Protein AF-A0A8T6M6E8-F1 (afdb_monomer)

Radius of gyration: 76.27 Å; Cα contacts (8 Å, |Δi|>4): 293; chains: 1; bounding box: 206×72×246 Å

Sequence (519 aa):
MTLLEKIKLLYPNNNLNAISFMEVAFNYVLSNIPFSILKGHSSKVNITSDGVQVRFFYDNVVRGKRKCTQIENCFVELASYDESEHYRTSYNPGFYIENGLLKVLPAPTVKENAYFFTITIPTLNSNTLNTDITFGENILNCILLYTAFLISNNDLTVINHAELKSIISSISDSISIIISDINNVEIEKQIYTSSYTKPDDINVDVDIADFAETIETFNLSLSEFLKEIDFDITELAIPDIAFQDFEYDFSFNIPTEPIINLTEAEAHLANAQSTIGTLLSSDSLNASFWLSDEDPEMVNSAVSIASSHLAIAKTVLEKNSSSYNTYNQMINTQYGKLKLNIDKYISEIDAQVKNTSLKIQTYQSKLQSYVSKSNSNLQRVQAEIQISNDTLQKELSTKQFELTVFKSNLEKLLASLNLKFQKYQSDLGLYVQEKQIELQLYSSRIQENIQLVNANMSLIQIKSSQIQSLSLLFQSESANYQIAEKTSMQLYQRYIEQFNAIVGVVNEGREPTRDSRKG

Solvent-accessible surface area (backbone atoms only — not comparable to full-atom values): 29998 Å² total; per-residue (Å²): 129,51,76,59,56,61,48,39,72,76,41,83,85,45,72,70,58,55,47,55,48,48,53,52,26,47,53,52,49,62,73,70,49,61,61,82,73,47,54,88,67,41,44,80,44,73,36,46,72,90,21,35,79,58,90,64,70,64,54,75,39,30,44,62,93,40,72,38,44,84,45,57,77,91,46,49,69,45,24,71,34,85,89,36,95,60,39,29,38,90,90,53,28,25,30,39,72,57,96,55,23,42,33,50,35,50,63,41,42,98,91,35,52,22,32,30,39,27,54,79,74,75,81,78,46,102,85,55,70,81,58,85,75,79,55,60,69,67,60,50,48,52,31,49,52,50,38,52,50,51,53,69,71,72,63,89,84,81,74,59,62,69,59,54,49,51,50,50,49,54,49,52,51,50,49,50,47,50,53,45,55,67,65,58,68,60,79,86,72,90,82,80,92,74,94,76,82,81,78,92,84,76,89,77,80,77,65,64,61,62,59,52,53,54,54,52,55,51,54,50,55,55,55,57,52,56,64,72,66,65,78,73,62,77,85,66,64,76,78,87,81,76,78,79,85,78,91,76,87,81,82,76,84,74,75,81,79,77,84,80,77,55,66,67,30,52,51,25,47,50,51,21,50,49,48,52,45,45,55,73,31,76,85,34,83,65,22,46,46,39,70,70,68,65,45,61,65,61,55,50,48,43,52,50,53,24,50,50,26,46,51,51,24,49,50,50,50,49,50,50,51,51,50,50,51,50,51,52,51,50,50,52,49,52,51,49,51,52,48,52,52,49,55,50,50,53,54,52,50,52,51,51,53,52,51,52,51,51,52,50,51,53,50,52,52,51,51,51,52,50,52,52,52,52,51,51,51,51,53,50,53,54,51,51,53,49,54,50,52,54,50,52,52,51,52,51,52,51,51,53,49,52,52,51,53,51,52,53,51,51,52,53,50,51,52,52,51,52,52,52,48,53,48,51,54,50,53,50,50,51,51,53,51,51,52,52,50,53,50,51,53,52,52,52,53,50,53,52,52,50,52,52,51,52,52,52,50,52,51,49,52,53,52,48,53,52,50,52,53,52,50,51,51,51,53,51,51,51,51,51,48,54,50,51,51,53,50,51,51,51,51,49,49,48,47,51,53,49,47,50,52,62,66,54,73,60,77,81,90,78,88,80,83,89,80,85,82,91,132

Secondary structure (DSSP, 8-state):
--HHHHHHHH-TT-HHHHHHHHHHHHHHHHHHS-HHHHGGGPEEEEEBTTBEE--S-B---EETTEEPEE--GGGHHHHH-TTSTT---TTS-EEEEETTEEEEESPPBTTB-EEEEE-------TTTTTS---S-HHHHHHHHHHHHHHHHHH--SSS-HHHHHHHHHHHHHHHHHHHHHHHT------------PPPS-------HHHHHHHHHHHHHHHHHHHHH----GGGGPPP--PPPP--------PPPPP----HHHHHHHHHHHHHHHHHH-TTSTTHHHHHHTT-HHHHHHHHHHHHHHHHHHHHHHHHHHHHHHHHHHHHHHHHHHHHHHHHHHHHHHHHHHHHHHHHHHHHHHHHHHHHHHHHHHHHHHHHHHHHHHHHHHHHHHHHHHHHHHHHHHHHHHHHHHHHHHHHHHHHHHHHHHHHHHHHHHHHHHHHHHHHHHHHHHHHHHHHHHHHHHHHHHHHHHHHHHHHHHHHHHHHHHHHHHHHHHHHTTS-------------

Structure (mmCIF, N/CA/C/O backbone):
data_AF-A0A8T6M6E8-F1
#
_entry.id   AF-A0A8T6M6E8-F1
#
loop_
_atom_site.group_PDB
_atom_site.id
_atom_site.type_symbol
_atom_site.label_atom_id
_atom_site.label_alt_id
_atom_site.label_comp_id
_atom_site.label_asym_id
_atom_site.label_entity_id
_atom_site.label_seq_id
_atom_site.pdbx_PDB_ins_code
_atom_site.Cartn_x
_atom_site.Cartn_y
_atom_site.Cartn_z
_atom_site.occupancy
_atom_site.B_iso_or_equiv
_atom_site.auth_seq_id
_atom_site.auth_comp_id
_atom_site.auth_asym_id
_atom_site.auth_atom_id
_atom_site.pdbx_PDB_model_num
ATOM 1 N N . MET A 1 1 ? -37.863 -10.873 1.178 1.00 56.59 1 MET A N 1
ATOM 2 C CA . MET A 1 1 ? -37.274 -10.241 -0.016 1.00 56.59 1 MET A CA 1
ATOM 3 C C . MET A 1 1 ? -35.903 -10.855 -0.236 1.00 56.59 1 MET A C 1
ATOM 5 O O . MET A 1 1 ? -35.074 -10.758 0.668 1.00 56.59 1 MET A O 1
ATOM 9 N N . THR A 1 2 ? -35.695 -11.555 -1.350 1.00 60.28 2 THR A N 1
ATOM 10 C CA . THR A 1 2 ? -34.406 -12.180 -1.688 1.00 60.28 2 THR A CA 1
ATOM 11 C C . THR A 1 2 ? -33.328 -11.110 -1.883 1.00 60.28 2 THR A C 1
ATOM 13 O O . THR A 1 2 ? -33.632 -9.936 -2.115 1.00 60.28 2 THR A O 1
ATOM 16 N N . LEU A 1 3 ? -32.051 -11.495 -1.790 1.00 60.28 3 LEU A N 1
ATOM 17 C CA . LEU A 1 3 ? -30.924 -10.586 -2.034 1.00 60.28 3 LEU A CA 1
ATOM 18 C C . LEU A 1 3 ? -31.056 -9.881 -3.395 1.00 60.28 3 LEU A C 1
ATOM 20 O O . LEU A 1 3 ? -30.853 -8.673 -3.498 1.00 60.28 3 LEU A O 1
ATOM 24 N N . LEU A 1 4 ? -31.482 -10.625 -4.421 1.00 62.69 4 LEU A N 1
ATOM 25 C CA . LEU A 1 4 ? -31.729 -10.073 -5.745 1.00 62.69 4 LEU A CA 1
ATOM 26 C C . LEU A 1 4 ? -32.862 -9.055 -5.750 1.00 62.69 4 LEU A C 1
ATOM 28 O O . LEU A 1 4 ? -32.736 -8.029 -6.401 1.00 62.69 4 LEU A O 1
ATOM 32 N N . GLU A 1 5 ? -33.977 -9.341 -5.080 1.00 65.88 5 GLU A N 1
ATOM 33 C CA . GLU A 1 5 ? -35.112 -8.419 -5.025 1.00 65.88 5 GLU A CA 1
ATOM 34 C C . GLU A 1 5 ? -34.710 -7.097 -4.362 1.00 65.88 5 GLU A C 1
ATOM 36 O O . GLU A 1 5 ? -35.041 -6.037 -4.885 1.00 65.88 5 GLU A O 1
ATOM 41 N N . LYS A 1 6 ? -33.914 -7.150 -3.283 1.00 64.62 6 LYS A N 1
ATOM 42 C CA . LYS A 1 6 ? -33.362 -5.952 -2.626 1.00 64.62 6 LYS A CA 1
ATOM 43 C C . LYS A 1 6 ? -32.440 -5.153 -3.556 1.00 64.62 6 LYS A C 1
ATOM 45 O O . LYS A 1 6 ? -32.465 -3.931 -3.539 1.00 64.62 6 LYS A O 1
ATOM 50 N N . ILE A 1 7 ? -31.653 -5.826 -4.392 1.00 62.91 7 ILE A N 1
ATOM 51 C CA . ILE A 1 7 ? -30.719 -5.172 -5.325 1.00 62.91 7 ILE A CA 1
ATOM 52 C C . ILE A 1 7 ? -31.422 -4.686 -6.597 1.00 62.91 7 ILE A C 1
ATOM 54 O O . ILE A 1 7 ? -31.051 -3.655 -7.149 1.00 62.91 7 ILE A O 1
ATOM 58 N N . LYS A 1 8 ? -32.482 -5.363 -7.042 1.00 65.00 8 LYS A N 1
ATOM 59 C CA . LYS A 1 8 ? -33.348 -4.903 -8.137 1.00 65.00 8 LYS A CA 1
ATOM 60 C C . LYS A 1 8 ? -34.068 -3.604 -7.791 1.00 65.00 8 LYS A C 1
ATOM 62 O O . LYS A 1 8 ? -34.287 -2.805 -8.694 1.00 65.00 8 LYS A O 1
ATOM 67 N N . LEU A 1 9 ? -34.382 -3.367 -6.513 1.00 65.69 9 LEU A N 1
ATOM 68 C CA . LEU A 1 9 ? -34.848 -2.050 -6.062 1.00 65.69 9 LEU A CA 1
ATOM 69 C C . LEU A 1 9 ? -33.787 -0.962 -6.293 1.00 65.69 9 LEU A C 1
ATOM 71 O O . LEU A 1 9 ? -34.131 0.157 -6.649 1.00 65.69 9 LEU A O 1
ATOM 75 N N . LEU A 1 10 ? -32.501 -1.300 -6.151 1.00 58.22 10 LEU A N 1
ATOM 76 C CA . LEU A 1 10 ? -31.388 -0.373 -6.379 1.00 58.22 10 LEU A CA 1
ATOM 77 C C . LEU A 1 10 ? -31.046 -0.197 -7.876 1.00 58.22 10 LEU A C 1
ATOM 79 O O . LEU A 1 10 ? -30.505 0.839 -8.251 1.00 58.22 10 LEU A O 1
ATOM 83 N N . TYR A 1 11 ? -31.395 -1.164 -8.739 1.00 64.12 11 TYR A N 1
ATOM 84 C CA . TYR A 1 11 ? -31.195 -1.120 -10.198 1.00 64.12 11 TYR A CA 1
ATOM 85 C C . TYR A 1 11 ? -32.424 -1.618 -10.987 1.00 64.12 11 TYR A C 1
ATOM 87 O O . TYR A 1 11 ? -32.406 -2.731 -11.526 1.00 64.12 11 TYR A O 1
ATOM 95 N N . PRO A 1 12 ? -33.478 -0.798 -11.146 1.00 60.91 12 PRO A N 1
ATOM 96 C CA . PRO A 1 12 ? -34.715 -1.233 -11.800 1.00 60.91 12 PRO A CA 1
ATOM 97 C C . PRO A 1 12 ? -34.564 -1.537 -13.304 1.00 60.91 12 PRO A C 1
ATOM 99 O O . PRO A 1 12 ? -35.366 -2.289 -13.855 1.00 60.91 12 PRO A O 1
ATOM 102 N N . ASN A 1 13 ? -33.530 -1.003 -13.972 1.00 59.22 13 ASN A N 1
ATOM 103 C CA . ASN A 1 13 ? -33.453 -0.980 -15.441 1.00 59.22 13 ASN A CA 1
ATOM 104 C C . ASN A 1 13 ? -32.342 -1.844 -16.077 1.00 59.22 13 ASN A C 1
ATOM 106 O O . ASN A 1 13 ? -32.272 -1.895 -17.304 1.00 59.22 13 ASN A O 1
ATOM 110 N N . ASN A 1 14 ? -31.466 -2.525 -15.317 1.00 65.50 14 ASN A N 1
ATOM 111 C CA . ASN A 1 14 ? -30.386 -3.328 -15.924 1.00 65.50 14 ASN A CA 1
ATOM 112 C C . ASN A 1 14 ? -29.911 -4.519 -15.061 1.00 65.50 14 ASN A C 1
ATOM 114 O O . ASN A 1 14 ? -28.991 -4.409 -14.250 1.00 65.50 14 ASN A O 1
ATOM 118 N N . ASN A 1 15 ? -30.512 -5.693 -15.287 1.00 62.44 15 ASN A N 1
ATOM 119 C CA . ASN A 1 15 ? -30.219 -6.923 -14.537 1.00 62.44 15 ASN A CA 1
ATOM 120 C C . ASN A 1 15 ? -28.778 -7.449 -14.713 1.00 62.44 15 ASN A C 1
ATOM 122 O O . ASN A 1 15 ? -28.250 -8.074 -13.796 1.00 62.44 15 ASN A O 1
ATOM 126 N N . LEU A 1 16 ? -28.137 -7.216 -15.865 1.00 62.44 16 LEU A N 1
ATOM 127 C CA . LEU A 1 16 ? -26.768 -7.686 -16.140 1.00 62.44 16 LEU A CA 1
ATOM 128 C C . LEU A 1 16 ? -25.726 -6.914 -15.320 1.00 62.44 16 LEU A C 1
ATOM 130 O O . LEU A 1 16 ? -24.778 -7.507 -14.798 1.00 62.44 16 LEU A O 1
ATOM 134 N N . ASN A 1 17 ? -25.948 -5.612 -15.134 1.00 67.31 17 ASN A N 1
ATOM 135 C CA . ASN A 1 17 ? -25.086 -4.785 -14.295 1.00 67.31 17 ASN A CA 1
ATOM 136 C C . ASN A 1 17 ? -25.220 -5.181 -12.821 1.00 67.31 17 ASN A C 1
ATOM 138 O O . ASN A 1 17 ? -24.208 -5.341 -12.148 1.00 67.31 17 ASN A O 1
ATOM 142 N N . ALA A 1 18 ? -26.441 -5.429 -12.336 1.00 66.00 18 ALA A N 1
ATOM 143 C CA . ALA A 1 18 ? -26.678 -5.840 -10.951 1.00 66.00 18 ALA A CA 1
ATOM 144 C C . ALA A 1 18 ? -25.968 -7.158 -10.581 1.00 66.00 18 ALA A C 1
ATOM 146 O O . ALA A 1 18 ? -25.416 -7.277 -9.488 1.00 66.00 18 ALA A O 1
ATOM 147 N N . ILE A 1 19 ? -25.950 -8.134 -11.496 1.00 67.75 19 ILE A N 1
ATOM 148 C CA . ILE A 1 19 ? -25.236 -9.406 -11.299 1.00 67.75 19 ILE A CA 1
ATOM 149 C C . ILE A 1 19 ? -23.726 -9.170 -11.223 1.00 67.75 19 ILE A C 1
ATOM 151 O O . ILE A 1 19 ? -23.092 -9.610 -10.268 1.00 67.75 19 ILE A O 1
ATOM 155 N N . SER A 1 20 ? -23.169 -8.420 -12.175 1.00 68.69 20 SER A N 1
ATOM 156 C CA . SER A 1 20 ? -21.732 -8.118 -12.212 1.00 68.69 20 SER A CA 1
ATOM 157 C C . SER A 1 20 ? -21.281 -7.355 -10.958 1.00 68.69 20 SER A C 1
ATOM 159 O O . SER A 1 20 ? -20.253 -7.671 -10.364 1.00 68.69 20 SER A O 1
ATOM 161 N N . PHE A 1 21 ? -22.086 -6.393 -10.493 1.00 69.88 21 PHE A N 1
ATOM 162 C CA . PHE A 1 21 ? -21.841 -5.672 -9.242 1.00 69.88 21 PHE A CA 1
ATOM 163 C C . PHE A 1 21 ? -21.881 -6.589 -8.023 1.00 69.88 21 PHE A C 1
ATOM 165 O O . PHE A 1 21 ? -21.024 -6.472 -7.149 1.00 69.88 21 PHE A O 1
ATOM 172 N N . MET A 1 22 ? -22.841 -7.515 -7.965 1.00 70.56 22 MET A N 1
ATOM 173 C CA . MET A 1 22 ? -22.882 -8.503 -6.893 1.00 70.56 22 MET A CA 1
ATOM 174 C C . MET A 1 22 ? -21.642 -9.381 -6.892 1.00 70.56 22 MET A C 1
ATOM 176 O O . MET A 1 22 ? -21.077 -9.588 -5.829 1.00 70.56 22 MET A O 1
ATOM 180 N N . GLU A 1 23 ? -21.192 -9.873 -8.043 1.00 71.81 23 GLU A N 1
ATOM 181 C CA . GLU A 1 23 ? -19.974 -10.686 -8.114 1.00 71.81 23 GLU A CA 1
ATOM 182 C C . GLU A 1 23 ? -18.754 -9.918 -7.588 1.00 71.81 23 GLU A C 1
ATOM 184 O O . GLU A 1 23 ? -17.980 -10.458 -6.795 1.00 71.81 23 GLU A O 1
ATOM 189 N N . VAL A 1 24 ? -18.616 -8.637 -7.948 1.00 69.69 24 VAL A N 1
ATOM 190 C CA . VAL A 1 24 ? -17.557 -7.761 -7.421 1.00 69.69 24 VAL A CA 1
ATOM 191 C C . VAL A 1 24 ? -17.694 -7.569 -5.909 1.00 69.69 24 VAL A C 1
ATOM 193 O O . VAL A 1 24 ? -16.711 -7.717 -5.182 1.00 69.69 24 VAL A O 1
ATOM 196 N N . ALA A 1 25 ? -18.902 -7.292 -5.416 1.00 71.81 25 ALA A N 1
ATOM 197 C CA . ALA A 1 25 ? -19.152 -7.094 -3.994 1.00 71.81 25 ALA A CA 1
ATOM 198 C C . ALA A 1 25 ? -18.892 -8.365 -3.176 1.00 71.81 25 ALA A C 1
ATOM 200 O O . ALA A 1 25 ? -18.226 -8.311 -2.145 1.00 71.81 25 ALA A O 1
ATOM 201 N N . PHE A 1 26 ? -19.351 -9.516 -3.667 1.00 75.62 26 PHE A N 1
ATOM 202 C CA . PHE A 1 26 ? -19.064 -10.828 -3.099 1.00 75.62 26 PHE A CA 1
ATOM 203 C C . PHE A 1 26 ? -17.560 -11.060 -3.002 1.00 75.62 26 PHE A C 1
ATOM 205 O O . PHE A 1 26 ? -17.060 -11.389 -1.928 1.00 75.62 26 PHE A O 1
ATOM 212 N N . ASN A 1 27 ? -16.831 -10.843 -4.098 1.00 71.06 27 ASN A N 1
ATOM 213 C CA . ASN A 1 27 ? -15.384 -11.023 -4.119 1.00 71.06 27 ASN A CA 1
ATOM 214 C C . ASN A 1 27 ? -14.682 -10.100 -3.123 1.00 71.06 27 ASN A C 1
ATOM 216 O O . ASN A 1 27 ? -13.807 -10.555 -2.387 1.00 71.06 27 ASN A O 1
ATOM 220 N N . TYR A 1 28 ? -15.080 -8.830 -3.052 1.00 73.38 28 TYR A N 1
ATOM 221 C CA . TYR A 1 28 ? -14.477 -7.878 -2.129 1.00 73.38 28 TYR A CA 1
ATOM 222 C C . TYR A 1 28 ? -14.747 -8.245 -0.669 1.00 73.38 28 TYR A C 1
ATOM 224 O O . TYR A 1 28 ? -13.810 -8.340 0.124 1.00 73.38 28 TYR A O 1
ATOM 232 N N . VAL A 1 29 ? -16.008 -8.490 -0.303 1.00 76.94 29 VAL A N 1
ATOM 233 C CA . VAL A 1 29 ? -16.372 -8.821 1.080 1.00 76.94 29 VAL A CA 1
ATOM 234 C C . VAL A 1 29 ? -15.703 -10.123 1.513 1.00 76.94 29 VAL A C 1
ATOM 236 O O . VAL A 1 29 ? -15.076 -10.164 2.569 1.00 76.94 29 VAL A O 1
ATOM 239 N N . LEU A 1 30 ? -15.749 -11.169 0.684 1.00 74.50 30 LEU A N 1
ATOM 240 C CA . LEU A 1 30 ? -15.131 -12.452 1.023 1.00 74.50 30 LEU A CA 1
ATOM 241 C C . LEU A 1 30 ? -13.601 -12.374 1.111 1.00 74.50 30 LEU A C 1
ATOM 243 O O . LEU A 1 30 ? -13.018 -13.103 1.907 1.00 74.50 30 LEU A O 1
ATOM 247 N N . SER A 1 31 ? -12.955 -11.480 0.357 1.00 68.06 31 SER A N 1
ATOM 248 C CA . SER A 1 31 ? -11.498 -11.288 0.429 1.00 68.06 31 SER A CA 1
ATOM 249 C C . SER A 1 31 ? -11.044 -10.528 1.679 1.00 68.06 31 SER A C 1
ATOM 251 O O . SER A 1 31 ? -9.885 -10.646 2.068 1.00 68.06 31 SER A O 1
ATOM 253 N N . ASN A 1 32 ? -11.936 -9.757 2.309 1.00 70.25 32 ASN A N 1
ATOM 254 C CA . ASN A 1 32 ? -11.615 -8.919 3.468 1.00 70.25 32 ASN A CA 1
ATOM 255 C C . ASN A 1 32 ? -12.085 -9.509 4.808 1.00 70.25 32 ASN A C 1
ATOM 257 O O . ASN A 1 32 ? -11.665 -9.037 5.863 1.00 70.25 32 ASN A O 1
ATOM 261 N N . ILE A 1 33 ? -12.936 -10.541 4.803 1.00 71.56 33 ILE A N 1
ATOM 262 C CA . ILE A 1 33 ? -13.345 -11.225 6.035 1.00 71.56 33 ILE A CA 1
ATOM 263 C C . ILE A 1 33 ? -12.295 -12.291 6.405 1.00 71.56 33 ILE A C 1
ATOM 265 O O . ILE A 1 33 ? -11.967 -13.143 5.577 1.00 71.56 33 ILE A O 1
ATOM 269 N N . PRO A 1 34 ? -11.800 -12.324 7.660 1.00 71.62 34 PRO A N 1
ATOM 270 C CA . PRO A 1 34 ? -10.917 -13.387 8.127 1.00 71.62 34 PRO A CA 1
ATOM 271 C C . PRO A 1 34 ? -11.509 -14.782 7.887 1.00 71.62 34 PRO A C 1
ATOM 273 O O . PRO A 1 34 ? -12.647 -15.063 8.271 1.00 71.62 34 PRO A O 1
ATOM 276 N N . PHE A 1 35 ? -10.718 -15.700 7.323 1.00 69.31 35 PHE A N 1
ATOM 277 C CA . PHE A 1 35 ? -11.202 -17.047 6.993 1.00 69.31 35 PHE A CA 1
ATOM 278 C C . PHE A 1 35 ? -11.739 -17.824 8.208 1.00 69.31 35 PHE A C 1
ATOM 280 O O . PHE A 1 35 ? -12.608 -18.678 8.059 1.00 69.31 35 PHE A O 1
ATOM 287 N N . SER A 1 36 ? -11.286 -17.508 9.426 1.00 73.81 36 SER A N 1
ATOM 288 C CA . SER A 1 36 ? -11.823 -18.083 10.668 1.00 73.81 36 SER A CA 1
ATOM 289 C C . SER A 1 36 ? -13.337 -17.891 10.815 1.00 73.81 36 SER A C 1
ATOM 291 O O . SER A 1 36 ? -14.007 -18.793 11.314 1.00 73.81 36 SER A O 1
ATOM 293 N N . ILE A 1 37 ? -13.870 -16.764 10.336 1.00 71.50 37 ILE A N 1
ATOM 294 C CA . ILE A 1 37 ? -15.304 -16.446 10.325 1.00 71.50 37 ILE A CA 1
ATOM 295 C C . ILE A 1 37 ? -16.000 -17.195 9.182 1.00 71.50 37 ILE A C 1
ATOM 297 O O . ILE A 1 37 ? -17.094 -17.731 9.344 1.00 71.50 37 ILE A O 1
ATOM 301 N N . LEU A 1 38 ? -15.336 -17.292 8.029 1.00 74.88 38 LEU A N 1
ATOM 302 C CA . LEU A 1 38 ? -15.891 -17.920 6.829 1.00 74.88 38 LEU A CA 1
ATOM 303 C C . LEU A 1 38 ? -15.869 -19.453 6.864 1.00 74.88 38 LEU A C 1
ATOM 305 O O . LEU A 1 38 ? -16.599 -20.101 6.113 1.00 74.88 38 LEU A O 1
ATOM 309 N N . LYS A 1 39 ? -15.055 -20.053 7.737 1.00 76.88 39 LYS A N 1
ATOM 310 C CA . LYS A 1 39 ? -14.837 -21.503 7.815 1.00 76.88 39 LYS A CA 1
ATOM 311 C C . LYS A 1 39 ? -16.139 -22.295 7.966 1.00 76.88 39 LYS A C 1
ATOM 313 O O . LYS A 1 39 ? -16.260 -23.357 7.358 1.00 76.88 39 LYS A O 1
ATOM 318 N N . GLY A 1 40 ? -17.115 -21.767 8.713 1.00 78.44 40 GLY A N 1
ATOM 319 C CA . GLY A 1 40 ? -18.436 -22.385 8.899 1.00 78.44 40 GLY A CA 1
ATOM 320 C C . GLY A 1 40 ? -19.287 -22.472 7.625 1.00 78.44 40 GLY A C 1
ATOM 321 O O . GLY A 1 40 ? -20.198 -23.289 7.559 1.00 78.44 40 GLY A O 1
ATOM 322 N N . HIS A 1 41 ? -18.955 -21.682 6.601 1.00 78.69 41 HIS A N 1
ATOM 323 C CA . HIS A 1 41 ? -19.644 -21.629 5.308 1.00 78.69 41 HIS A CA 1
ATOM 324 C C . HIS A 1 41 ? -18.784 -22.152 4.149 1.00 78.69 41 HIS A C 1
ATOM 326 O O . HIS A 1 41 ? -19.163 -22.032 2.984 1.00 78.69 41 HIS A O 1
ATOM 332 N N . SER A 1 42 ? -17.613 -22.715 4.448 1.00 84.75 42 SER A N 1
ATOM 333 C CA . SER A 1 42 ? -16.709 -23.234 3.427 1.00 84.75 42 SER A CA 1
ATOM 334 C C . SER A 1 42 ? -17.063 -24.670 3.035 1.00 84.75 42 SER A C 1
ATOM 336 O O . SER A 1 42 ? -17.379 -25.513 3.875 1.00 84.75 42 SER A O 1
ATOM 338 N N . SER A 1 43 ? -16.984 -24.964 1.742 1.00 86.88 43 SER A N 1
ATOM 339 C CA . SER A 1 43 ? -17.078 -26.308 1.194 1.00 86.88 43 SER A CA 1
ATOM 340 C C . SER A 1 43 ? -15.677 -26.855 0.924 1.00 86.88 43 SER A C 1
ATOM 342 O O . SER A 1 43 ? -14.752 -26.147 0.514 1.00 86.88 43 SER A O 1
ATOM 344 N N . LYS A 1 44 ? -15.498 -28.149 1.196 1.00 92.12 44 LYS A N 1
ATOM 345 C CA . LYS A 1 44 ? -14.259 -28.860 0.888 1.00 92.12 44 LYS A CA 1
ATOM 346 C C . LYS A 1 44 ? -14.257 -29.234 -0.591 1.00 92.12 44 LYS A C 1
ATOM 348 O O . LYS A 1 44 ? -15.105 -30.013 -1.022 1.00 92.12 44 LYS A O 1
ATOM 353 N N . VAL A 1 45 ? -13.272 -28.748 -1.340 1.00 93.19 45 VAL A N 1
ATOM 354 C CA . VAL A 1 45 ? -13.080 -29.083 -2.756 1.00 93.19 45 VAL A CA 1
ATOM 355 C C . VAL A 1 45 ? -11.830 -29.934 -2.899 1.00 93.19 45 VAL A C 1
ATOM 357 O O . VAL A 1 45 ? -10.746 -29.531 -2.481 1.00 93.19 45 VAL A O 1
ATOM 360 N N . ASN A 1 46 ? -11.984 -31.130 -3.469 1.00 95.75 46 ASN A N 1
ATOM 361 C CA . ASN A 1 46 ? -10.858 -32.018 -3.742 1.00 95.75 46 ASN A CA 1
ATOM 362 C C . ASN A 1 46 ? -10.130 -31.573 -5.017 1.00 95.75 46 ASN A C 1
ATOM 364 O O . ASN A 1 46 ? -10.759 -31.208 -6.008 1.00 95.75 46 ASN A O 1
ATOM 368 N N . ILE A 1 47 ? -8.805 -31.647 -4.988 1.00 96.56 47 ILE A N 1
ATOM 369 C CA . ILE A 1 47 ? -7.917 -31.316 -6.100 1.00 96.56 47 ILE A CA 1
ATOM 370 C C . ILE A 1 47 ? -7.510 -32.630 -6.762 1.00 96.56 47 ILE A C 1
ATOM 372 O O . ILE A 1 47 ? -7.023 -33.545 -6.090 1.00 96.56 47 ILE A O 1
ATOM 376 N N . THR A 1 48 ? -7.730 -32.727 -8.069 1.00 96.06 48 THR A N 1
ATOM 377 C CA . THR A 1 48 ? -7.348 -33.904 -8.862 1.00 96.06 48 THR A CA 1
ATOM 378 C C . THR A 1 48 ? -5.897 -33.800 -9.339 1.00 96.06 48 THR A C 1
ATOM 380 O O . THR A 1 48 ? -5.238 -32.783 -9.116 1.00 96.06 48 THR A O 1
ATOM 383 N N . SER A 1 49 ? -5.383 -34.836 -10.006 1.00 94.75 49 SER A N 1
ATOM 384 C CA . SER A 1 49 ? -4.073 -34.777 -10.675 1.00 94.75 49 SER A CA 1
ATOM 385 C C . SER A 1 49 ? -3.995 -33.661 -11.719 1.00 94.75 49 SER A C 1
ATOM 387 O O . SER A 1 49 ? -2.939 -33.057 -11.881 1.00 94.75 49 SER A O 1
ATOM 389 N N . ASP A 1 50 ? -5.119 -33.343 -12.360 1.00 96.38 50 ASP A N 1
ATOM 390 C CA . ASP A 1 50 ? -5.204 -32.319 -13.407 1.00 96.38 50 ASP A CA 1
ATOM 391 C C . ASP A 1 50 ? -5.381 -30.905 -12.820 1.00 96.38 50 ASP A C 1
ATOM 393 O O . ASP A 1 50 ? -5.398 -29.905 -13.539 1.00 96.38 50 ASP A O 1
ATOM 397 N N . GLY A 1 51 ? -5.473 -30.812 -11.490 1.00 95.69 51 GLY A N 1
ATOM 398 C CA . GLY A 1 51 ? -5.793 -29.602 -10.749 1.00 95.69 51 GLY A CA 1
ATOM 399 C C . GLY A 1 51 ? -7.294 -29.419 -10.547 1.00 95.69 51 GLY A C 1
ATOM 400 O O . GLY A 1 51 ? -8.102 -30.340 -10.703 1.00 95.69 51 GLY A O 1
ATOM 401 N N . VAL A 1 52 ? -7.673 -28.216 -10.134 1.00 94.88 52 VAL A N 1
ATOM 402 C CA . VAL A 1 52 ? -9.069 -27.783 -10.041 1.00 94.88 52 VAL A CA 1
ATOM 403 C C . VAL A 1 52 ? -9.157 -26.303 -10.374 1.00 94.88 52 VAL A C 1
ATOM 405 O O . VAL A 1 52 ? -8.270 -25.528 -10.016 1.00 94.88 52 VAL A O 1
ATOM 408 N N . GLN A 1 53 ? -10.214 -25.904 -11.080 1.00 92.94 53 GLN A N 1
ATOM 409 C CA . GLN A 1 53 ? -10.403 -24.503 -11.425 1.00 92.94 53 GLN A CA 1
ATOM 410 C C . GLN A 1 53 ? -10.703 -23.696 -10.167 1.00 92.94 53 GLN A C 1
ATOM 412 O O . GLN A 1 53 ? -11.698 -23.935 -9.482 1.00 92.94 53 GLN A O 1
ATOM 417 N N . VAL A 1 54 ? -9.841 -22.727 -9.882 1.00 87.12 54 VAL A N 1
ATOM 418 C CA . VAL A 1 54 ? -10.019 -21.827 -8.749 1.00 87.12 54 VAL A CA 1
ATOM 419 C C . VAL A 1 54 ? -10.537 -20.517 -9.291 1.00 87.12 54 VAL A C 1
ATOM 421 O O . VAL A 1 54 ? -9.807 -19.739 -9.894 1.00 87.12 54 VAL A O 1
ATOM 424 N N . ARG A 1 55 ? -11.842 -20.310 -9.121 1.00 72.31 55 ARG A N 1
ATOM 425 C CA . ARG A 1 55 ? -12.498 -19.060 -9.510 1.00 72.31 55 ARG A CA 1
ATOM 426 C C . ARG A 1 55 ? -12.514 -18.032 -8.376 1.00 72.31 55 ARG A C 1
ATOM 428 O O . ARG A 1 55 ? -12.757 -16.866 -8.649 1.00 72.31 55 ARG A O 1
ATOM 435 N N . PHE A 1 56 ? -12.257 -18.450 -7.130 1.00 69.50 56 PHE A N 1
ATOM 436 C CA . PHE A 1 56 ? -12.556 -17.661 -5.929 1.00 69.50 56 PHE A CA 1
ATOM 437 C C . PHE A 1 56 ? -11.563 -17.897 -4.779 1.00 69.50 56 PHE A C 1
ATOM 439 O O . PHE A 1 56 ? -10.636 -18.699 -4.891 1.00 69.50 56 PHE A O 1
ATOM 446 N N . PHE A 1 57 ? -11.808 -17.212 -3.657 1.00 75.19 57 PHE A N 1
ATOM 447 C CA . PHE A 1 57 ? -11.084 -17.328 -2.391 1.00 75.19 57 PHE A CA 1
ATOM 448 C C . PHE A 1 57 ? -10.991 -18.784 -1.903 1.00 75.19 57 PHE A C 1
ATOM 450 O O . PHE A 1 57 ? -11.995 -19.505 -1.830 1.00 75.19 57 PHE A O 1
ATOM 457 N N . TYR A 1 58 ? -9.789 -19.212 -1.529 1.00 84.19 58 TYR A N 1
ATOM 458 C CA . TYR A 1 58 ? -9.524 -20.514 -0.928 1.00 84.19 58 TYR A CA 1
ATOM 459 C C . TYR A 1 58 ? -8.601 -20.351 0.280 1.00 84.19 58 TYR A C 1
ATOM 461 O O . TYR A 1 58 ? -7.725 -19.489 0.296 1.00 84.19 58 TYR A O 1
ATOM 469 N N . ASP A 1 59 ? -8.816 -21.176 1.301 1.00 86.06 59 ASP A N 1
ATOM 470 C CA . ASP A 1 59 ? -7.901 -21.286 2.438 1.00 86.06 59 ASP A CA 1
ATOM 471 C C . ASP A 1 59 ? -6.733 -22.224 2.107 1.00 86.06 59 ASP A C 1
ATOM 473 O O . ASP A 1 59 ? -6.588 -22.725 0.994 1.00 86.06 59 ASP A O 1
ATOM 477 N N . ASN A 1 60 ? -5.906 -22.497 3.108 1.00 90.56 60 ASN A N 1
ATOM 478 C CA . ASN A 1 60 ? -4.862 -23.506 3.119 1.00 90.56 60 ASN A CA 1
ATOM 479 C C . ASN A 1 60 ? -5.190 -24.733 2.254 1.00 90.56 60 ASN A C 1
ATOM 481 O O . ASN A 1 60 ? -6.108 -25.509 2.536 1.00 90.56 60 ASN A O 1
ATOM 485 N N . VAL A 1 61 ? -4.360 -24.940 1.237 1.00 95.25 61 VAL A N 1
ATOM 486 C CA . VAL A 1 61 ? -4.341 -26.171 0.453 1.00 95.25 61 VAL A CA 1
ATOM 487 C C . VAL A 1 61 ? -3.716 -27.267 1.308 1.00 95.25 61 VAL A C 1
ATOM 489 O O . VAL A 1 61 ? -2.643 -27.085 1.879 1.00 95.25 61 VAL A O 1
ATOM 492 N N . VAL A 1 62 ? -4.372 -28.414 1.419 1.00 95.81 62 VAL A N 1
ATOM 493 C CA . VAL A 1 62 ? -3.939 -29.547 2.243 1.00 95.81 62 VAL A CA 1
ATOM 494 C C . VAL A 1 62 ? -3.807 -30.783 1.365 1.00 95.81 62 VAL A C 1
ATOM 496 O O . VAL A 1 62 ? -4.703 -31.081 0.586 1.00 95.81 62 VAL A O 1
ATOM 499 N N . ARG A 1 63 ? -2.718 -31.540 1.520 1.00 96.25 63 ARG A N 1
ATOM 500 C CA . ARG A 1 63 ? -2.526 -32.869 0.918 1.00 96.25 63 ARG A CA 1
ATOM 501 C C . ARG A 1 63 ? -2.365 -33.894 2.031 1.00 96.25 63 ARG A C 1
ATOM 503 O O . ARG A 1 63 ? -1.446 -33.804 2.847 1.00 96.25 63 ARG A O 1
ATOM 510 N N . GLY A 1 64 ? -3.284 -34.855 2.106 1.00 94.56 64 GLY A N 1
ATOM 511 C CA . GLY A 1 64 ? -3.356 -35.797 3.222 1.00 94.56 64 GLY A CA 1
ATOM 512 C C . GLY A 1 64 ? -3.561 -35.073 4.558 1.00 94.56 64 GLY A C 1
ATOM 513 O O . GLY A 1 64 ? -4.646 -34.570 4.833 1.00 94.56 64 GLY A O 1
ATOM 514 N N . LYS A 1 65 ? -2.513 -35.021 5.390 1.00 94.62 65 LYS A N 1
ATOM 515 C CA . LYS A 1 65 ? -2.506 -34.326 6.694 1.00 94.62 65 LYS A CA 1
ATOM 516 C C . LYS A 1 65 ? -1.592 -33.095 6.728 1.00 94.62 65 LYS A C 1
ATOM 518 O O . LYS A 1 65 ? -1.323 -32.573 7.806 1.00 94.62 65 LYS A O 1
ATOM 523 N N . ARG A 1 66 ? -1.057 -32.665 5.582 1.00 96.00 66 ARG A N 1
ATOM 524 C CA . ARG A 1 66 ? -0.033 -31.615 5.508 1.00 96.00 66 ARG A CA 1
ATOM 525 C C . ARG A 1 66 ? -0.535 -30.409 4.743 1.00 96.00 66 ARG A C 1
ATOM 527 O O . ARG A 1 66 ? -1.118 -30.552 3.672 1.00 96.00 66 ARG A O 1
ATOM 534 N N . LYS A 1 67 ? -0.281 -29.225 5.294 1.00 96.38 67 LYS A N 1
ATOM 535 C CA . LYS A 1 67 ? -0.509 -27.956 4.608 1.00 96.38 67 LYS A CA 1
ATOM 536 C C . LYS A 1 67 ? 0.515 -27.812 3.480 1.00 96.38 67 LYS A C 1
ATOM 538 O O . LYS A 1 67 ? 1.701 -28.045 3.694 1.00 96.38 67 LYS A O 1
ATOM 543 N N . CYS A 1 68 ? 0.041 -27.457 2.295 1.00 97.25 68 CYS A N 1
ATOM 544 C CA . CYS A 1 68 ? 0.868 -27.190 1.132 1.00 97.25 68 CYS A CA 1
ATOM 545 C C . CYS A 1 68 ? 1.384 -25.751 1.190 1.00 97.25 68 CYS A C 1
ATOM 547 O O . CYS A 1 68 ? 0.682 -24.845 1.643 1.00 97.25 68 CYS A O 1
ATOM 549 N N . THR A 1 69 ? 2.606 -25.541 0.715 1.00 96.81 69 THR A N 1
ATOM 550 C CA . THR A 1 69 ? 3.203 -24.204 0.566 1.00 96.81 69 THR A CA 1
ATOM 551 C C . THR A 1 69 ? 3.059 -23.717 -0.873 1.00 96.81 69 THR A C 1
ATOM 553 O O . THR A 1 69 ? 3.112 -24.522 -1.800 1.00 96.81 69 THR A O 1
ATOM 556 N N . GLN A 1 70 ? 2.837 -22.420 -1.082 1.00 97.12 70 GLN A N 1
ATOM 557 C CA . GLN A 1 70 ? 2.740 -21.886 -2.440 1.00 97.12 70 GLN A CA 1
ATOM 558 C C . GLN A 1 70 ? 4.109 -21.959 -3.128 1.00 97.12 70 GLN A C 1
ATOM 560 O O . GLN A 1 70 ? 5.134 -21.661 -2.515 1.00 97.12 70 GLN A O 1
ATOM 565 N N . ILE A 1 71 ? 4.116 -22.379 -4.387 1.00 97.31 71 ILE A N 1
ATOM 566 C CA . ILE A 1 71 ? 5.280 -22.415 -5.269 1.00 97.31 71 ILE A CA 1
ATOM 567 C C . ILE A 1 71 ? 5.064 -21.323 -6.315 1.00 97.31 71 ILE A C 1
ATOM 569 O O . ILE A 1 71 ? 3.995 -21.261 -6.926 1.00 97.31 71 ILE A O 1
ATOM 573 N N . GLU A 1 72 ? 6.053 -20.456 -6.519 1.00 94.94 72 GLU A N 1
ATOM 574 C CA . GLU A 1 72 ? 5.994 -19.495 -7.622 1.00 94.94 72 GLU A CA 1
ATOM 575 C C . GLU A 1 72 ? 6.118 -20.230 -8.958 1.00 94.94 72 GLU A C 1
ATOM 577 O O . GLU A 1 72 ? 6.831 -21.229 -9.067 1.00 94.94 72 GLU A O 1
ATOM 582 N N . ASN A 1 73 ? 5.443 -19.729 -9.993 1.00 94.62 73 ASN A N 1
ATOM 583 C CA . ASN A 1 73 ? 5.352 -20.431 -11.275 1.00 94.62 73 ASN A CA 1
ATOM 584 C C . ASN A 1 73 ? 6.724 -20.698 -11.922 1.00 94.62 73 ASN A C 1
ATOM 586 O O . ASN A 1 73 ? 6.895 -21.724 -12.571 1.00 94.62 73 ASN A O 1
ATOM 590 N N . CYS A 1 74 ? 7.721 -19.837 -11.690 1.00 95.69 74 CYS A N 1
ATOM 591 C CA . CYS A 1 74 ? 9.093 -20.030 -12.171 1.00 95.69 74 CYS A CA 1
ATOM 592 C C . CYS A 1 74 ? 9.835 -21.208 -11.509 1.00 95.69 74 CYS A C 1
ATOM 594 O O . CYS A 1 74 ? 10.799 -21.707 -12.080 1.00 95.69 74 CYS A O 1
ATOM 596 N N . PHE A 1 75 ? 9.388 -21.684 -10.341 1.00 97.38 75 PHE A N 1
ATOM 597 C CA . PHE A 1 75 ? 10.003 -22.803 -9.619 1.00 97.38 75 PHE A CA 1
ATOM 598 C C . PHE A 1 75 ? 9.258 -24.127 -9.805 1.00 97.38 75 PHE A C 1
ATOM 600 O O . PHE A 1 75 ? 9.648 -25.120 -9.198 1.00 97.38 75 PHE A O 1
ATOM 607 N N . VAL A 1 76 ? 8.190 -24.182 -10.607 1.00 97.56 76 VAL A N 1
ATOM 608 C CA . VAL A 1 76 ? 7.358 -25.393 -10.743 1.00 97.56 76 VAL A CA 1
ATOM 609 C C . VAL A 1 76 ? 8.150 -26.565 -11.326 1.00 97.56 76 VAL A C 1
ATOM 611 O O . VAL A 1 76 ? 8.069 -27.669 -10.786 1.00 97.56 76 VAL A O 1
ATOM 614 N N . GLU A 1 77 ? 8.959 -26.330 -12.364 1.00 97.19 77 GLU A N 1
ATOM 615 C CA . GLU A 1 77 ? 9.811 -27.371 -12.959 1.00 97.19 77 GLU A CA 1
ATOM 616 C C . GLU A 1 77 ? 10.827 -27.902 -11.940 1.00 97.19 77 GLU A C 1
ATOM 618 O O . GLU A 1 77 ? 10.904 -29.109 -11.708 1.00 97.19 77 GLU A O 1
ATOM 623 N N . LEU A 1 78 ? 11.522 -27.001 -11.238 1.00 96.56 78 LEU A N 1
ATOM 624 C CA . LEU A 1 78 ? 12.479 -27.351 -10.184 1.00 96.56 78 LEU A CA 1
ATOM 625 C C . LEU A 1 78 ? 11.804 -28.110 -9.033 1.00 96.56 78 LEU A C 1
ATOM 627 O O . LEU A 1 78 ? 12.307 -29.127 -8.573 1.00 96.56 78 LEU A O 1
ATOM 631 N N . ALA A 1 79 ? 10.614 -27.684 -8.618 1.00 97.31 79 ALA A N 1
ATOM 632 C CA . ALA A 1 79 ? 9.836 -28.333 -7.569 1.00 97.31 79 ALA A CA 1
ATOM 633 C C . ALA A 1 79 ? 9.349 -29.745 -7.935 1.00 97.31 79 ALA A C 1
ATOM 635 O O . ALA A 1 79 ? 8.993 -30.518 -7.039 1.00 97.31 79 ALA A O 1
ATOM 636 N N . SER A 1 80 ? 9.317 -30.079 -9.226 1.00 96.56 80 SER A N 1
ATOM 637 C CA . SER A 1 80 ? 8.950 -31.404 -9.732 1.00 96.56 80 SER A CA 1
ATOM 638 C C . SER A 1 80 ? 10.141 -32.353 -9.911 1.00 96.56 80 SER A C 1
ATOM 640 O O . SER A 1 80 ? 9.930 -33.562 -9.994 1.00 96.56 80 SER A O 1
ATOM 642 N N . TYR A 1 81 ? 11.368 -31.826 -9.933 1.00 97.12 81 TYR A N 1
ATOM 643 C CA . TYR A 1 81 ? 12.594 -32.587 -10.162 1.00 97.12 81 TYR A CA 1
ATOM 644 C C . TYR A 1 81 ? 13.184 -33.093 -8.843 1.00 97.12 81 TYR A C 1
ATOM 646 O O . TYR A 1 81 ? 13.459 -32.295 -7.952 1.00 97.12 81 TYR A O 1
ATOM 654 N N . ASP A 1 82 ? 13.380 -34.404 -8.704 1.00 96.50 82 ASP A N 1
ATOM 655 C CA . ASP A 1 82 ? 13.737 -35.053 -7.435 1.00 96.50 82 ASP A CA 1
ATOM 656 C C . ASP A 1 82 ? 15.160 -34.773 -6.938 1.00 96.50 82 ASP A C 1
ATOM 658 O O . ASP A 1 82 ? 15.413 -34.876 -5.736 1.00 96.50 82 ASP A O 1
ATOM 662 N N . GLU A 1 83 ? 16.058 -34.334 -7.820 1.00 96.50 83 GLU A N 1
ATOM 663 C CA . GLU A 1 83 ? 17.402 -33.870 -7.449 1.00 96.50 83 GLU A CA 1
ATOM 664 C C . GLU A 1 83 ? 17.469 -32.357 -7.156 1.00 96.50 83 GLU A C 1
ATOM 666 O O . GLU A 1 83 ? 18.530 -31.842 -6.802 1.00 96.50 83 GLU A O 1
ATOM 671 N N . SER A 1 84 ? 16.363 -31.615 -7.297 1.00 96.12 84 SER A N 1
ATOM 672 C CA . SER A 1 84 ? 16.328 -30.183 -6.980 1.00 96.12 84 SER A CA 1
ATOM 673 C C . SER A 1 84 ? 16.220 -29.933 -5.475 1.00 96.12 84 SER A C 1
ATOM 675 O O . SER A 1 84 ? 15.470 -30.602 -4.765 1.00 96.12 84 SER A O 1
ATOM 677 N N . GLU A 1 85 ? 16.858 -28.870 -4.983 1.00 93.38 85 GLU A N 1
ATOM 678 C CA . GLU A 1 85 ? 16.645 -28.384 -3.611 1.00 93.38 85 GLU A CA 1
ATOM 679 C C . GLU A 1 85 ? 15.206 -27.902 -3.356 1.00 93.38 85 GLU A C 1
ATOM 681 O O . GLU A 1 85 ? 14.736 -27.888 -2.217 1.00 93.38 85 GLU A O 1
ATOM 686 N N . HIS A 1 86 ? 14.476 -27.555 -4.420 1.00 94.00 86 HIS A N 1
ATOM 687 C CA . HIS A 1 86 ? 13.078 -27.137 -4.349 1.00 94.00 86 HIS A CA 1
ATOM 688 C C . HIS A 1 86 ? 12.091 -28.308 -4.428 1.00 94.00 86 HIS A C 1
ATOM 690 O O . HIS A 1 86 ? 10.876 -28.074 -4.378 1.00 94.00 86 HIS A O 1
ATOM 696 N N . TYR A 1 87 ? 12.584 -29.548 -4.545 1.00 97.38 87 TYR A N 1
ATOM 697 C CA . TYR A 1 87 ? 11.759 -30.726 -4.776 1.00 97.38 87 TYR A CA 1
ATOM 698 C C . TYR A 1 87 ? 10.655 -30.896 -3.729 1.00 97.38 87 TYR A C 1
ATOM 700 O O . TYR A 1 87 ? 10.877 -30.870 -2.511 1.00 97.38 87 TYR A O 1
ATOM 708 N N . ARG A 1 88 ? 9.429 -31.116 -4.209 1.00 97.31 88 ARG A N 1
ATOM 709 C CA . ARG A 1 88 ? 8.252 -31.306 -3.361 1.00 97.31 88 ARG A CA 1
ATOM 710 C C . ARG A 1 88 ? 7.951 -32.782 -3.201 1.00 97.31 88 ARG A C 1
ATOM 712 O O . ARG A 1 88 ? 7.535 -33.476 -4.121 1.00 97.31 88 ARG A O 1
ATOM 719 N N . THR A 1 89 ? 8.100 -33.247 -1.970 1.00 96.94 89 THR A N 1
ATOM 720 C CA . THR A 1 89 ? 7.767 -34.613 -1.567 1.00 96.94 89 THR A CA 1
ATOM 721 C C . THR A 1 89 ? 6.380 -34.663 -0.928 1.00 96.94 89 THR A C 1
ATOM 723 O O . THR A 1 89 ? 5.797 -33.637 -0.575 1.00 96.94 89 THR A O 1
ATOM 726 N N . SER A 1 90 ? 5.852 -35.867 -0.679 1.00 95.19 90 SER A N 1
ATOM 727 C CA . SER A 1 90 ? 4.663 -36.013 0.178 1.00 95.19 90 SER A CA 1
ATOM 728 C C . SER A 1 90 ? 4.893 -35.399 1.569 1.00 95.19 90 SER A C 1
ATOM 730 O O . SER A 1 90 ? 3.958 -34.860 2.157 1.00 95.19 90 SER A O 1
ATOM 732 N N . TYR A 1 91 ? 6.150 -35.445 2.043 1.00 95.88 91 TYR A N 1
ATOM 733 C CA . TYR A 1 91 ? 6.862 -34.639 3.062 1.00 95.88 91 TYR A CA 1
ATOM 734 C C . TYR A 1 91 ? 6.412 -33.189 3.226 1.00 95.88 91 TYR A C 1
ATOM 736 O O . TYR A 1 91 ? 5.978 -32.741 4.287 1.00 95.88 91 TYR A O 1
ATOM 744 N N . ASN A 1 92 ? 6.578 -32.466 2.131 1.00 96.81 92 ASN A N 1
ATOM 745 C CA . ASN A 1 92 ? 6.542 -31.021 2.053 1.00 96.81 92 ASN A CA 1
ATOM 746 C C . ASN A 1 92 ? 5.840 -30.649 0.746 1.00 96.81 92 ASN A C 1
ATOM 748 O O . ASN A 1 92 ? 6.502 -30.245 -0.215 1.00 96.81 92 ASN A O 1
ATOM 752 N N . PRO A 1 93 ? 4.518 -30.875 0.666 1.00 97.81 93 PRO A N 1
ATOM 753 C CA . PRO A 1 93 ? 3.798 -30.636 -0.565 1.00 97.81 93 PRO A CA 1
ATOM 754 C C . PRO A 1 93 ? 3.734 -29.135 -0.846 1.00 97.81 93 PRO A C 1
ATOM 756 O O . PRO A 1 93 ? 3.738 -28.300 0.066 1.00 97.81 93 PRO A O 1
ATOM 759 N N . GLY A 1 94 ? 3.654 -28.785 -2.120 1.00 97.62 94 GLY A N 1
ATOM 760 C CA . GLY A 1 94 ? 3.421 -27.414 -2.542 1.00 97.62 94 GLY A CA 1
ATOM 761 C C . GLY A 1 94 ? 2.280 -27.318 -3.540 1.00 97.62 94 GLY A C 1
ATOM 762 O O . GLY A 1 94 ? 1.853 -28.325 -4.096 1.00 97.62 94 GLY A O 1
ATOM 763 N N . PHE A 1 95 ? 1.750 -26.119 -3.737 1.00 98.19 95 PHE A N 1
ATOM 764 C CA . PHE A 1 95 ? 0.711 -25.855 -4.726 1.00 98.19 95 PHE A CA 1
ATOM 765 C C . PHE A 1 95 ? 1.101 -24.670 -5.606 1.00 98.19 95 PHE A C 1
ATOM 767 O O . PHE A 1 95 ? 1.851 -23.800 -5.175 1.00 98.19 95 PHE A O 1
ATOM 774 N N . TYR A 1 96 ? 0.589 -24.636 -6.828 1.00 97.38 96 TYR A N 1
ATOM 775 C CA . TYR A 1 96 ? 0.810 -23.552 -7.786 1.00 97.38 96 TYR A CA 1
ATOM 776 C C . TYR A 1 96 ? -0.450 -23.335 -8.627 1.00 97.38 96 TYR A C 1
ATOM 778 O O . TYR A 1 96 ? -1.343 -24.190 -8.640 1.00 97.38 96 TYR A O 1
ATOM 786 N N . ILE A 1 97 ? -0.540 -22.184 -9.299 1.00 96.31 97 ILE A N 1
ATOM 787 C CA . ILE A 1 97 ? -1.667 -21.846 -10.173 1.00 96.31 97 ILE A CA 1
ATOM 788 C C . ILE A 1 97 ? -1.153 -21.677 -11.597 1.00 96.31 97 ILE A C 1
ATOM 790 O O . ILE A 1 97 ? -0.417 -20.741 -11.902 1.00 96.31 97 ILE A O 1
ATOM 794 N N . GLU A 1 98 ? -1.610 -22.554 -12.480 1.00 95.94 98 GLU A N 1
ATOM 795 C CA . GLU A 1 98 ? -1.275 -22.539 -13.899 1.00 95.94 98 GLU A CA 1
ATOM 796 C C . GLU A 1 98 ? -2.570 -22.485 -14.709 1.00 95.94 98 GLU A C 1
ATOM 798 O O . GLU A 1 98 ? -3.446 -23.334 -14.548 1.00 95.94 98 GLU A O 1
ATOM 803 N N . ASN A 1 99 ? -2.718 -21.467 -15.561 1.00 93.38 99 ASN A N 1
ATOM 804 C CA . ASN A 1 99 ? -3.912 -21.268 -16.394 1.00 93.38 99 ASN A CA 1
ATOM 805 C C . ASN A 1 99 ? -5.237 -21.277 -15.595 1.00 93.38 99 ASN A C 1
ATOM 807 O O . ASN A 1 99 ? -6.255 -21.795 -16.051 1.00 93.38 99 ASN A O 1
ATOM 81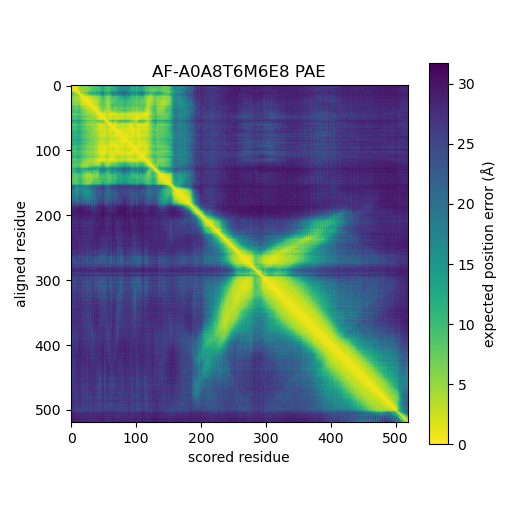1 N N . GLY A 1 100 ? -5.221 -20.732 -14.371 1.00 90.06 100 GLY A N 1
ATOM 812 C CA . GLY A 1 100 ? -6.384 -20.692 -13.471 1.00 90.06 100 GLY A CA 1
ATOM 813 C C . GLY A 1 100 ? -6.732 -22.029 -12.797 1.00 90.06 100 GLY A C 1
ATOM 814 O O . GLY A 1 100 ? -7.746 -22.122 -12.100 1.00 90.06 100 GLY A O 1
ATOM 815 N N . LEU A 1 101 ? -5.908 -23.064 -12.984 1.00 95.44 101 LEU A N 1
ATOM 816 C CA . LEU A 1 101 ? -6.018 -24.341 -12.288 1.00 95.44 101 LEU A CA 1
ATOM 817 C C . LEU A 1 101 ? -5.040 -24.370 -11.115 1.00 95.44 101 LEU A C 1
ATOM 819 O O . LEU A 1 101 ? -3.834 -24.214 -11.300 1.00 95.44 101 LEU A O 1
ATOM 823 N N . LEU A 1 102 ? -5.554 -24.613 -9.912 1.00 96.81 102 LEU A N 1
ATOM 824 C CA . LEU A 1 102 ? -4.722 -24.895 -8.749 1.00 96.81 102 LEU A CA 1
ATOM 825 C C . LEU A 1 102 ? -4.302 -26.359 -8.788 1.00 96.81 102 LEU A C 1
ATOM 827 O O . LEU A 1 102 ? -5.142 -27.263 -8.781 1.00 96.81 102 LEU A O 1
ATOM 831 N N . LYS A 1 103 ? -2.991 -26.574 -8.820 1.00 98.06 103 LYS A N 1
ATOM 832 C CA . LYS A 1 103 ? -2.343 -27.885 -8.874 1.00 98.06 103 LYS A CA 1
ATOM 833 C C . LYS A 1 103 ? -1.476 -28.089 -7.638 1.00 98.06 103 LYS A C 1
ATOM 835 O O . LYS A 1 103 ? -1.043 -27.127 -7.007 1.00 98.06 103 LYS A O 1
ATOM 840 N N . VAL A 1 104 ? -1.229 -29.348 -7.281 1.00 98.19 104 VAL A N 1
ATOM 841 C CA . VAL A 1 104 ? -0.445 -29.729 -6.095 1.00 98.19 104 VAL A CA 1
ATOM 842 C C . VAL A 1 104 ? 0.702 -30.648 -6.501 1.00 98.19 104 VAL A C 1
ATOM 844 O O . VAL A 1 104 ? 0.495 -31.589 -7.264 1.00 98.19 104 VAL A O 1
ATOM 847 N N . LEU A 1 105 ? 1.894 -30.389 -5.958 1.00 97.75 105 LEU A N 1
ATOM 848 C CA . LEU A 1 105 ? 3.088 -31.221 -6.088 1.00 97.75 105 LEU A CA 1
ATOM 849 C C . LEU A 1 105 ? 3.453 -31.877 -4.744 1.00 97.75 105 LEU A C 1
ATOM 851 O O . LEU A 1 105 ? 3.481 -31.189 -3.720 1.00 97.75 105 LEU A O 1
ATOM 855 N N . PRO A 1 106 ? 3.757 -33.187 -4.726 1.00 97.69 106 PRO A N 1
ATOM 856 C CA . PRO A 1 106 ? 3.547 -34.122 -5.832 1.00 97.69 106 PRO A CA 1
ATOM 857 C C . PRO A 1 106 ? 2.043 -34.335 -6.079 1.00 97.69 106 PRO A C 1
ATOM 859 O O . PRO A 1 106 ? 1.224 -34.098 -5.182 1.00 97.69 106 PRO A O 1
ATOM 862 N N . ALA A 1 107 ? 1.678 -34.797 -7.280 1.00 97.25 107 ALA A N 1
ATOM 863 C CA . ALA A 1 107 ? 0.276 -34.973 -7.666 1.00 97.25 107 ALA A CA 1
ATOM 864 C C . ALA A 1 107 ? -0.511 -35.781 -6.603 1.00 97.25 107 ALA A C 1
ATOM 866 O O . ALA A 1 107 ? 0.035 -36.725 -6.007 1.00 97.25 107 ALA A O 1
ATOM 867 N N . PRO A 1 108 ? -1.766 -35.408 -6.290 1.00 96.75 108 PRO A N 1
ATOM 868 C CA . PRO A 1 108 ? -2.592 -36.149 -5.339 1.00 96.75 108 PRO A CA 1
ATOM 869 C C . PRO A 1 108 ? -2.784 -37.605 -5.776 1.00 96.75 108 PRO A C 1
ATOM 871 O O . PRO A 1 108 ? -2.877 -37.898 -6.965 1.00 96.75 108 PRO A O 1
ATOM 874 N N . THR A 1 109 ? -2.862 -38.526 -4.816 1.00 96.12 109 THR A N 1
ATOM 875 C CA . THR A 1 109 ? -3.104 -39.954 -5.093 1.00 96.12 109 THR A CA 1
ATOM 876 C C . THR A 1 109 ? -4.381 -40.410 -4.401 1.00 96.12 109 THR A C 1
ATOM 878 O O . THR A 1 109 ? -4.818 -39.775 -3.449 1.00 96.12 109 THR A O 1
ATOM 881 N N . VAL A 1 110 ? -4.933 -41.563 -4.791 1.00 92.50 110 VAL A N 1
ATOM 882 C CA . VAL A 1 110 ? -6.136 -42.139 -4.150 1.00 92.50 110 VAL A CA 1
ATOM 883 C C . VAL A 1 110 ? -5.962 -42.334 -2.631 1.00 92.50 110 VAL A C 1
ATOM 885 O O . VAL A 1 110 ? -6.930 -42.269 -1.878 1.00 92.50 110 VAL A O 1
ATOM 888 N N . LYS A 1 111 ? -4.726 -42.560 -2.161 1.00 93.75 111 LYS A N 1
ATOM 889 C CA . LYS A 1 111 ? -4.402 -42.708 -0.730 1.00 93.75 111 LYS A CA 1
ATOM 890 C C . LYS A 1 111 ? -4.159 -41.367 -0.029 1.00 93.75 111 LYS A C 1
ATOM 892 O O . LYS A 1 111 ? -4.346 -41.268 1.180 1.00 93.75 111 LYS A O 1
ATOM 897 N N . GLU A 1 112 ? -3.738 -40.349 -0.775 1.00 95.00 112 GLU A N 1
ATOM 898 C CA . GLU A 1 112 ? -3.393 -39.015 -0.282 1.00 95.00 112 GLU A CA 1
ATOM 899 C C . GLU A 1 112 ? -4.066 -37.947 -1.150 1.00 95.00 112 GLU A C 1
ATOM 901 O O . GLU A 1 112 ? -3.436 -37.324 -2.011 1.00 95.00 112 GLU A O 1
ATOM 906 N N . ASN A 1 113 ? -5.362 -37.741 -0.916 1.00 96.50 113 ASN A N 1
ATOM 907 C CA . ASN A 1 113 ? -6.122 -36.697 -1.593 1.00 96.50 113 ASN A CA 1
ATOM 908 C C . ASN A 1 113 ? -5.606 -35.314 -1.180 1.00 96.50 113 ASN A C 1
ATOM 910 O O . ASN A 1 113 ? -5.250 -35.094 -0.015 1.00 96.50 113 ASN A O 1
ATOM 914 N N . ALA A 1 114 ? -5.623 -34.371 -2.118 1.00 97.31 114 ALA A N 1
ATOM 915 C CA . ALA A 1 114 ? -5.453 -32.962 -1.812 1.00 97.31 114 ALA A CA 1
ATOM 916 C C . ALA A 1 114 ? -6.795 -32.239 -1.885 1.00 97.31 114 ALA A C 1
ATOM 918 O O . ALA A 1 114 ? -7.690 -32.646 -2.624 1.00 97.31 114 ALA A O 1
ATOM 919 N N . TYR A 1 115 ? -6.956 -31.204 -1.075 1.00 96.00 115 TYR A N 1
ATOM 920 C CA . TYR A 1 115 ? -8.165 -30.405 -1.006 1.00 96.00 115 TYR A CA 1
ATOM 921 C C . TYR A 1 115 ? -7.861 -29.012 -0.464 1.00 96.00 115 TYR A C 1
ATOM 923 O O . TYR A 1 115 ? -6.870 -28.807 0.231 1.00 96.00 115 TYR A O 1
ATOM 931 N N . PHE A 1 116 ? -8.751 -28.068 -0.723 1.00 94.44 116 PHE A N 1
ATOM 932 C CA . PHE A 1 116 ? -8.821 -26.809 0.012 1.00 94.44 116 PHE A CA 1
ATOM 933 C C . PHE A 1 116 ? -10.259 -26.562 0.447 1.00 94.44 116 PHE A C 1
ATOM 935 O O . PHE A 1 116 ? -11.197 -27.220 -0.015 1.00 94.44 116 PHE A O 1
ATOM 942 N N . PHE A 1 117 ? -10.423 -25.621 1.365 1.00 89.50 117 PHE A N 1
ATOM 943 C CA . PHE A 1 117 ? -11.728 -25.086 1.701 1.00 89.50 117 PHE A CA 1
ATOM 944 C C . PHE A 1 117 ? -11.942 -23.810 0.902 1.00 89.50 117 PHE A C 1
ATOM 946 O O . PHE A 1 117 ? -11.086 -22.929 0.893 1.00 89.50 117 PHE A O 1
ATOM 953 N N . THR A 1 118 ? -13.065 -23.724 0.209 1.00 88.25 118 THR A N 1
ATOM 954 C CA . THR A 1 118 ? -13.466 -22.523 -0.523 1.00 88.25 118 THR A CA 1
ATOM 955 C C . THR A 1 118 ? -14.898 -22.197 -0.196 1.00 88.25 118 THR A C 1
ATOM 957 O O . THR A 1 118 ? -15.655 -23.028 0.296 1.00 88.25 118 THR A O 1
ATOM 960 N N . ILE A 1 119 ? -15.267 -20.960 -0.450 1.00 80.88 119 ILE A N 1
ATOM 961 C CA . ILE A 1 119 ? -16.636 -20.515 -0.324 1.00 80.88 119 ILE A CA 1
ATOM 962 C C . ILE A 1 119 ? -17.177 -20.549 -1.735 1.00 80.88 119 ILE A C 1
ATOM 964 O O . ILE A 1 119 ? -16.730 -19.800 -2.603 1.00 80.88 119 ILE A O 1
ATOM 968 N N . THR A 1 120 ? -18.095 -21.476 -1.987 1.00 72.25 120 THR A N 1
ATOM 969 C CA . THR A 1 120 ? -18.735 -21.558 -3.291 1.00 72.25 120 THR A CA 1
ATOM 970 C C . THR A 1 120 ? -19.559 -20.295 -3.480 1.00 72.25 120 THR A C 1
ATOM 972 O O . THR A 1 120 ? -20.611 -20.144 -2.862 1.00 72.25 120 THR A O 1
ATOM 975 N N . ILE A 1 121 ? -19.077 -19.384 -4.324 1.00 69.44 121 ILE A N 1
ATOM 976 C CA . ILE A 1 121 ? -19.895 -18.265 -4.767 1.00 69.44 121 ILE A CA 1
ATOM 977 C C . ILE A 1 121 ? -20.960 -18.865 -5.691 1.00 69.44 121 ILE A C 1
ATOM 979 O O . ILE A 1 121 ? -20.605 -19.509 -6.687 1.00 69.44 121 ILE A O 1
ATOM 983 N N . PRO A 1 122 ? -22.253 -18.747 -5.352 1.00 66.69 122 PRO A N 1
ATOM 984 C CA . PRO A 1 122 ? -23.312 -19.234 -6.218 1.00 66.69 122 PRO A CA 1
ATOM 985 C C . PRO A 1 122 ? -23.182 -18.539 -7.569 1.00 66.69 122 PRO A C 1
ATOM 987 O O . PRO A 1 122 ? -22.988 -17.329 -7.638 1.00 66.69 122 PRO A O 1
ATOM 990 N N . THR A 1 123 ? -23.268 -19.304 -8.655 1.00 66.19 123 THR A N 1
ATOM 991 C CA . THR A 1 123 ? -23.301 -18.707 -9.988 1.00 66.19 123 THR A CA 1
ATOM 992 C C . THR A 1 123 ? -24.606 -17.931 -10.118 1.00 66.19 123 THR A C 1
ATOM 994 O O . THR A 1 123 ? -25.691 -18.517 -10.166 1.00 66.19 123 THR A O 1
ATOM 997 N N . LEU A 1 124 ? -24.495 -16.606 -10.132 1.00 66.12 124 LEU A N 1
ATOM 998 C CA . LEU A 1 124 ? -25.629 -15.707 -10.253 1.00 66.12 124 LEU A CA 1
ATOM 999 C C . LEU A 1 124 ? -26.012 -15.667 -11.735 1.00 66.12 124 LEU A C 1
ATOM 1001 O O . LEU A 1 124 ? -25.355 -15.019 -12.540 1.00 66.12 124 LEU A O 1
ATOM 1005 N N . ASN A 1 125 ? -27.062 -16.386 -12.124 1.00 67.69 125 ASN A N 1
ATOM 1006 C CA . ASN A 1 125 ? -27.679 -16.189 -13.432 1.00 67.69 125 ASN A CA 1
ATOM 1007 C C . ASN A 1 125 ? -29.072 -15.583 -13.249 1.00 67.69 125 ASN A C 1
ATOM 1009 O O . ASN A 1 125 ? -29.682 -15.708 -12.186 1.00 67.69 125 ASN A O 1
ATOM 1013 N N . SER A 1 126 ? -29.589 -14.931 -14.289 1.00 61.69 126 SER A N 1
ATOM 1014 C CA . SER A 1 126 ? -30.873 -14.221 -14.244 1.00 61.69 126 SER A CA 1
ATOM 1015 C C . SER A 1 126 ? -32.072 -15.093 -13.836 1.00 61.69 126 SER A C 1
ATOM 1017 O O . SER A 1 126 ? -33.108 -14.541 -13.472 1.00 61.69 126 SER A O 1
ATOM 1019 N N . ASN A 1 127 ? -31.935 -16.424 -13.873 1.00 62.06 127 ASN A N 1
ATOM 1020 C CA . ASN A 1 127 ? -32.999 -17.402 -13.650 1.00 62.06 127 ASN A CA 1
ATOM 1021 C C . ASN A 1 127 ? -32.851 -18.202 -12.333 1.00 62.06 127 ASN A C 1
ATOM 1023 O O . ASN A 1 127 ? -33.832 -18.791 -11.889 1.00 62.06 127 ASN A O 1
ATOM 1027 N N . THR A 1 128 ? -31.669 -18.252 -11.697 1.00 56.75 128 THR A N 1
ATOM 1028 C CA . THR A 1 128 ? -31.382 -19.115 -10.523 1.00 56.75 128 THR A CA 1
ATOM 1029 C C . THR A 1 128 ? -31.299 -18.384 -9.189 1.00 56.75 128 THR A C 1
ATOM 1031 O O . THR A 1 128 ? -31.132 -19.021 -8.157 1.00 56.75 128 THR A O 1
ATOM 1034 N N . LEU A 1 129 ? -31.486 -17.068 -9.154 1.00 54.19 129 LEU A N 1
ATOM 1035 C CA . LEU A 1 129 ? -31.415 -16.261 -7.924 1.00 54.19 129 LEU A CA 1
ATOM 1036 C C . LEU A 1 129 ? -32.537 -16.525 -6.893 1.00 54.19 129 LEU A C 1
ATOM 1038 O O . LEU A 1 129 ? -32.590 -15.855 -5.865 1.00 54.19 129 LEU A O 1
ATOM 1042 N N . ASN A 1 130 ? -33.403 -17.507 -7.154 1.00 47.44 130 ASN A N 1
ATOM 1043 C CA . ASN A 1 130 ? -34.383 -18.029 -6.201 1.00 47.44 130 ASN A CA 1
ATOM 1044 C C . ASN A 1 130 ? -33.844 -19.179 -5.336 1.00 47.44 130 ASN A C 1
ATOM 1046 O O . ASN A 1 130 ? -34.562 -19.649 -4.460 1.00 47.44 130 ASN A O 1
ATOM 1050 N N . THR A 1 131 ? -32.629 -19.679 -5.577 1.00 49.59 131 THR A N 1
ATOM 1051 C CA . THR A 1 131 ? -32.042 -20.687 -4.687 1.00 49.59 131 THR A CA 1
ATOM 1052 C C . THR A 1 131 ? -31.530 -20.006 -3.428 1.00 49.59 131 THR A C 1
ATOM 1054 O O . THR A 1 131 ? -30.749 -19.064 -3.544 1.00 49.59 131 THR A O 1
ATOM 1057 N N . ASP A 1 132 ? -31.957 -20.483 -2.259 1.00 53.34 132 ASP A N 1
ATOM 1058 C CA . ASP A 1 132 ? -31.543 -20.008 -0.938 1.00 53.34 132 ASP A CA 1
ATOM 1059 C C . ASP A 1 132 ? -30.015 -19.969 -0.821 1.00 53.34 132 ASP A C 1
ATOM 1061 O O . ASP A 1 132 ? -29.350 -20.962 -0.524 1.00 53.34 132 ASP A O 1
ATOM 1065 N N . ILE A 1 133 ? -29.437 -18.798 -1.083 1.00 56.47 133 ILE A N 1
ATOM 1066 C CA . ILE A 1 133 ? -28.029 -18.542 -0.829 1.00 56.47 133 ILE A CA 1
ATOM 1067 C C . ILE A 1 133 ? -27.896 -18.388 0.689 1.00 56.47 133 ILE A C 1
ATOM 1069 O O . ILE A 1 133 ? -27.986 -17.287 1.229 1.00 56.47 133 ILE A O 1
ATOM 1073 N N . THR A 1 134 ? -27.705 -19.499 1.395 1.00 56.22 134 THR A N 1
ATOM 1074 C CA . THR A 1 134 ? -27.491 -19.512 2.846 1.00 56.22 134 THR A CA 1
ATOM 1075 C C . THR A 1 134 ? -26.032 -19.202 3.175 1.00 56.22 134 THR A C 1
ATOM 1077 O O . THR A 1 134 ? -25.307 -20.023 3.741 1.00 56.22 134 THR A O 1
ATOM 1080 N N . PHE A 1 135 ? -25.577 -18.000 2.827 1.00 59.00 135 PHE A N 1
ATOM 1081 C CA . PHE A 1 135 ? -24.582 -17.356 3.678 1.00 59.00 135 PHE A CA 1
ATOM 1082 C C . PHE A 1 135 ? -25.333 -16.957 4.949 1.00 59.00 135 PHE A C 1
ATOM 1084 O O . PHE A 1 135 ? -26.465 -16.486 4.845 1.00 59.00 135 PHE A O 1
ATOM 1091 N N . GLY A 1 136 ? -24.777 -17.199 6.141 1.00 61.31 136 GLY A N 1
ATOM 1092 C CA . GLY A 1 136 ? -25.433 -16.737 7.372 1.00 61.31 136 GLY A CA 1
ATOM 1093 C C . GLY A 1 136 ? -25.816 -15.258 7.229 1.00 61.31 136 GLY A C 1
ATOM 1094 O O . GLY A 1 136 ? -25.080 -14.516 6.571 1.00 61.31 136 GLY A O 1
ATOM 1095 N N . GLU A 1 137 ? -26.957 -14.836 7.791 1.00 64.19 137 GLU A N 1
ATOM 1096 C CA . GLU A 1 137 ? -27.548 -13.499 7.556 1.00 64.19 137 GLU A CA 1
ATOM 1097 C C . GLU A 1 137 ? -26.525 -12.357 7.664 1.00 64.19 137 GLU A C 1
ATOM 1099 O O . GLU A 1 137 ? -26.561 -11.405 6.889 1.00 64.19 137 GLU A O 1
ATOM 1104 N N . ASN A 1 138 ? -25.540 -12.503 8.548 1.00 59.62 138 ASN A N 1
ATOM 1105 C CA . ASN A 1 138 ? -24.455 -11.548 8.752 1.00 59.62 138 ASN A CA 1
ATOM 1106 C C . ASN A 1 138 ? -23.587 -11.314 7.503 1.00 59.62 138 ASN A C 1
ATOM 1108 O O . ASN A 1 138 ? -23.332 -10.169 7.138 1.00 59.62 138 ASN A O 1
ATOM 1112 N N . ILE A 1 139 ? -23.156 -12.374 6.811 1.00 66.50 139 ILE A N 1
ATOM 1113 C CA . ILE A 1 139 ? -22.329 -12.246 5.597 1.00 66.50 139 ILE A CA 1
ATOM 1114 C C . ILE A 1 139 ? -23.166 -11.634 4.471 1.00 66.50 139 ILE A C 1
ATOM 1116 O O . ILE A 1 139 ? -22.690 -10.761 3.744 1.00 66.50 139 ILE A O 1
ATOM 1120 N N . LEU A 1 140 ? -24.435 -12.040 4.373 1.00 68.56 140 LEU A N 1
ATOM 1121 C CA . LEU A 1 140 ? -25.383 -11.494 3.407 1.00 68.56 140 LEU A CA 1
ATOM 1122 C C . LEU A 1 140 ? -25.579 -9.980 3.604 1.00 68.56 140 LEU A C 1
ATOM 1124 O O . LEU A 1 140 ? -25.575 -9.224 2.633 1.00 68.56 140 LEU A O 1
ATOM 1128 N N . ASN A 1 141 ? -25.684 -9.533 4.857 1.00 67.19 141 ASN A N 1
ATOM 1129 C CA . ASN A 1 141 ? -25.814 -8.123 5.213 1.00 67.19 141 ASN A CA 1
ATOM 1130 C C . ASN A 1 141 ? -24.538 -7.322 4.915 1.00 67.19 141 ASN A C 1
ATOM 1132 O O . ASN A 1 141 ? -24.637 -6.205 4.411 1.00 67.19 141 ASN A O 1
ATOM 1136 N N . CYS A 1 142 ? -23.343 -7.884 5.135 1.00 66.62 142 CYS A N 1
ATOM 1137 C CA . CYS A 1 142 ? -22.085 -7.233 4.747 1.00 66.62 142 CYS A CA 1
ATOM 1138 C C . CYS A 1 142 ? -21.974 -7.050 3.227 1.00 66.62 142 CYS A C 1
ATOM 1140 O O . CYS A 1 142 ? -21.566 -5.988 2.759 1.00 66.62 142 CYS A O 1
ATOM 1142 N N . ILE A 1 143 ? -22.372 -8.063 2.452 1.00 68.69 143 ILE A N 1
ATOM 1143 C CA . ILE A 1 143 ? -22.395 -7.980 0.986 1.00 68.69 143 ILE A CA 1
ATOM 1144 C C . ILE A 1 143 ? -23.410 -6.932 0.531 1.00 68.69 143 ILE A C 1
ATOM 1146 O O . ILE A 1 143 ? -23.090 -6.124 -0.338 1.00 68.69 143 ILE A O 1
ATOM 1150 N N . LEU A 1 144 ? -24.600 -6.892 1.138 1.00 68.44 144 LEU A N 1
ATOM 1151 C CA . LEU A 1 144 ? -25.612 -5.866 0.871 1.00 68.44 144 LEU A CA 1
ATOM 1152 C C . LEU A 1 144 ? -25.102 -4.457 1.164 1.00 68.44 144 LEU A C 1
ATOM 1154 O O . LEU A 1 144 ? -25.279 -3.572 0.332 1.00 68.44 144 LEU A O 1
ATOM 1158 N N . LEU A 1 145 ? -24.451 -4.257 2.311 1.00 65.75 145 LEU A N 1
ATOM 1159 C CA . LEU A 1 145 ? -23.901 -2.966 2.713 1.00 65.75 145 LEU A CA 1
ATOM 1160 C C . LEU A 1 145 ? -22.825 -2.498 1.725 1.00 65.75 145 LEU A C 1
ATOM 1162 O O . LEU A 1 145 ? -22.867 -1.364 1.255 1.00 65.75 145 LEU A O 1
ATOM 1166 N N . TYR A 1 146 ? -21.889 -3.379 1.367 1.00 68.75 146 TYR A N 1
ATOM 1167 C CA . TYR A 1 146 ? -20.830 -3.038 0.422 1.00 68.75 146 TYR A CA 1
ATOM 1168 C C . TYR A 1 146 ? -21.367 -2.822 -0.999 1.00 68.75 146 TYR A C 1
ATOM 1170 O O . TYR A 1 146 ? -20.929 -1.910 -1.694 1.00 68.75 146 TYR A O 1
ATOM 1178 N N . THR A 1 147 ? -22.371 -3.599 -1.413 1.00 63.72 147 THR A N 1
ATOM 1179 C CA . THR A 1 147 ? -23.071 -3.383 -2.686 1.00 63.72 147 THR A CA 1
ATOM 1180 C C . THR A 1 147 ? -23.757 -2.018 -2.684 1.00 63.72 147 THR A C 1
ATOM 1182 O O . THR A 1 147 ? -23.560 -1.250 -3.616 1.00 63.72 147 THR A O 1
ATOM 1185 N N . ALA A 1 148 ? -24.489 -1.663 -1.624 1.00 64.50 148 ALA A N 1
ATOM 1186 C CA . ALA A 1 148 ? -25.126 -0.353 -1.490 1.00 64.50 148 ALA A CA 1
ATOM 1187 C C . ALA A 1 148 ? -24.106 0.802 -1.510 1.00 64.50 148 ALA A C 1
ATOM 1189 O O . ALA A 1 148 ? -24.363 1.823 -2.141 1.00 64.50 148 ALA A O 1
ATOM 1190 N N . PHE A 1 149 ? -22.937 0.615 -0.890 1.00 65.38 149 PHE A N 1
ATOM 1191 C CA . PHE A 1 149 ? -21.828 1.572 -0.917 1.00 65.38 149 PHE A CA 1
ATOM 1192 C C . PHE A 1 149 ? -21.204 1.735 -2.313 1.00 65.38 149 PHE A C 1
ATOM 1194 O O . PHE A 1 149 ? -20.976 2.854 -2.771 1.00 65.38 149 PHE A O 1
ATOM 1201 N N . LEU A 1 150 ? -20.933 0.633 -3.020 1.00 61.69 150 LEU A N 1
ATOM 1202 C CA . LEU A 1 150 ? -20.438 0.692 -4.398 1.00 61.69 150 LEU A CA 1
ATOM 1203 C C . LEU A 1 150 ? -21.445 1.390 -5.312 1.00 61.69 150 LEU A C 1
ATOM 1205 O O . LEU A 1 150 ? -21.062 2.203 -6.146 1.00 61.69 150 LEU A O 1
ATOM 1209 N N . ILE A 1 151 ? -22.728 1.101 -5.116 1.00 61.84 151 ILE A N 1
ATOM 1210 C CA . ILE A 1 151 ? -23.833 1.717 -5.841 1.00 61.84 151 ILE A CA 1
ATOM 1211 C C . ILE A 1 151 ? -23.906 3.225 -5.570 1.00 61.84 151 ILE A C 1
ATOM 1213 O O . ILE A 1 151 ? -24.054 3.995 -6.514 1.00 61.84 151 ILE A O 1
ATOM 1217 N N . SER A 1 152 ? -23.758 3.661 -4.314 1.00 60.00 152 SER A N 1
ATOM 1218 C CA . SER A 1 152 ? -23.755 5.090 -3.979 1.00 60.00 152 SER A CA 1
ATOM 1219 C C . SER A 1 152 ? -22.545 5.841 -4.539 1.00 60.00 152 SER A C 1
ATOM 1221 O O . SER A 1 152 ? -22.645 7.042 -4.765 1.00 60.00 152 SER A O 1
ATOM 1223 N N . ASN A 1 153 ? -21.422 5.150 -4.773 1.00 56.94 153 ASN A N 1
ATOM 1224 C CA . ASN A 1 153 ? -20.181 5.763 -5.254 1.00 56.94 153 ASN A CA 1
ATOM 1225 C C . ASN A 1 153 ? -19.994 5.739 -6.779 1.00 56.94 153 ASN A C 1
ATOM 1227 O O . ASN A 1 153 ? -19.253 6.578 -7.280 1.00 56.94 153 ASN A O 1
ATOM 1231 N N . ASN A 1 154 ? -20.603 4.798 -7.517 1.00 53.34 154 ASN A N 1
ATOM 1232 C CA . ASN A 1 154 ? -20.296 4.615 -8.945 1.00 53.34 154 ASN A CA 1
ATOM 1233 C C . ASN A 1 154 ? -21.189 5.373 -9.937 1.00 53.34 154 ASN A C 1
ATOM 1235 O O . ASN A 1 154 ? -20.755 5.507 -11.074 1.00 53.34 154 ASN A O 1
ATOM 1239 N N . ASP A 1 155 ? -22.383 5.866 -9.579 1.00 46.97 155 ASP A N 1
ATOM 1240 C CA . ASP A 1 155 ? -23.003 6.950 -10.361 1.00 46.97 155 ASP A CA 1
ATOM 1241 C C . ASP A 1 155 ? -24.191 7.631 -9.663 1.00 46.97 155 ASP A C 1
ATOM 1243 O O . ASP A 1 155 ? -25.196 7.020 -9.284 1.00 46.97 155 ASP A O 1
ATOM 1247 N N . LEU A 1 156 ? -24.057 8.947 -9.556 1.00 52.47 156 LEU A N 1
ATOM 1248 C CA . LEU A 1 156 ? -24.995 9.922 -9.028 1.00 52.47 156 LEU A CA 1
ATOM 1249 C C . LEU A 1 156 ? -25.990 10.283 -10.141 1.00 52.47 156 LEU A C 1
ATOM 1251 O O . LEU A 1 156 ? -25.594 10.937 -11.093 1.00 52.47 156 LEU A O 1
ATOM 1255 N N . THR A 1 157 ? -27.268 9.884 -10.049 1.00 44.28 157 THR A N 1
ATOM 1256 C CA . THR A 1 157 ? -28.426 10.622 -10.638 1.00 44.28 157 THR A CA 1
ATOM 1257 C C . THR A 1 157 ? -29.781 9.921 -10.469 1.00 44.28 157 THR A C 1
ATOM 1259 O O . THR A 1 157 ? -30.802 10.600 -10.523 1.00 44.28 157 THR A O 1
ATOM 1262 N N . VAL A 1 158 ? -29.841 8.599 -10.251 1.00 47.66 158 VAL A N 1
ATOM 1263 C CA . VAL A 1 158 ? -31.123 7.849 -10.340 1.00 47.66 158 VAL A CA 1
ATOM 1264 C C . VAL A 1 158 ? -31.591 7.230 -9.016 1.00 47.66 158 VAL A C 1
ATOM 1266 O O . VAL A 1 158 ? -32.727 6.772 -8.913 1.00 47.66 158 VAL A O 1
ATOM 1269 N N . ILE A 1 159 ? -30.775 7.247 -7.964 1.00 48.59 159 ILE A N 1
ATOM 1270 C CA . ILE A 1 159 ? -31.132 6.566 -6.716 1.00 48.59 159 ILE A CA 1
ATOM 1271 C C . ILE A 1 159 ? -31.844 7.533 -5.775 1.00 48.59 159 ILE A C 1
ATOM 1273 O O . ILE A 1 159 ? -31.280 8.538 -5.329 1.00 48.59 159 ILE A O 1
ATOM 1277 N N . ASN A 1 160 ? -33.103 7.213 -5.474 1.00 54.22 160 ASN A N 1
ATOM 1278 C CA . ASN A 1 160 ? -33.923 7.932 -4.512 1.00 54.22 160 ASN A CA 1
ATOM 1279 C C . ASN A 1 160 ? -33.235 7.905 -3.137 1.00 54.22 160 ASN A C 1
ATOM 1281 O O . ASN A 1 160 ? -33.240 6.892 -2.437 1.00 54.22 160 ASN A O 1
ATOM 1285 N N . HIS A 1 161 ? -32.632 9.030 -2.752 1.00 45.91 161 HIS A N 1
ATOM 1286 C CA . HIS A 1 161 ? -31.883 9.175 -1.502 1.00 45.91 161 HIS A CA 1
ATOM 1287 C C . HIS A 1 161 ? -32.705 8.788 -0.264 1.00 45.91 161 HIS A C 1
ATOM 1289 O O . HIS A 1 161 ? -32.137 8.316 0.719 1.00 45.91 161 HIS A O 1
ATOM 1295 N N . ALA A 1 162 ? -34.033 8.943 -0.303 1.00 53.34 162 ALA A N 1
ATOM 1296 C CA . ALA A 1 162 ? -34.910 8.539 0.794 1.00 53.34 162 ALA A CA 1
ATOM 1297 C C . ALA A 1 162 ? -34.929 7.014 0.994 1.00 53.34 162 ALA A C 1
ATOM 1299 O O . ALA A 1 162 ? -34.955 6.531 2.124 1.00 53.34 162 ALA A O 1
ATOM 1300 N N . GLU A 1 163 ? -34.864 6.258 -0.099 1.00 54.31 163 GLU A N 1
ATOM 1301 C CA . GLU A 1 163 ? -34.905 4.798 -0.089 1.00 54.31 163 GLU A CA 1
ATOM 1302 C C . GLU A 1 163 ? -33.549 4.221 0.332 1.00 54.31 163 GLU A C 1
ATOM 1304 O O . GLU A 1 163 ? -33.487 3.334 1.182 1.00 54.31 163 GLU A O 1
ATOM 1309 N N . LEU A 1 164 ? -32.448 4.820 -0.142 1.00 49.16 164 LEU A N 1
ATOM 1310 C CA . LEU A 1 164 ? -31.098 4.476 0.312 1.00 49.16 164 LEU A CA 1
ATOM 1311 C C . LEU A 1 164 ? -30.920 4.772 1.811 1.00 49.16 164 LEU A C 1
ATOM 1313 O O . LEU A 1 164 ? -30.389 3.943 2.545 1.00 49.16 164 LEU A O 1
ATOM 1317 N N . LYS A 1 165 ? -31.436 5.912 2.289 1.00 52.12 165 LYS A N 1
ATOM 1318 C CA . LYS A 1 165 ? -31.442 6.267 3.715 1.00 52.12 165 LYS A CA 1
ATOM 1319 C C . LYS A 1 165 ? -32.272 5.282 4.541 1.00 52.12 165 LYS A C 1
ATOM 1321 O O . LYS A 1 165 ? -31.823 4.872 5.602 1.00 52.12 165 LYS A O 1
ATOM 1326 N N . SER A 1 166 ? -33.429 4.844 4.038 1.00 59.81 166 SER A N 1
ATOM 1327 C CA . SER A 1 166 ? -34.241 3.805 4.686 1.00 59.81 166 SER A CA 1
ATOM 1328 C C . SER A 1 166 ? -33.507 2.463 4.773 1.00 59.81 166 SER A C 1
ATOM 1330 O O . SER A 1 166 ? -33.613 1.774 5.786 1.00 59.81 166 SER A O 1
ATOM 1332 N N . ILE A 1 167 ? -32.760 2.086 3.732 1.00 54.62 167 ILE A N 1
ATOM 1333 C CA . ILE A 1 167 ? -31.965 0.852 3.712 1.00 54.62 167 ILE A CA 1
ATOM 1334 C C . ILE A 1 167 ? -30.787 0.960 4.686 1.00 54.62 167 ILE A C 1
ATOM 1336 O O . ILE A 1 167 ? -30.575 0.045 5.475 1.00 54.62 167 ILE A O 1
ATOM 1340 N N . ILE A 1 168 ? -30.068 2.086 4.696 1.00 51.00 168 ILE A N 1
ATOM 1341 C CA . ILE A 1 168 ? -28.974 2.341 5.644 1.00 51.00 168 ILE A CA 1
ATOM 1342 C C . ILE A 1 168 ? -29.492 2.332 7.084 1.00 51.00 168 ILE A C 1
ATOM 1344 O O . ILE A 1 168 ? -28.873 1.695 7.930 1.00 51.00 168 ILE A O 1
ATOM 1348 N N . SER A 1 169 ? -30.636 2.963 7.367 1.00 60.69 169 SER A N 1
ATOM 1349 C CA . SER A 1 169 ? -31.266 2.911 8.692 1.00 60.69 169 SER A CA 1
ATOM 1350 C C . SER A 1 169 ? -31.646 1.483 9.078 1.00 60.69 169 SER A C 1
ATOM 1352 O O . SER A 1 169 ? -31.256 1.032 10.145 1.00 60.69 169 SER A O 1
ATOM 1354 N N . SER A 1 170 ? -32.281 0.718 8.186 1.00 58.66 170 SER A N 1
ATOM 1355 C CA . SER A 1 170 ? -32.628 -0.683 8.461 1.00 58.66 170 SER A CA 1
ATOM 1356 C C . SER A 1 170 ? -31.396 -1.573 8.696 1.00 58.66 170 SER A C 1
ATOM 1358 O O . SER A 1 170 ? -31.434 -2.477 9.535 1.00 58.66 170 SER A O 1
ATOM 1360 N N . ILE A 1 171 ? -30.287 -1.320 7.992 1.00 51.84 171 ILE A N 1
ATOM 1361 C CA . ILE A 1 171 ? -29.022 -2.033 8.206 1.00 51.84 171 ILE A CA 1
ATOM 1362 C C . ILE A 1 171 ? -28.352 -1.581 9.508 1.00 51.84 171 ILE A C 1
ATOM 1364 O O . ILE A 1 171 ? -27.856 -2.426 10.243 1.00 51.84 171 ILE A O 1
ATOM 1368 N N . SER A 1 172 ? -28.372 -0.287 9.831 1.00 52.31 172 SER A N 1
ATOM 1369 C CA . SER A 1 172 ? -27.890 0.250 11.109 1.00 52.31 172 SER A CA 1
ATOM 1370 C C . SER A 1 172 ? -28.660 -0.343 12.287 1.00 52.31 172 SER A C 1
ATOM 1372 O O . SER A 1 172 ? -28.054 -0.720 13.288 1.00 52.31 172 SER A O 1
ATOM 1374 N N . ASP A 1 173 ? -29.976 -0.502 12.150 1.00 63.41 173 ASP A N 1
ATOM 1375 C CA . ASP A 1 173 ? -30.824 -1.164 13.139 1.00 63.41 173 ASP A CA 1
ATOM 1376 C C . ASP A 1 173 ? -30.452 -2.647 13.259 1.00 63.41 173 ASP A C 1
ATOM 1378 O O . ASP A 1 173 ? -30.283 -3.155 14.362 1.00 63.41 173 ASP A O 1
ATOM 1382 N N . SER A 1 174 ? -30.211 -3.330 12.135 1.00 56.59 174 SER A N 1
ATOM 1383 C CA . SER A 1 174 ? -29.773 -4.735 12.123 1.00 56.59 174 SER A CA 1
ATOM 1384 C C . SER A 1 174 ? -28.377 -4.924 12.735 1.00 56.59 174 SER A C 1
ATOM 1386 O O . SER A 1 174 ? -28.149 -5.878 13.470 1.00 56.59 174 SER A O 1
ATOM 1388 N N . ILE A 1 175 ? -27.438 -4.006 12.486 1.00 47.84 175 ILE A N 1
ATOM 1389 C CA . ILE A 1 175 ? -26.105 -3.992 13.108 1.00 47.84 175 ILE A CA 1
ATOM 1390 C C . ILE A 1 175 ? -26.217 -3.679 14.599 1.00 47.84 175 ILE A C 1
ATOM 1392 O O . ILE A 1 175 ? -25.521 -4.294 15.399 1.00 47.84 175 ILE A O 1
ATOM 1396 N N . SER A 1 176 ? -27.109 -2.769 14.989 1.00 53.72 176 SER A N 1
ATOM 1397 C CA . SER A 1 176 ? -27.381 -2.468 16.397 1.00 53.72 176 SER A CA 1
ATOM 1398 C C . SER A 1 176 ? -27.984 -3.674 17.109 1.00 53.72 176 SER A C 1
ATOM 1400 O O . SER A 1 176 ? -27.608 -3.939 18.246 1.00 53.72 176 SER A O 1
ATOM 1402 N N . ILE A 1 177 ? -28.829 -4.455 16.427 1.00 62.94 177 ILE A N 1
ATOM 1403 C CA . ILE A 1 177 ? -29.320 -5.748 16.913 1.00 62.94 177 ILE A CA 1
ATOM 1404 C C . ILE A 1 177 ? -28.163 -6.742 17.048 1.00 62.94 177 ILE A C 1
ATOM 1406 O O . ILE A 1 177 ? -28.032 -7.323 18.112 1.00 62.94 177 ILE A O 1
ATOM 1410 N N . ILE A 1 178 ? -27.259 -6.866 16.067 1.00 49.56 178 ILE A N 1
ATOM 1411 C CA . ILE A 1 178 ? -26.071 -7.744 16.152 1.00 49.56 178 ILE A CA 1
ATOM 1412 C C . ILE A 1 178 ? -25.153 -7.345 17.311 1.00 49.56 178 ILE A C 1
ATOM 1414 O O . ILE A 1 178 ? -24.695 -8.198 18.064 1.00 49.56 178 ILE A O 1
ATOM 1418 N N . ILE A 1 179 ? -24.877 -6.051 17.474 1.00 51.41 179 ILE A N 1
ATOM 1419 C CA . ILE A 1 179 ? -24.094 -5.529 18.596 1.00 51.41 179 ILE A CA 1
ATOM 1420 C C . ILE A 1 179 ? -24.839 -5.804 19.901 1.00 51.41 179 ILE A C 1
ATOM 1422 O O . ILE A 1 179 ? -24.213 -6.206 20.876 1.00 51.41 179 ILE A O 1
ATOM 1426 N N . SER A 1 180 ? -26.166 -5.651 19.919 1.00 54.31 180 SER A N 1
ATOM 1427 C CA . SER A 1 180 ? -26.983 -6.004 21.074 1.00 54.31 180 SER A CA 1
ATOM 1428 C C . SER A 1 180 ? -26.961 -7.501 21.349 1.00 54.31 180 SER A C 1
ATOM 1430 O O . SER A 1 180 ? -26.822 -7.847 22.499 1.00 54.31 180 SER A O 1
ATOM 1432 N N . ASP A 1 181 ? -26.973 -8.388 20.356 1.00 50.22 181 ASP A N 1
ATOM 1433 C CA . ASP A 1 181 ? -26.960 -9.845 20.529 1.00 50.22 181 ASP A CA 1
ATOM 1434 C C . ASP A 1 181 ? -25.575 -10.353 20.952 1.00 50.22 181 ASP A C 1
ATOM 1436 O O . ASP A 1 181 ? -25.463 -11.274 21.759 1.00 50.22 181 ASP A O 1
ATOM 1440 N N . ILE A 1 182 ? -24.505 -9.709 20.473 1.00 48.69 182 ILE A N 1
ATOM 1441 C CA . ILE A 1 182 ? -23.132 -9.922 20.951 1.00 48.69 182 ILE A CA 1
ATOM 1442 C C . ILE A 1 182 ? -22.987 -9.433 22.401 1.00 48.69 182 ILE A C 1
ATOM 1444 O O . ILE A 1 182 ? -22.317 -10.084 23.202 1.00 48.69 182 ILE A O 1
ATOM 1448 N N . ASN A 1 183 ? -23.634 -8.318 22.755 1.00 47.25 183 ASN A N 1
ATOM 1449 C CA . ASN A 1 183 ? -23.618 -7.751 24.108 1.00 47.25 183 ASN A CA 1
ATOM 1450 C C . ASN A 1 183 ? -24.642 -8.407 25.061 1.00 47.25 183 ASN A C 1
ATOM 1452 O O . ASN A 1 183 ? -24.451 -8.353 26.272 1.00 47.25 183 ASN A O 1
ATOM 1456 N N . ASN A 1 184 ? -25.677 -9.059 24.523 1.00 43.06 184 ASN A N 1
ATOM 1457 C CA . ASN A 1 184 ? -26.732 -9.814 25.210 1.00 43.06 184 ASN A CA 1
ATOM 1458 C C . ASN A 1 184 ? -26.374 -11.301 25.327 1.00 43.06 184 ASN A C 1
ATOM 1460 O O . ASN A 1 184 ? -27.223 -12.127 25.667 1.00 43.06 184 ASN A O 1
ATOM 1464 N N . VAL A 1 185 ? -25.098 -11.656 25.146 1.00 36.69 185 VAL A N 1
ATOM 1465 C CA . VAL A 1 185 ? -24.517 -12.770 25.901 1.00 36.69 185 VAL A CA 1
ATOM 1466 C C . VAL A 1 185 ? -24.540 -12.367 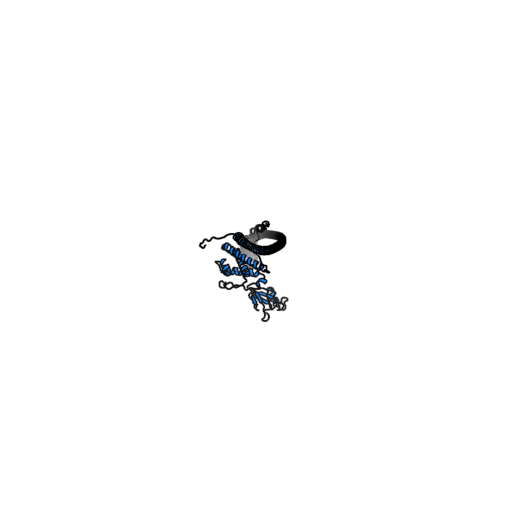27.384 1.00 36.69 185 VAL A C 1
ATOM 1468 O O . VAL A 1 185 ? -23.527 -12.009 27.980 1.00 36.69 185 VAL A O 1
ATOM 1471 N N . GLU A 1 186 ? -25.732 -12.366 27.980 1.00 34.72 186 GLU A N 1
ATOM 1472 C CA . GLU A 1 186 ? -25.933 -12.124 29.399 1.00 34.72 186 GLU A CA 1
ATOM 1473 C C . GLU A 1 186 ? -25.747 -13.439 30.156 1.00 34.72 186 GLU A C 1
ATOM 1475 O O . GLU A 1 186 ? -26.533 -14.382 30.069 1.00 34.72 186 GLU A O 1
ATOM 1480 N N . ILE A 1 187 ? -24.697 -13.454 30.976 1.00 44.44 187 ILE A N 1
ATOM 1481 C CA . ILE A 1 187 ? -24.775 -14.041 32.310 1.00 44.44 187 ILE A CA 1
ATOM 1482 C C . ILE A 1 187 ? -25.987 -13.376 32.978 1.00 44.44 187 ILE A C 1
ATOM 1484 O O . ILE A 1 187 ? -25.964 -12.166 33.196 1.00 44.44 187 ILE A O 1
ATOM 1488 N N . GLU A 1 188 ? -27.042 -14.159 33.228 1.00 28.16 188 GLU A N 1
ATOM 1489 C CA . GLU A 1 188 ? -28.343 -13.712 33.743 1.00 28.16 188 GLU A CA 1
ATOM 1490 C C . GLU A 1 188 ? -28.220 -12.605 34.794 1.00 28.16 188 GLU A C 1
ATOM 1492 O O . GLU A 1 188 ? -27.693 -12.813 35.894 1.00 28.16 188 GLU A O 1
ATOM 1497 N N . LYS A 1 189 ? -28.799 -11.440 34.496 1.00 36.12 189 LYS A N 1
ATOM 1498 C CA . LYS A 1 189 ? -29.057 -10.420 35.503 1.00 36.12 189 LYS A CA 1
ATOM 1499 C C . LYS A 1 189 ? -30.516 -9.994 35.438 1.00 36.12 189 LYS A C 1
ATOM 1501 O O . LYS A 1 189 ? -30.946 -9.260 34.559 1.00 36.12 189 LYS A O 1
ATOM 1506 N N . GLN A 1 190 ? -31.285 -10.472 36.413 1.00 30.91 190 GLN A N 1
ATOM 1507 C CA . GLN A 1 190 ? -32.685 -10.103 36.595 1.00 30.91 190 GLN A CA 1
ATOM 1508 C C . GLN A 1 190 ? -32.836 -8.591 36.811 1.00 30.91 190 GLN A C 1
ATOM 1510 O O . GLN A 1 190 ? -32.268 -8.016 37.742 1.00 30.91 190 GLN A O 1
ATOM 1515 N N . ILE A 1 191 ? -33.647 -7.969 35.957 1.00 30.19 191 ILE A N 1
ATOM 1516 C CA . ILE A 1 191 ? -34.034 -6.563 36.028 1.00 30.19 191 ILE A CA 1
ATOM 1517 C C . ILE A 1 191 ? -35.316 -6.451 36.859 1.00 30.19 191 ILE A C 1
ATOM 1519 O O . ILE A 1 191 ? -36.338 -7.042 36.520 1.00 30.19 191 ILE A O 1
ATOM 1523 N N . TYR A 1 192 ? -35.277 -5.630 37.909 1.00 29.83 192 TYR A N 1
ATOM 1524 C CA . TYR A 1 192 ? -36.473 -5.015 38.480 1.00 29.83 192 TYR A CA 1
ATOM 1525 C C . TYR A 1 192 ? -36.513 -3.549 38.052 1.00 29.83 192 TYR A C 1
ATOM 1527 O O . TYR A 1 192 ? -35.573 -2.791 38.286 1.00 29.83 192 TYR A O 1
ATOM 1535 N N . THR A 1 193 ? -37.615 -3.155 37.420 1.00 35.59 193 THR A N 1
ATOM 1536 C CA . THR A 1 193 ? -37.914 -1.774 37.040 1.00 35.59 193 THR A CA 1
ATOM 1537 C C . THR A 1 193 ? -38.315 -0.957 38.262 1.00 35.59 193 THR A C 1
ATOM 1539 O O . THR A 1 193 ? -39.313 -1.266 38.914 1.00 35.59 193 THR A O 1
ATOM 1542 N N . SER A 1 194 ? -37.602 0.135 38.526 1.00 33.03 194 SER A N 1
ATOM 1543 C CA . SER A 1 194 ? -38.129 1.245 39.315 1.00 33.03 194 SER A CA 1
ATOM 1544 C C . SER A 1 194 ? -37.882 2.563 38.585 1.00 33.03 194 SER A C 1
ATOM 1546 O O . SER A 1 194 ? -36.823 2.812 38.012 1.00 33.03 194 SER A O 1
ATOM 1548 N N . SER A 1 195 ? -38.928 3.383 38.551 1.00 37.03 195 SER A N 1
ATOM 1549 C CA . SER A 1 195 ? -38.947 4.712 37.953 1.00 37.03 195 SER A CA 1
ATOM 1550 C C . SER A 1 195 ? -38.073 5.661 38.770 1.00 37.03 195 SER A C 1
ATOM 1552 O O . SER A 1 195 ? -38.408 5.973 39.915 1.00 37.03 195 SER A O 1
ATOM 1554 N N . TYR A 1 196 ? -36.973 6.122 38.181 1.00 33.75 196 TYR A N 1
ATOM 1555 C CA . TYR A 1 196 ? -36.085 7.115 38.777 1.00 33.75 196 TYR A CA 1
ATOM 1556 C C . TYR A 1 196 ? -36.267 8.463 38.073 1.00 33.75 196 TYR A C 1
ATOM 1558 O O . TYR A 1 196 ? -36.129 8.565 36.855 1.00 33.75 196 TYR A O 1
ATOM 1566 N N . THR A 1 197 ? -36.585 9.501 38.841 1.00 35.25 197 THR A N 1
ATOM 1567 C CA . THR A 1 197 ? -36.564 10.896 38.388 1.00 35.25 197 THR A CA 1
ATOM 1568 C C . THR A 1 197 ? -35.120 11.390 38.307 1.00 35.25 197 THR A C 1
ATOM 1570 O O . THR A 1 197 ? -34.366 11.284 39.274 1.00 35.25 197 THR A O 1
ATOM 1573 N N . LYS A 1 198 ? -34.752 11.900 37.128 1.00 32.06 198 LYS A N 1
ATOM 1574 C CA . LYS A 1 198 ? -33.426 12.410 36.753 1.00 32.06 198 LYS A CA 1
ATOM 1575 C C . LYS A 1 198 ? -32.910 13.462 37.761 1.00 32.06 198 LYS A C 1
ATOM 1577 O O . LYS A 1 198 ? -33.655 14.386 38.069 1.00 32.06 198 LYS A O 1
ATOM 1582 N N . PRO A 1 199 ? -31.663 13.356 38.257 1.00 38.81 199 PRO A N 1
ATOM 1583 C CA . PRO A 1 199 ? -30.983 14.452 38.946 1.00 38.81 199 PRO A CA 1
ATOM 1584 C C . PRO A 1 199 ? -30.530 15.508 37.927 1.00 38.81 199 PRO A C 1
ATOM 1586 O O . PRO A 1 199 ? -29.909 15.157 36.924 1.00 38.81 199 PRO A O 1
ATOM 1589 N N . ASP A 1 200 ? -30.823 16.780 38.191 1.00 39.00 200 ASP A N 1
ATOM 1590 C CA . ASP A 1 200 ? -30.678 17.887 37.230 1.00 39.00 200 ASP A CA 1
ATOM 1591 C C . ASP A 1 200 ? -29.241 18.396 36.973 1.00 39.00 200 ASP A C 1
ATOM 1593 O O . ASP A 1 200 ? -29.065 19.252 36.117 1.00 39.00 200 ASP A O 1
ATOM 1597 N N . ASP A 1 201 ? -28.188 17.855 37.595 1.00 42.19 201 ASP A N 1
ATOM 1598 C CA . ASP A 1 201 ? -26.873 18.535 37.611 1.00 42.19 201 ASP A CA 1
ATOM 1599 C C . ASP A 1 201 ? -25.673 17.701 37.125 1.00 42.19 201 ASP A C 1
ATOM 1601 O O . ASP A 1 201 ? -24.639 17.642 37.790 1.00 42.19 201 ASP A O 1
ATOM 1605 N N . ILE A 1 202 ? -25.753 17.069 35.948 1.00 44.56 202 ILE A N 1
ATOM 1606 C CA . ILE A 1 202 ? -24.539 16.624 35.232 1.00 44.56 202 ILE A CA 1
ATOM 1607 C C . ILE A 1 202 ? -24.683 16.955 33.744 1.00 44.56 202 ILE A C 1
ATOM 1609 O O . ILE A 1 202 ? -25.096 16.126 32.936 1.00 44.56 202 ILE A O 1
ATOM 1613 N N . ASN A 1 203 ? -24.343 18.197 33.394 1.00 40.16 203 ASN A N 1
ATOM 1614 C CA . ASN A 1 203 ? -24.129 18.615 32.014 1.00 40.16 203 ASN A CA 1
ATOM 1615 C C . ASN A 1 203 ? -22.680 18.273 31.628 1.00 40.16 203 ASN A C 1
ATOM 1617 O O . ASN A 1 203 ? -21.776 19.087 31.805 1.00 40.16 203 ASN A O 1
ATOM 1621 N N . VAL A 1 204 ? -22.438 17.032 31.201 1.00 45.72 204 VAL A N 1
ATOM 1622 C CA . VAL A 1 204 ? -21.196 16.671 30.501 1.00 45.72 204 VAL A CA 1
ATOM 1623 C C . VAL A 1 204 ? -21.552 16.615 29.027 1.00 45.72 204 VAL A C 1
ATOM 1625 O O . VAL A 1 204 ? -21.946 15.573 28.508 1.00 45.72 204 VAL A O 1
ATOM 1628 N N . ASP A 1 205 ? -21.483 17.784 28.401 1.00 40.97 205 ASP A N 1
ATOM 1629 C CA . ASP A 1 205 ? -21.611 17.945 26.961 1.00 40.97 205 ASP A CA 1
ATOM 1630 C C . ASP A 1 205 ? -20.301 17.436 26.344 1.00 40.97 205 ASP A C 1
ATOM 1632 O O . ASP A 1 205 ? -19.269 18.107 26.377 1.00 40.97 205 ASP A O 1
ATOM 1636 N N . VAL A 1 206 ? -20.288 16.175 25.907 1.00 47.41 206 VAL A N 1
ATOM 1637 C CA . VAL A 1 206 ? -19.229 15.690 25.018 1.00 47.41 206 VAL A CA 1
ATOM 1638 C C . VAL A 1 206 ? -19.645 16.151 23.635 1.00 47.41 206 VAL A C 1
ATOM 1640 O O . VAL A 1 206 ? -20.466 15.497 22.993 1.00 47.41 206 VAL A O 1
ATOM 1643 N N . ASP A 1 207 ? -19.131 17.306 23.223 1.00 47.84 207 ASP A N 1
ATOM 1644 C CA . ASP A 1 207 ? -19.477 17.893 21.939 1.00 47.84 207 ASP A CA 1
ATOM 1645 C C . ASP A 1 207 ? -18.870 17.054 20.805 1.00 47.84 207 ASP A C 1
ATOM 1647 O O . ASP A 1 207 ? -17.682 17.116 20.488 1.00 47.84 207 ASP A O 1
ATOM 1651 N N . ILE A 1 208 ? -19.695 16.180 20.229 1.00 49.91 208 ILE A N 1
ATOM 1652 C CA . ILE A 1 208 ? -19.342 15.359 19.067 1.00 49.91 208 ILE A CA 1
ATOM 1653 C C . ILE A 1 208 ? -19.143 16.258 17.827 1.00 49.91 208 ILE A C 1
ATOM 1655 O O . ILE A 1 208 ? -18.486 15.831 16.874 1.00 49.91 208 ILE A O 1
ATOM 1659 N N . ALA A 1 209 ? -19.651 17.500 17.837 1.00 55.25 209 ALA A N 1
ATOM 1660 C CA . ALA A 1 209 ? -19.485 18.442 16.733 1.00 55.25 209 ALA A CA 1
ATOM 1661 C C . ALA A 1 209 ? -18.022 18.887 16.564 1.00 55.25 209 ALA A C 1
ATOM 1663 O O . ALA A 1 209 ? -17.549 18.917 15.429 1.00 55.25 209 ALA A O 1
ATOM 1664 N N . ASP A 1 210 ? -17.274 19.080 17.657 1.00 54.19 210 ASP A N 1
ATOM 1665 C CA . ASP A 1 210 ? -15.841 19.430 17.612 1.00 54.19 210 ASP A CA 1
ATOM 1666 C C . ASP A 1 210 ? -15.009 18.373 16.858 1.00 54.19 210 ASP A C 1
ATOM 1668 O O . ASP A 1 210 ? -14.058 18.682 16.132 1.00 54.19 210 ASP A O 1
ATOM 1672 N N . PHE A 1 211 ? -15.371 17.092 16.987 1.00 50.41 211 PHE A N 1
ATOM 1673 C CA . PHE A 1 211 ? -14.669 16.009 16.291 1.00 50.41 211 PHE A CA 1
ATOM 1674 C C . PHE A 1 211 ? -14.974 15.995 14.787 1.00 50.41 211 PHE A C 1
ATOM 1676 O O . PHE A 1 211 ? -14.081 15.746 13.974 1.00 50.41 211 PHE A O 1
ATOM 1683 N N . ALA A 1 212 ? -16.220 16.288 14.405 1.00 55.34 212 ALA A N 1
ATOM 1684 C CA . ALA A 1 212 ? -16.609 16.401 13.003 1.00 55.34 212 ALA A CA 1
ATOM 1685 C C . ALA A 1 212 ? -15.939 17.611 12.326 1.00 55.34 212 ALA A C 1
ATOM 1687 O O . ALA A 1 212 ? -15.426 17.473 11.216 1.00 55.34 212 ALA A O 1
ATOM 1688 N N . GLU A 1 213 ? -15.851 18.748 13.023 1.00 58.09 213 GLU A N 1
ATOM 1689 C CA . GLU A 1 213 ? -15.192 19.965 12.531 1.00 58.09 213 GLU A CA 1
ATOM 1690 C C . GLU A 1 213 ? -13.681 19.756 12.316 1.00 58.09 213 GLU A C 1
ATOM 1692 O O . GLU A 1 213 ? -13.115 20.202 11.313 1.00 58.09 213 GLU A O 1
ATOM 1697 N N . THR A 1 214 ? -13.027 18.979 13.187 1.00 56.94 214 THR A N 1
ATOM 1698 C CA . THR A 1 214 ? -11.601 18.633 13.042 1.00 56.94 214 THR A CA 1
ATOM 1699 C C . THR A 1 214 ? -11.343 17.773 11.790 1.00 56.94 214 THR A C 1
ATOM 1701 O O . THR A 1 214 ? -10.382 18.012 11.056 1.00 56.94 214 THR A O 1
ATOM 1704 N N . ILE A 1 215 ? -12.226 16.812 11.484 1.00 52.94 215 ILE A N 1
ATOM 1705 C CA . ILE A 1 215 ? -12.131 15.968 10.274 1.00 52.94 215 ILE A CA 1
ATOM 1706 C C . ILE A 1 215 ? -12.410 16.779 8.999 1.00 52.94 215 ILE A C 1
ATOM 1708 O O . ILE A 1 215 ? -11.765 16.571 7.968 1.00 52.94 215 ILE A O 1
ATOM 1712 N N . GLU A 1 216 ? -13.361 17.708 9.047 1.00 53.44 216 GLU A N 1
ATOM 1713 C CA . GLU A 1 216 ? -13.729 18.529 7.891 1.00 53.44 216 GLU A CA 1
ATOM 1714 C C . GLU A 1 216 ? -12.623 19.539 7.539 1.00 53.44 216 GLU A C 1
ATOM 1716 O O . GLU A 1 216 ? -12.238 19.666 6.373 1.00 53.44 216 GLU A O 1
ATOM 1721 N N . THR A 1 217 ? -12.004 20.148 8.557 1.00 58.88 217 THR A N 1
ATOM 1722 C CA . THR A 1 217 ? -10.828 21.023 8.402 1.00 58.88 217 THR A CA 1
ATOM 1723 C C . THR A 1 217 ? -9.626 20.261 7.825 1.00 58.88 217 THR A C 1
ATOM 1725 O O . THR A 1 217 ? -8.880 20.791 6.998 1.00 58.88 217 THR A O 1
ATOM 1728 N N . PHE A 1 218 ? -9.465 18.988 8.201 1.00 55.69 218 PHE A N 1
ATOM 1729 C CA . PHE A 1 218 ? -8.421 18.110 7.674 1.00 55.69 218 PHE A CA 1
ATOM 1730 C C . PHE A 1 218 ? -8.607 17.787 6.180 1.00 55.69 218 PHE A C 1
ATOM 1732 O O . PHE A 1 218 ? -7.652 17.838 5.404 1.00 55.69 218 PHE A O 1
ATOM 1739 N N . ASN A 1 219 ? -9.842 17.508 5.748 1.00 55.44 219 ASN A N 1
ATOM 1740 C CA . ASN A 1 219 ? -10.145 17.246 4.337 1.00 55.44 219 ASN A CA 1
ATOM 1741 C C . ASN A 1 219 ? -9.947 18.484 3.448 1.00 55.44 219 ASN A C 1
ATOM 1743 O O . ASN A 1 219 ? -9.505 18.357 2.302 1.00 55.44 219 ASN A O 1
ATOM 1747 N N . LEU A 1 220 ? -10.243 19.679 3.966 1.00 56.31 220 LEU A N 1
ATOM 1748 C CA . LEU A 1 220 ? -10.047 20.930 3.234 1.00 56.31 220 LEU A CA 1
ATOM 1749 C C . LEU A 1 220 ? -8.560 21.209 2.968 1.00 56.31 220 LEU A C 1
ATOM 1751 O O . LEU A 1 220 ? -8.212 21.474 1.814 1.00 56.31 220 LEU A O 1
ATOM 1755 N N . SER A 1 221 ? -7.681 21.047 3.967 1.00 59.03 221 SER A N 1
ATOM 1756 C CA . SER A 1 221 ? -6.244 21.334 3.804 1.00 59.03 221 SER A CA 1
ATOM 1757 C C . SER A 1 221 ? -5.557 20.387 2.815 1.00 59.03 221 SER A C 1
ATOM 1759 O O . SER A 1 221 ? -4.756 20.828 1.990 1.00 59.03 221 SER A O 1
ATOM 1761 N N . LEU A 1 222 ? -5.938 19.104 2.810 1.00 53.25 222 LEU A N 1
ATOM 1762 C CA . LEU A 1 222 ? -5.404 18.132 1.859 1.00 53.25 222 LEU A CA 1
ATOM 1763 C C . LEU A 1 222 ? -5.863 18.442 0.425 1.00 53.25 222 LEU A C 1
ATOM 1765 O O . LEU A 1 222 ? -5.084 18.320 -0.518 1.00 53.25 222 LEU A O 1
ATOM 1769 N N . SER A 1 223 ? -7.113 18.882 0.247 1.00 52.00 223 SER A N 1
ATOM 1770 C CA . SER A 1 223 ? -7.660 19.213 -1.075 1.00 52.00 223 SER A CA 1
ATOM 1771 C C . SER A 1 223 ? -7.059 20.486 -1.683 1.00 52.00 223 SER A C 1
ATOM 1773 O O . SER A 1 223 ? -6.830 20.538 -2.892 1.00 52.00 223 SER A O 1
ATOM 1775 N N . GLU A 1 224 ? -6.776 21.505 -0.867 1.00 62.12 224 GLU A N 1
ATOM 1776 C CA . GLU A 1 224 ? -6.101 22.730 -1.309 1.00 62.12 224 GLU A CA 1
ATOM 1777 C C . GLU A 1 224 ? -4.630 22.466 -1.630 1.00 62.12 224 GLU A C 1
ATOM 1779 O O . GLU A 1 224 ? -4.125 22.954 -2.639 1.00 62.12 224 GLU A O 1
ATOM 1784 N N . PHE A 1 225 ? -3.971 21.609 -0.850 1.00 56.00 225 PHE A N 1
ATOM 1785 C CA . PHE A 1 225 ? -2.596 21.206 -1.112 1.00 56.00 225 PHE A CA 1
ATOM 1786 C C . PHE A 1 225 ? -2.455 20.368 -2.389 1.00 56.00 225 PHE A C 1
ATOM 1788 O O . PHE A 1 225 ? -1.547 20.601 -3.182 1.00 56.00 225 PHE A O 1
ATOM 1795 N N . LEU A 1 226 ? -3.382 19.438 -2.653 1.00 50.38 226 LEU A N 1
ATOM 1796 C CA . LEU A 1 226 ? -3.378 18.648 -3.891 1.00 50.38 226 LEU A CA 1
ATOM 1797 C C . LEU A 1 226 ? -3.581 19.512 -5.147 1.00 50.38 226 LEU A C 1
ATOM 1799 O O . LEU A 1 226 ? -3.050 19.167 -6.199 1.00 50.38 226 LEU A O 1
ATOM 1803 N N . LYS A 1 227 ? -4.278 20.653 -5.042 1.00 62.41 227 LYS A N 1
ATOM 1804 C CA . LYS A 1 227 ? -4.369 21.647 -6.129 1.00 62.41 227 LYS A CA 1
ATOM 1805 C C . LYS A 1 227 ? -3.053 22.391 -6.371 1.00 62.41 227 LYS A C 1
ATOM 1807 O O . LYS A 1 227 ? -2.836 22.887 -7.468 1.00 62.41 227 LYS A O 1
ATOM 1812 N N . GLU A 1 228 ? -2.177 22.464 -5.372 1.00 58.75 228 GLU A N 1
ATOM 1813 C CA . GLU A 1 228 ? -0.832 23.038 -5.503 1.00 58.75 228 GLU A CA 1
ATOM 1814 C C . GLU A 1 228 ? 0.142 22.085 -6.225 1.00 58.75 228 GLU A C 1
ATOM 1816 O O . GLU A 1 228 ? 1.177 22.510 -6.738 1.00 58.75 228 GLU A O 1
ATOM 1821 N N . ILE A 1 229 ? -0.207 20.796 -6.310 1.00 54.12 229 ILE A N 1
ATOM 1822 C CA . ILE A 1 229 ? 0.500 19.764 -7.080 1.00 54.12 229 ILE A CA 1
ATOM 1823 C C . ILE A 1 229 ? -0.120 19.659 -8.486 1.00 54.12 229 ILE A C 1
ATOM 1825 O O . ILE A 1 229 ? -0.351 18.568 -9.006 1.00 54.12 229 ILE A O 1
ATOM 1829 N N . ASP A 1 230 ? -0.428 20.794 -9.115 1.00 53.94 230 ASP A N 1
ATOM 1830 C CA . ASP A 1 230 ? -0.793 20.798 -10.528 1.00 53.94 230 ASP A CA 1
ATOM 1831 C C . ASP A 1 230 ? 0.490 20.756 -11.363 1.00 53.94 230 ASP A C 1
ATOM 1833 O O . ASP A 1 230 ? 1.266 21.713 -11.459 1.00 53.94 230 ASP A O 1
ATOM 1837 N N . PHE A 1 231 ? 0.771 19.572 -11.893 1.00 55.84 231 PHE A N 1
ATOM 1838 C CA . PHE A 1 231 ? 1.912 19.327 -12.752 1.00 55.84 231 PHE A CA 1
ATOM 1839 C C . PHE A 1 231 ? 1.591 19.843 -14.152 1.00 55.84 231 PHE A C 1
ATOM 1841 O O . PHE A 1 231 ? 1.166 19.084 -15.023 1.00 55.84 231 PHE A O 1
ATOM 1848 N N . ASP A 1 232 ? 1.839 21.133 -14.380 1.00 58.00 232 ASP A N 1
ATOM 1849 C CA . ASP A 1 232 ? 1.674 21.720 -15.704 1.00 58.00 232 ASP A CA 1
ATOM 1850 C C . ASP A 1 232 ? 2.751 21.187 -16.669 1.00 58.00 232 ASP A C 1
ATOM 1852 O O . ASP A 1 232 ? 3.877 21.679 -16.773 1.00 58.00 232 ASP A O 1
ATOM 1856 N N . ILE A 1 233 ? 2.406 20.100 -17.356 1.00 52.16 233 ILE A N 1
ATOM 1857 C CA . ILE A 1 233 ? 3.219 19.463 -18.395 1.00 52.16 233 ILE A CA 1
ATOM 1858 C C . ILE A 1 233 ? 3.199 20.246 -19.713 1.00 52.16 233 ILE A C 1
ATOM 1860 O O . ILE A 1 233 ? 3.931 19.886 -20.637 1.00 52.16 233 ILE A O 1
ATOM 1864 N N . THR A 1 234 ? 2.399 21.313 -19.832 1.00 60.25 234 THR A N 1
ATOM 1865 C CA . THR A 1 234 ? 2.327 22.094 -21.076 1.00 60.25 234 THR A CA 1
ATOM 1866 C C . THR A 1 234 ? 3.629 22.850 -21.359 1.00 60.25 234 THR A C 1
ATOM 1868 O O . THR A 1 234 ? 3.972 23.072 -22.522 1.00 60.25 234 THR A O 1
ATOM 1871 N N . GLU A 1 235 ? 4.443 23.121 -20.332 1.00 61.00 235 GLU A N 1
ATOM 1872 C CA . GLU A 1 235 ? 5.788 23.697 -20.482 1.00 61.00 235 GLU A CA 1
ATOM 1873 C C . GLU A 1 235 ? 6.842 22.703 -21.028 1.00 61.00 235 GLU A C 1
ATOM 1875 O O . GLU A 1 235 ? 7.935 23.116 -21.437 1.00 61.00 235 GLU A O 1
ATOM 1880 N N . LEU A 1 236 ? 6.531 21.397 -21.069 1.00 61.38 236 LEU A N 1
ATOM 1881 C CA . LEU A 1 236 ? 7.413 20.305 -21.519 1.00 61.38 236 LEU A CA 1
ATOM 1882 C C . LEU A 1 236 ? 7.197 19.902 -22.988 1.00 61.38 236 LEU A C 1
ATOM 1884 O O . LEU A 1 236 ? 7.541 18.783 -23.387 1.00 61.38 236 LEU A O 1
ATOM 1888 N N . ALA A 1 237 ? 6.668 20.809 -23.813 1.00 66.69 237 ALA A N 1
ATOM 1889 C CA . ALA A 1 237 ? 6.519 20.576 -25.244 1.00 66.69 237 ALA A CA 1
ATOM 1890 C C . ALA A 1 237 ? 7.855 20.135 -25.873 1.00 66.69 237 ALA A C 1
ATOM 1892 O O . ALA A 1 237 ? 8.892 20.790 -25.711 1.00 66.69 237 ALA A O 1
ATOM 1893 N N . ILE A 1 238 ? 7.822 19.002 -26.580 1.00 57.66 238 ILE A N 1
ATOM 1894 C CA . ILE A 1 238 ? 8.971 18.494 -27.330 1.00 57.66 238 ILE A CA 1
ATOM 1895 C C . ILE A 1 238 ? 9.337 19.572 -28.357 1.00 57.66 238 ILE A C 1
ATOM 1897 O O . ILE A 1 238 ? 8.455 20.011 -29.100 1.00 57.66 238 ILE A O 1
ATOM 1901 N N . PRO A 1 239 ? 10.594 20.050 -28.392 1.00 68.94 239 PRO A N 1
ATOM 1902 C CA . PRO A 1 239 ? 10.986 21.054 -29.364 1.00 68.94 239 PRO A CA 1
ATOM 1903 C C . PRO A 1 239 ? 10.742 20.505 -30.767 1.00 68.94 239 PRO A C 1
ATOM 1905 O O . PRO A 1 239 ? 11.110 19.371 -31.059 1.00 68.94 239 PRO A O 1
ATOM 1908 N N . ASP A 1 240 ? 10.145 21.317 -31.633 1.00 70.38 240 ASP A N 1
ATOM 1909 C CA . ASP A 1 240 ? 9.992 20.961 -33.037 1.00 70.38 240 ASP A CA 1
ATOM 1910 C C . ASP A 1 240 ? 11.386 20.928 -33.695 1.00 70.38 240 ASP A C 1
ATOM 1912 O O . ASP A 1 240 ? 12.092 21.948 -33.808 1.00 70.38 240 ASP A O 1
ATOM 1916 N N . ILE A 1 241 ? 11.823 19.713 -34.029 1.00 66.69 241 ILE A N 1
ATOM 1917 C CA . ILE A 1 241 ? 13.080 19.417 -34.717 1.00 66.69 241 ILE A CA 1
ATOM 1918 C C . ILE A 1 241 ? 12.722 19.065 -36.161 1.00 66.69 241 ILE A C 1
ATOM 1920 O O . ILE A 1 241 ? 12.889 17.936 -36.616 1.00 66.69 241 ILE A O 1
ATOM 1924 N N . ALA A 1 242 ? 12.193 20.045 -36.885 1.00 62.56 242 ALA A N 1
ATOM 1925 C CA . ALA A 1 242 ? 12.079 19.951 -38.327 1.00 62.56 242 ALA A CA 1
ATOM 1926 C C . ALA A 1 242 ? 13.463 20.176 -38.952 1.00 62.56 242 ALA A C 1
ATOM 1928 O O . ALA A 1 242 ? 14.092 21.225 -38.756 1.00 62.56 242 ALA A O 1
ATOM 1929 N N . PHE A 1 243 ? 13.941 19.187 -39.705 1.00 62.34 243 PHE A N 1
ATOM 1930 C CA . PHE A 1 243 ? 15.043 19.402 -40.630 1.00 62.34 243 PHE A CA 1
ATOM 1931 C C . PHE A 1 243 ? 14.485 20.176 -41.821 1.00 62.34 243 PHE A C 1
ATOM 1933 O O . PHE A 1 243 ? 13.500 19.772 -42.429 1.00 62.34 243 PHE A O 1
ATOM 1940 N N . GLN A 1 244 ? 15.070 21.334 -42.104 1.00 71.19 244 GLN A N 1
ATOM 1941 C CA . GLN A 1 244 ? 14.760 22.075 -43.314 1.00 71.19 244 GLN A CA 1
ATOM 1942 C C . GLN A 1 244 ? 15.263 21.251 -44.499 1.00 71.19 244 GLN A C 1
ATOM 1944 O O . GLN A 1 244 ? 16.457 20.966 -44.574 1.00 71.19 244 GLN A O 1
ATOM 1949 N N . ASP A 1 245 ? 14.352 20.847 -45.382 1.00 63.34 245 ASP A N 1
ATOM 1950 C CA . ASP A 1 245 ? 14.727 20.204 -46.633 1.00 63.34 245 ASP A CA 1
ATOM 1951 C C . ASP A 1 245 ? 15.497 21.216 -47.466 1.00 63.34 245 ASP A C 1
ATOM 1953 O O . ASP A 1 245 ? 15.007 22.305 -47.783 1.00 63.34 245 ASP A O 1
ATOM 1957 N N . PHE A 1 246 ? 16.733 20.869 -47.784 1.00 70.44 246 PHE A N 1
ATOM 1958 C CA . PHE A 1 246 ? 17.549 21.707 -48.625 1.00 70.44 246 PHE A CA 1
ATOM 1959 C C . PHE A 1 246 ? 17.532 21.163 -50.053 1.00 70.44 246 PHE A C 1
ATOM 1961 O O . PHE A 1 246 ? 18.077 20.097 -50.340 1.00 70.44 246 PHE A O 1
ATOM 1968 N N . GLU A 1 247 ? 16.915 21.910 -50.963 1.00 68.94 247 GLU A N 1
ATOM 1969 C CA . GLU A 1 247 ? 17.048 21.656 -52.394 1.00 68.94 247 GLU A CA 1
ATOM 1970 C C . GLU A 1 247 ? 18.368 22.253 -52.885 1.00 68.94 247 GLU A C 1
ATOM 1972 O O . GLU A 1 247 ? 18.532 23.475 -52.939 1.00 68.94 247 GLU A O 1
ATOM 1977 N N . TYR A 1 248 ? 19.315 21.392 -53.258 1.00 69.38 248 TYR A N 1
ATOM 1978 C CA . TYR A 1 248 ? 20.549 21.827 -53.905 1.00 69.38 248 TYR A CA 1
ATOM 1979 C C . TYR A 1 248 ? 20.660 21.272 -55.310 1.00 69.38 248 TYR A C 1
ATOM 1981 O O . TYR A 1 248 ? 20.484 20.078 -55.557 1.00 69.38 248 TYR A O 1
ATOM 1989 N N . ASP A 1 249 ? 21.033 22.161 -56.220 1.00 68.81 249 ASP A N 1
ATOM 1990 C CA . ASP A 1 249 ? 21.372 21.805 -57.581 1.00 68.81 249 ASP A CA 1
ATOM 1991 C C . ASP A 1 249 ? 22.872 21.487 -57.680 1.00 68.81 249 ASP A C 1
ATOM 1993 O O . ASP A 1 249 ? 23.727 22.376 -57.660 1.00 68.81 249 ASP A O 1
ATOM 1997 N N . PHE A 1 250 ? 23.191 20.195 -57.775 1.00 74.69 250 PHE A N 1
ATOM 1998 C CA . PHE A 1 250 ? 24.538 19.699 -58.070 1.00 74.69 250 PHE A CA 1
ATOM 1999 C C . PHE A 1 250 ? 24.776 19.536 -59.579 1.00 74.69 250 PHE A C 1
ATOM 2001 O O . PHE A 1 250 ? 25.639 18.752 -59.981 1.00 74.69 250 PHE A O 1
ATOM 2008 N N . SER A 1 251 ? 24.011 20.234 -60.429 1.00 75.88 251 SER A N 1
ATOM 2009 C CA . SER A 1 251 ? 24.148 20.117 -61.876 1.00 75.88 251 SER A CA 1
ATOM 2010 C C . SER A 1 251 ? 25.579 20.421 -62.326 1.00 75.88 251 SER A C 1
ATOM 2012 O O . SER A 1 251 ? 26.130 21.513 -62.172 1.00 75.88 251 SER A O 1
ATOM 2014 N N . PHE A 1 252 ? 26.205 19.394 -62.894 1.00 76.44 252 PHE A N 1
ATOM 2015 C CA . PHE A 1 252 ? 27.547 19.463 -63.440 1.00 76.44 252 PHE A CA 1
ATOM 2016 C C . PHE A 1 252 ? 27.440 19.546 -64.959 1.00 76.44 252 PHE A C 1
ATOM 2018 O O . PHE A 1 252 ? 27.243 18.542 -65.642 1.00 76.44 252 PHE A O 1
ATOM 2025 N N . ASN A 1 253 ? 27.529 20.761 -65.499 1.00 82.69 253 ASN A N 1
ATOM 2026 C CA . ASN A 1 253 ? 27.542 20.947 -66.943 1.00 82.69 253 ASN A CA 1
ATOM 2027 C C . ASN A 1 253 ? 28.962 20.703 -67.470 1.00 82.69 253 ASN A C 1
ATOM 2029 O O . ASN A 1 253 ? 29.819 21.592 -67.405 1.00 82.69 253 ASN A O 1
ATOM 2033 N N . ILE A 1 254 ? 29.213 19.477 -67.936 1.00 79.88 254 ILE A N 1
ATOM 2034 C CA . ILE A 1 254 ? 30.487 19.094 -68.547 1.00 79.88 254 ILE A CA 1
ATOM 2035 C C . ILE A 1 254 ? 30.606 19.853 -69.872 1.00 79.88 254 ILE A C 1
ATOM 2037 O O . ILE A 1 254 ? 29.743 19.683 -70.735 1.00 79.88 254 ILE A O 1
ATOM 2041 N N . PRO A 1 255 ? 31.641 20.691 -70.062 1.00 82.38 255 PRO A N 1
ATOM 2042 C CA . PRO A 1 255 ? 31.896 21.286 -71.366 1.00 82.38 255 PRO A CA 1
ATOM 2043 C C . PRO A 1 255 ? 32.049 20.175 -72.408 1.00 82.38 255 PRO A C 1
ATOM 2045 O O . PRO A 1 255 ? 32.584 19.113 -72.103 1.00 82.38 255 PRO A O 1
ATOM 2048 N N . THR A 1 256 ? 31.609 20.394 -73.641 1.00 88.50 256 THR A N 1
ATOM 2049 C CA . THR A 1 256 ? 31.848 19.417 -74.707 1.00 88.50 256 THR A CA 1
ATOM 2050 C C . THR A 1 256 ? 33.349 19.309 -74.972 1.00 88.50 256 THR A C 1
ATOM 2052 O O . THR A 1 256 ? 34.023 20.330 -75.134 1.00 88.50 256 THR A O 1
ATOM 2055 N N . GLU A 1 257 ? 33.874 18.085 -75.017 1.00 88.25 257 GLU A N 1
ATOM 2056 C CA . GLU A 1 257 ? 35.276 17.832 -75.349 1.00 88.25 257 GLU A CA 1
ATOM 2057 C C . GLU A 1 257 ? 35.603 18.405 -76.743 1.00 88.25 257 GLU A C 1
ATOM 2059 O O . GLU A 1 257 ? 34.835 18.189 -77.690 1.00 88.25 257 GLU A O 1
ATOM 2064 N N . PRO A 1 258 ? 36.697 19.176 -76.901 1.00 88.88 258 PRO A N 1
ATOM 2065 C CA . PRO A 1 258 ? 37.052 19.736 -78.195 1.00 88.88 258 PRO A CA 1
ATOM 2066 C C . PRO A 1 258 ? 37.413 18.613 -79.171 1.00 88.88 258 PRO A C 1
ATOM 2068 O O . PRO A 1 258 ? 38.240 17.754 -78.874 1.00 88.88 258 PRO A O 1
ATOM 2071 N N . ILE A 1 259 ? 36.829 18.642 -80.369 1.00 89.06 259 ILE A N 1
ATOM 2072 C CA . ILE A 1 259 ? 37.155 17.681 -81.427 1.00 89.06 259 ILE A CA 1
ATOM 2073 C C . ILE A 1 259 ? 38.563 17.994 -81.945 1.00 89.06 259 ILE A C 1
ATOM 2075 O O . ILE A 1 259 ? 38.772 18.999 -82.627 1.00 89.06 259 ILE A O 1
ATOM 2079 N N . ILE A 1 260 ? 39.531 17.132 -81.631 1.00 86.50 260 ILE A N 1
ATOM 2080 C CA . ILE A 1 260 ? 40.900 17.250 -82.137 1.00 86.50 260 ILE A CA 1
ATOM 2081 C C . ILE A 1 260 ? 40.928 16.717 -83.570 1.00 86.50 260 ILE A C 1
ATOM 2083 O O . ILE A 1 260 ? 40.936 15.510 -83.800 1.00 86.50 260 ILE A O 1
ATOM 2087 N N . ASN A 1 261 ? 40.950 17.623 -84.545 1.00 86.25 261 ASN A N 1
ATOM 2088 C CA . ASN A 1 261 ? 41.150 17.255 -85.940 1.00 86.25 261 ASN A CA 1
ATOM 2089 C C . ASN A 1 261 ? 42.648 17.312 -86.270 1.00 86.25 261 ASN A C 1
ATOM 2091 O O . ASN A 1 261 ? 43.232 18.394 -86.349 1.00 86.25 261 ASN A O 1
ATOM 2095 N N . LEU A 1 262 ? 43.270 16.141 -86.423 1.00 91.88 262 LEU A N 1
ATOM 2096 C CA . LEU A 1 262 ? 44.674 16.013 -86.827 1.00 91.88 262 LEU A CA 1
ATOM 2097 C C . LEU A 1 262 ? 44.843 15.899 -88.342 1.00 91.88 262 LEU A C 1
ATOM 2099 O O . LEU A 1 262 ? 45.941 16.127 -88.837 1.00 91.88 262 LEU A O 1
ATOM 2103 N N . THR A 1 263 ? 43.768 15.625 -89.083 1.00 92.62 263 THR A N 1
ATOM 2104 C CA . THR A 1 263 ? 43.815 15.351 -90.524 1.00 92.62 263 THR A CA 1
ATOM 2105 C C . THR A 1 263 ? 44.425 16.511 -91.312 1.00 92.62 263 THR A C 1
ATOM 2107 O O . THR A 1 263 ? 45.191 16.286 -92.243 1.00 92.62 263 THR A O 1
ATOM 2110 N N . GLU A 1 264 ? 44.142 17.758 -90.924 1.00 91.62 264 GLU A N 1
ATOM 2111 C CA . GLU A 1 264 ? 44.723 18.948 -91.564 1.00 91.62 264 GLU A CA 1
ATOM 2112 C C . GLU A 1 264 ? 46.232 19.073 -91.290 1.00 91.62 264 GLU A C 1
ATOM 2114 O O . GLU A 1 264 ? 47.019 19.302 -92.209 1.00 91.62 264 GLU A O 1
ATOM 2119 N N . ALA A 1 265 ? 46.662 18.861 -90.041 1.00 92.19 265 ALA A N 1
ATOM 2120 C CA . ALA A 1 265 ? 48.078 18.895 -89.678 1.00 92.19 265 ALA A CA 1
ATOM 2121 C C . ALA A 1 265 ? 48.861 17.756 -90.353 1.00 92.19 265 ALA A C 1
ATOM 2123 O O . ALA A 1 265 ? 49.935 17.990 -90.904 1.00 92.19 265 ALA A O 1
ATOM 2124 N N . GLU A 1 266 ? 48.308 16.542 -90.358 1.00 93.69 266 GLU A N 1
ATOM 2125 C CA . GLU A 1 266 ? 48.880 15.362 -91.013 1.00 93.69 266 GLU A CA 1
ATOM 2126 C C . GLU A 1 266 ? 49.005 15.555 -92.527 1.00 93.69 266 GLU A C 1
ATOM 2128 O O . GLU A 1 266 ? 50.053 15.247 -93.094 1.00 93.69 266 GLU A O 1
ATOM 2133 N N . ALA A 1 267 ? 47.991 16.136 -93.179 1.00 94.06 267 ALA A N 1
ATOM 2134 C CA . ALA A 1 267 ? 48.046 16.459 -94.602 1.00 94.06 267 ALA A CA 1
ATOM 2135 C C . ALA A 1 267 ? 49.162 17.470 -94.918 1.00 94.06 267 ALA A C 1
ATOM 2137 O O . ALA A 1 267 ? 49.912 17.288 -95.877 1.00 94.06 267 ALA A O 1
ATOM 2138 N N . HIS A 1 268 ? 49.329 18.514 -94.100 1.00 93.25 268 HIS A N 1
ATOM 2139 C CA . HIS A 1 268 ? 50.410 19.485 -94.282 1.00 93.25 268 HIS A CA 1
ATOM 2140 C C . HIS A 1 268 ? 51.799 18.901 -94.000 1.00 93.25 268 HIS A C 1
ATOM 2142 O O . HIS A 1 268 ? 52.742 19.210 -94.730 1.00 93.25 268 HIS A O 1
ATOM 2148 N N . LEU A 1 269 ? 51.932 18.017 -93.010 1.00 92.81 269 LEU A N 1
ATOM 2149 C CA . LEU A 1 269 ? 53.173 17.283 -92.756 1.00 92.81 269 LEU A CA 1
ATOM 2150 C C . LEU A 1 269 ? 53.527 16.356 -93.925 1.00 92.81 269 LEU A C 1
ATOM 2152 O O . LEU A 1 269 ? 54.669 16.367 -94.385 1.00 92.81 269 LEU A O 1
ATOM 2156 N N . ALA A 1 270 ? 52.547 15.620 -94.457 1.00 92.75 270 ALA A N 1
ATOM 2157 C CA . ALA A 1 270 ? 52.724 14.774 -95.633 1.00 92.75 270 ALA A CA 1
ATOM 2158 C C . ALA A 1 270 ? 53.121 15.595 -96.874 1.00 92.75 270 ALA A C 1
ATOM 2160 O O . ALA A 1 270 ? 54.038 15.209 -97.597 1.00 92.75 270 ALA A O 1
ATOM 2161 N N . ASN A 1 271 ? 52.507 16.766 -97.087 1.00 92.06 271 ASN A N 1
ATOM 2162 C CA . ASN A 1 271 ? 52.863 17.679 -98.179 1.00 92.06 271 ASN A CA 1
ATOM 2163 C C . ASN A 1 271 ? 54.283 18.250 -98.023 1.00 92.06 271 ASN A C 1
ATOM 2165 O O . ASN A 1 271 ? 55.032 18.299 -99.001 1.00 92.06 271 ASN A O 1
ATOM 2169 N N . ALA A 1 272 ? 54.693 18.634 -96.808 1.00 91.31 272 ALA A N 1
ATOM 2170 C CA . ALA A 1 272 ? 56.063 19.070 -96.528 1.00 91.31 272 ALA A CA 1
ATOM 2171 C C . ALA A 1 272 ? 57.077 17.946 -96.803 1.00 91.31 272 ALA A C 1
ATOM 2173 O O . ALA A 1 272 ? 58.083 18.165 -97.480 1.00 91.31 272 ALA A O 1
ATOM 2174 N N . GLN A 1 273 ? 56.778 16.727 -96.340 1.00 90.69 273 GLN A N 1
ATOM 2175 C CA . GLN A 1 273 ? 57.605 15.544 -96.565 1.00 90.69 273 GLN A CA 1
ATOM 2176 C C . GLN A 1 273 ? 57.694 15.181 -98.048 1.00 90.69 273 GLN A C 1
ATOM 2178 O O . GLN A 1 273 ? 58.780 14.869 -98.519 1.00 90.69 273 GLN A O 1
ATOM 2183 N N . SER A 1 274 ? 56.592 15.251 -98.798 1.00 88.25 274 SER A N 1
ATOM 2184 C CA . SER A 1 274 ? 56.594 15.023 -100.247 1.00 88.25 274 SER A CA 1
ATOM 2185 C C . SER A 1 274 ? 57.426 16.082 -100.972 1.00 88.25 274 SER A C 1
ATOM 2187 O O . SER A 1 274 ? 58.231 15.745 -101.836 1.00 88.25 274 SER A O 1
ATOM 2189 N N . THR A 1 275 ? 57.290 17.356 -100.593 1.00 86.25 275 THR A N 1
ATOM 2190 C CA . THR A 1 275 ? 58.050 18.466 -101.193 1.00 86.25 275 THR A CA 1
ATOM 2191 C C . THR A 1 275 ? 59.558 18.269 -101.004 1.00 86.25 275 THR A C 1
ATOM 2193 O O . THR A 1 275 ? 60.316 18.407 -101.956 1.00 86.25 275 THR A O 1
ATOM 2196 N N . ILE A 1 276 ? 60.004 17.845 -99.818 1.00 83.69 276 ILE A N 1
ATOM 2197 C CA . ILE A 1 276 ? 61.425 17.549 -99.551 1.00 83.69 276 ILE A CA 1
ATOM 2198 C C . ILE A 1 276 ? 61.855 16.207 -100.161 1.00 83.69 276 ILE A C 1
ATOM 2200 O O . ILE A 1 276 ? 62.938 16.094 -100.723 1.00 83.69 276 ILE A O 1
ATOM 2204 N N . GLY A 1 277 ? 61.020 15.174 -100.067 1.00 79.50 277 GLY A N 1
ATOM 2205 C CA . GLY A 1 277 ? 61.312 13.831 -100.571 1.00 79.50 277 GLY A CA 1
ATOM 2206 C C . GLY A 1 277 ? 61.493 13.803 -102.085 1.00 79.50 277 GLY A C 1
ATOM 2207 O O . GLY A 1 277 ? 62.345 13.067 -102.580 1.00 79.50 277 GLY A O 1
ATOM 2208 N N . THR A 1 278 ? 60.770 14.662 -102.815 1.00 74.69 278 THR A N 1
ATOM 2209 C CA . THR A 1 278 ? 61.020 14.847 -104.248 1.00 74.69 278 THR A CA 1
ATOM 2210 C C . THR A 1 278 ? 62.435 15.337 -104.519 1.00 74.69 278 THR A C 1
ATOM 2212 O O . THR A 1 278 ? 63.002 14.827 -105.470 1.00 74.69 278 THR A O 1
ATOM 2215 N N . LEU A 1 279 ? 63.038 16.188 -103.670 1.00 67.31 279 LEU A N 1
ATOM 2216 C CA . LEU A 1 279 ? 64.438 16.631 -103.793 1.00 67.31 279 LEU A CA 1
ATOM 2217 C C . LEU A 1 279 ? 65.456 15.499 -103.558 1.00 67.31 279 LEU A C 1
ATOM 2219 O O . LEU A 1 279 ? 66.528 15.517 -104.143 1.00 67.31 279 LEU A O 1
ATOM 2223 N N . LEU A 1 280 ? 65.143 14.519 -102.703 1.00 66.69 280 LEU A N 1
ATOM 2224 C CA . LEU A 1 280 ? 66.074 13.446 -102.304 1.00 66.69 280 LEU A CA 1
ATOM 2225 C C . LEU A 1 280 ? 65.976 12.181 -103.172 1.00 66.69 280 LEU A C 1
ATOM 2227 O O . LEU A 1 280 ? 66.854 11.320 -103.124 1.00 66.69 280 LEU A O 1
ATOM 2231 N N . SER A 1 281 ? 64.899 12.044 -103.940 1.00 70.50 281 SER A N 1
ATOM 2232 C CA . SER A 1 281 ? 64.651 10.899 -104.812 1.00 70.50 281 SER A CA 1
ATOM 2233 C C . SER A 1 281 ? 65.504 10.986 -106.082 1.00 70.50 281 SER A C 1
ATOM 2235 O O . SER A 1 281 ? 65.192 11.770 -106.979 1.00 70.50 281 SER A O 1
ATOM 2237 N N . SER A 1 282 ? 66.514 10.119 -106.215 1.00 58.72 282 SER A N 1
ATOM 2238 C CA . SER A 1 282 ? 67.319 9.964 -107.444 1.00 58.72 282 SER A CA 1
ATOM 2239 C C . SER A 1 282 ? 66.484 9.621 -108.682 1.00 58.72 282 SER A C 1
ATOM 2241 O O . SER A 1 282 ? 66.887 9.931 -109.801 1.00 58.72 282 SER A O 1
ATOM 2243 N N . ASP A 1 283 ? 65.310 9.025 -108.466 1.00 59.25 283 ASP A N 1
ATOM 2244 C CA . ASP A 1 283 ? 64.400 8.546 -109.511 1.00 59.25 283 ASP A CA 1
ATOM 2245 C C . ASP A 1 283 ? 63.416 9.633 -109.985 1.00 59.25 283 ASP A C 1
ATOM 2247 O O . ASP A 1 283 ? 62.659 9.435 -110.936 1.00 59.25 283 ASP A O 1
ATOM 2251 N N . SER A 1 284 ? 63.434 10.810 -109.346 1.00 58.12 284 SER A N 1
ATOM 2252 C CA . SER A 1 284 ? 62.711 11.990 -109.819 1.00 58.12 284 SER A CA 1
ATOM 2253 C C . SER A 1 284 ? 63.606 12.724 -110.813 1.00 58.12 284 SER A C 1
ATOM 2255 O O . SER A 1 284 ? 64.579 13.367 -110.421 1.00 58.12 284 SER A O 1
ATOM 2257 N N . LEU A 1 285 ? 63.262 12.638 -112.103 1.00 56.62 285 LEU A N 1
ATOM 2258 C CA . LEU A 1 285 ? 63.993 13.252 -113.226 1.00 56.62 285 LEU A CA 1
ATOM 2259 C C . LEU A 1 285 ? 64.306 14.752 -113.044 1.00 56.62 285 LEU A C 1
ATOM 2261 O O . LEU A 1 285 ? 65.221 15.249 -113.688 1.00 56.62 285 LEU A O 1
ATOM 2265 N N . ASN A 1 286 ? 63.588 15.462 -112.167 1.00 56.59 286 ASN A N 1
ATOM 2266 C CA . ASN A 1 286 ? 63.790 16.893 -111.920 1.00 56.59 286 ASN A CA 1
ATOM 2267 C C . ASN A 1 286 ? 64.687 17.197 -110.708 1.00 56.59 286 ASN A C 1
ATOM 2269 O O . ASN A 1 286 ? 65.301 18.255 -110.653 1.00 56.59 286 ASN A O 1
ATOM 2273 N N . ALA A 1 287 ? 64.780 16.301 -109.728 1.00 56.41 287 ALA A N 1
ATOM 2274 C CA . ALA A 1 287 ? 65.425 16.607 -108.451 1.00 56.41 287 ALA A CA 1
ATOM 2275 C C . ALA A 1 287 ? 66.914 16.281 -108.413 1.00 56.41 287 ALA A C 1
ATOM 2277 O O . ALA A 1 287 ? 67.709 17.075 -107.912 1.00 56.41 287 ALA A O 1
ATOM 2278 N N . SER A 1 288 ? 67.296 15.147 -109.006 1.00 57.56 288 SER A N 1
ATOM 2279 C CA . SER A 1 288 ? 68.703 14.855 -109.276 1.00 57.56 288 SER A CA 1
ATOM 2280 C C . SER A 1 288 ? 69.295 15.893 -110.232 1.00 57.56 288 SER A C 1
ATOM 2282 O O . SER A 1 288 ? 70.440 16.282 -110.044 1.00 57.56 288 SER A O 1
ATOM 2284 N N . PHE A 1 289 ? 68.485 16.412 -111.166 1.00 61.62 289 PHE A N 1
ATOM 2285 C CA . PHE A 1 289 ? 68.854 17.487 -112.088 1.00 61.62 289 PHE A CA 1
ATOM 2286 C C . PHE A 1 289 ? 69.135 18.811 -111.356 1.00 61.62 289 PHE A C 1
ATOM 2288 O O . PHE A 1 289 ? 70.232 19.341 -111.495 1.00 61.62 289 PHE A O 1
ATOM 2295 N N . TRP A 1 290 ? 68.228 19.307 -110.503 1.00 64.12 290 TRP A N 1
ATOM 2296 C CA . TRP A 1 290 ? 68.439 20.564 -109.754 1.00 64.12 290 TRP A CA 1
ATOM 2297 C C . TRP A 1 290 ? 69.586 20.507 -108.746 1.00 64.12 290 TRP A C 1
ATOM 2299 O O . TRP A 1 290 ? 70.289 21.497 -108.561 1.00 64.12 290 TRP A O 1
ATOM 2309 N N . LEU A 1 291 ? 69.795 19.351 -108.108 1.00 63.31 291 LEU A N 1
ATOM 2310 C CA . LEU A 1 291 ? 70.931 19.148 -107.209 1.00 63.31 291 LEU A CA 1
ATOM 2311 C C . LEU A 1 291 ? 72.261 19.009 -107.966 1.00 63.31 291 LEU A C 1
ATOM 2313 O O . LEU A 1 291 ? 73.301 19.326 -107.397 1.00 63.31 291 LEU A O 1
ATOM 2317 N N . SER A 1 292 ? 72.239 18.546 -109.223 1.00 66.44 292 SER A N 1
ATOM 2318 C CA . SER A 1 292 ? 73.436 18.412 -110.069 1.00 66.44 292 SER A CA 1
ATOM 2319 C C . SER A 1 292 ? 73.807 19.677 -110.850 1.00 66.44 292 SER A C 1
ATOM 2321 O O . SER A 1 292 ? 74.985 19.867 -111.130 1.00 66.44 292 SER A O 1
ATOM 2323 N N . ASP A 1 293 ? 72.826 20.524 -111.182 1.00 62.50 293 ASP A N 1
ATOM 2324 C CA . ASP A 1 293 ? 73.003 21.777 -111.941 1.00 62.50 293 ASP A CA 1
ATOM 2325 C C . ASP A 1 293 ? 73.085 23.013 -111.017 1.00 62.50 293 ASP A C 1
ATOM 2327 O O . ASP A 1 293 ? 73.075 24.149 -111.481 1.00 62.50 293 ASP A O 1
ATOM 2331 N N . GLU A 1 294 ? 73.157 22.782 -109.697 1.00 58.47 294 GLU A N 1
ATOM 2332 C CA . GLU A 1 294 ? 73.259 23.793 -108.637 1.00 58.47 294 GLU A CA 1
ATOM 2333 C C . GLU A 1 294 ? 72.270 24.965 -108.782 1.00 58.47 294 GLU A C 1
ATOM 2335 O O . GLU A 1 294 ? 72.667 26.097 -108.539 1.00 58.47 294 GLU A O 1
ATOM 2340 N N . ASP A 1 295 ? 70.996 24.746 -109.146 1.00 75.25 295 ASP A N 1
ATOM 2341 C CA . ASP A 1 295 ? 69.997 25.831 -109.148 1.00 75.25 295 ASP A CA 1
ATOM 2342 C C . ASP A 1 295 ? 69.531 26.110 -107.706 1.00 75.25 295 ASP A C 1
ATOM 2344 O O . ASP A 1 295 ? 68.650 25.414 -107.173 1.00 75.25 295 ASP A O 1
ATOM 2348 N N . PRO A 1 296 ? 70.097 27.122 -107.021 1.00 77.50 296 PRO A N 1
ATOM 2349 C CA . PRO A 1 296 ? 69.837 27.335 -105.612 1.00 77.50 296 PRO A CA 1
ATOM 2350 C C . PRO A 1 296 ? 68.446 27.945 -105.419 1.00 77.50 296 PRO A C 1
ATOM 2352 O O . PRO A 1 296 ? 67.885 27.840 -104.330 1.00 77.50 296 PRO A O 1
ATOM 2355 N N . GLU A 1 297 ? 67.863 28.575 -106.447 1.00 80.31 297 GLU A N 1
ATOM 2356 C CA . GLU A 1 297 ? 66.549 29.213 -106.368 1.00 80.31 297 GLU A CA 1
ATOM 2357 C C . GLU A 1 297 ? 65.440 28.166 -106.257 1.00 80.31 297 GLU A C 1
ATOM 2359 O O . GLU A 1 297 ? 64.544 28.305 -105.421 1.00 80.31 297 GLU A O 1
ATOM 2364 N N . MET A 1 298 ? 65.536 27.071 -107.016 1.00 79.81 298 MET A N 1
ATOM 2365 C CA . MET A 1 298 ? 64.561 25.976 -106.964 1.00 79.81 298 MET A CA 1
ATOM 2366 C C . MET A 1 298 ? 64.636 25.181 -105.657 1.00 79.81 298 MET A C 1
ATOM 2368 O O . MET A 1 298 ? 63.598 24.865 -105.065 1.00 79.81 298 MET A O 1
ATOM 2372 N N . VAL A 1 299 ? 65.847 24.933 -105.144 1.00 81.62 299 VAL A N 1
ATOM 2373 C CA . VAL A 1 299 ? 66.042 24.331 -103.813 1.00 81.62 299 VAL A CA 1
ATOM 2374 C C . VAL A 1 299 ? 65.483 25.249 -102.722 1.00 81.62 299 VAL A C 1
ATOM 2376 O O . VAL A 1 299 ? 64.719 24.797 -101.867 1.00 81.62 299 VAL A O 1
ATOM 2379 N N . ASN A 1 300 ? 65.784 26.550 -102.775 1.00 84.44 300 ASN A N 1
ATOM 2380 C CA . ASN A 1 300 ? 65.265 27.527 -101.815 1.00 84.44 300 ASN A CA 1
ATOM 2381 C C . ASN A 1 300 ? 63.735 27.653 -101.881 1.00 84.44 300 ASN A C 1
ATOM 2383 O O . ASN A 1 300 ? 63.089 27.779 -100.840 1.00 84.44 300 ASN A O 1
ATOM 2387 N N . SER A 1 301 ? 63.142 27.568 -103.074 1.00 87.25 301 SER A N 1
ATOM 2388 C CA . SER A 1 301 ? 61.689 27.577 -103.271 1.00 87.25 301 SER A CA 1
ATOM 2389 C C . SER A 1 301 ? 61.024 26.353 -102.634 1.00 87.25 301 SER A C 1
ATOM 2391 O O . SER A 1 301 ? 60.096 26.496 -101.836 1.00 87.25 301 SER A O 1
ATOM 2393 N N . ALA A 1 302 ? 61.545 25.148 -102.883 1.00 84.06 302 ALA A N 1
ATOM 2394 C CA . ALA A 1 302 ? 61.027 23.916 -102.287 1.00 84.06 302 ALA A CA 1
ATOM 2395 C C . ALA A 1 302 ? 61.175 23.898 -100.753 1.00 84.06 302 ALA A C 1
ATOM 2397 O O . ALA A 1 302 ? 60.240 23.524 -100.040 1.00 84.06 302 ALA A O 1
ATOM 2398 N N . VAL A 1 303 ? 62.310 24.376 -100.228 1.00 87.19 303 VAL A N 1
ATOM 2399 C CA . VAL A 1 303 ? 62.523 24.553 -98.781 1.00 87.19 303 VAL A CA 1
ATOM 2400 C C . VAL A 1 303 ? 61.547 25.579 -98.201 1.00 87.19 303 VAL A C 1
ATOM 2402 O O . VAL A 1 303 ? 61.005 25.356 -97.116 1.00 87.19 303 VAL A O 1
ATOM 2405 N N . SER A 1 304 ? 61.271 26.674 -98.913 1.00 90.50 304 SER A N 1
ATOM 2406 C CA . SER A 1 304 ? 60.306 27.696 -98.491 1.00 90.50 304 SER A CA 1
ATOM 2407 C C . SER A 1 304 ? 58.874 27.150 -98.436 1.00 90.50 304 SER A C 1
ATOM 2409 O O . SER A 1 304 ? 58.177 27.344 -97.438 1.00 90.50 304 SER A O 1
ATOM 2411 N N . ILE A 1 305 ? 58.454 26.380 -99.447 1.00 89.44 305 ILE A N 1
ATOM 2412 C CA . ILE A 1 305 ? 57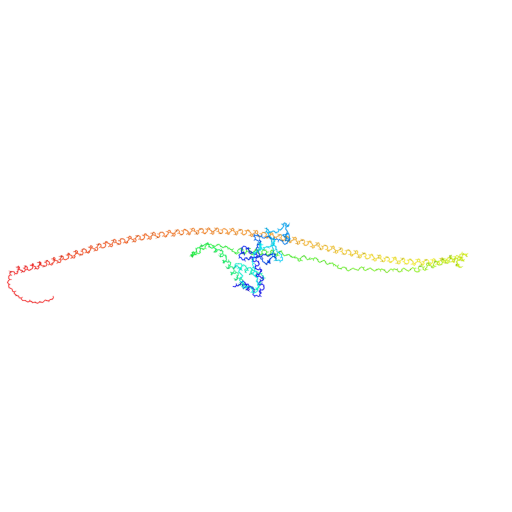.134 25.728 -99.492 1.00 89.44 305 ILE A CA 1
ATOM 2413 C C . ILE A 1 305 ? 56.994 24.697 -98.364 1.00 89.44 305 ILE A C 1
ATOM 2415 O O . ILE A 1 305 ? 56.004 24.714 -97.630 1.00 89.44 305 ILE A O 1
ATOM 2419 N N . ALA A 1 306 ? 58.000 23.840 -98.164 1.00 88.44 306 ALA A N 1
ATOM 2420 C CA . ALA A 1 306 ? 57.998 22.879 -97.063 1.00 88.44 306 ALA A CA 1
ATOM 2421 C C . ALA A 1 306 ? 57.960 23.583 -95.694 1.00 88.44 306 ALA A C 1
ATOM 2423 O O . ALA A 1 306 ? 57.205 23.179 -94.811 1.00 88.44 306 ALA A O 1
ATOM 2424 N N . SER A 1 307 ? 58.702 24.684 -95.537 1.00 91.75 307 SER A N 1
ATOM 2425 C CA . SER A 1 307 ? 58.682 25.511 -94.323 1.00 91.75 307 SER A CA 1
ATOM 2426 C C . SER A 1 307 ? 57.313 26.155 -94.084 1.00 91.75 307 SER A C 1
ATOM 2428 O O . SER A 1 307 ? 56.859 26.215 -92.942 1.00 91.75 307 SER A O 1
ATOM 2430 N N . SER A 1 308 ? 56.620 26.585 -95.143 1.00 94.75 308 SER A N 1
ATOM 2431 C CA . SER A 1 308 ? 55.248 27.100 -95.063 1.00 94.75 308 SER A CA 1
ATOM 2432 C C . SER A 1 308 ? 54.264 26.021 -94.597 1.00 94.75 308 SER A C 1
ATOM 2434 O O . SER A 1 308 ? 53.483 26.257 -93.675 1.00 94.75 308 SER A O 1
ATOM 2436 N N . HIS A 1 309 ? 54.345 24.804 -95.145 1.00 92.38 309 HIS A N 1
ATOM 2437 C CA . HIS A 1 309 ? 53.522 23.678 -94.692 1.00 92.38 309 HIS A CA 1
ATOM 2438 C C . HIS A 1 309 ? 53.801 23.279 -93.237 1.00 92.38 309 HIS A C 1
ATOM 2440 O O . HIS A 1 309 ? 52.857 23.037 -92.483 1.00 92.38 309 HIS A O 1
ATOM 2446 N N . LEU A 1 310 ? 55.067 23.279 -92.810 1.00 94.19 310 LEU A N 1
ATOM 2447 C CA . LEU A 1 310 ? 55.428 23.061 -91.407 1.00 94.19 310 LEU A CA 1
ATOM 2448 C C . LEU A 1 310 ? 54.873 24.161 -90.492 1.00 94.19 310 LEU A C 1
ATOM 2450 O O . LEU A 1 310 ? 54.389 23.856 -89.402 1.00 94.19 310 LEU A O 1
ATOM 2454 N N . ALA A 1 311 ? 54.897 25.423 -90.929 1.00 94.00 311 ALA A N 1
ATOM 2455 C CA . ALA A 1 311 ? 54.310 26.529 -90.179 1.00 94.00 311 ALA A CA 1
ATOM 2456 C C . ALA A 1 311 ? 52.789 26.367 -90.017 1.00 94.00 311 ALA A C 1
ATOM 2458 O O . ALA A 1 311 ? 52.281 26.542 -88.912 1.00 94.00 311 ALA A O 1
ATOM 2459 N N . ILE A 1 312 ? 52.074 25.957 -91.073 1.00 93.88 312 ILE A N 1
ATOM 2460 C CA . ILE A 1 312 ? 50.625 25.704 -91.007 1.00 93.88 312 ILE A CA 1
ATOM 2461 C C . ILE A 1 312 ? 50.317 24.532 -90.067 1.00 93.88 312 ILE A C 1
ATOM 2463 O O . ILE A 1 312 ? 49.485 24.674 -89.171 1.00 93.88 312 ILE A O 1
ATOM 2467 N N . ALA A 1 313 ? 51.019 23.401 -90.208 1.00 93.94 313 ALA A N 1
ATOM 2468 C CA . ALA A 1 313 ? 50.850 22.256 -89.313 1.00 93.94 313 ALA A CA 1
ATOM 2469 C C . ALA A 1 313 ? 51.101 22.646 -87.845 1.00 93.94 313 ALA A C 1
ATOM 2471 O O . ALA A 1 313 ? 50.328 22.274 -86.960 1.00 93.94 313 ALA A O 1
ATOM 2472 N N . LYS A 1 314 ? 52.130 23.465 -87.587 1.00 95.38 314 LYS A N 1
ATOM 2473 C CA . LYS A 1 314 ? 52.415 24.021 -86.259 1.00 95.38 314 LYS A CA 1
ATOM 2474 C C . LYS A 1 314 ? 51.256 24.875 -85.737 1.00 95.38 314 LYS A C 1
ATOM 2476 O O . LYS A 1 314 ? 50.836 24.664 -84.604 1.00 95.38 314 LYS A O 1
ATOM 2481 N N . THR A 1 315 ? 50.694 25.773 -86.545 1.00 94.81 315 THR A N 1
ATOM 2482 C CA . THR A 1 315 ? 49.538 26.596 -86.148 1.00 94.81 315 THR A CA 1
ATOM 2483 C C . THR A 1 315 ? 48.296 25.752 -85.839 1.00 94.81 315 THR A C 1
ATOM 2485 O O . THR A 1 315 ? 47.598 26.031 -84.864 1.00 94.81 315 THR A O 1
ATOM 2488 N N . VAL A 1 316 ? 48.022 24.694 -86.614 1.00 93.00 316 VAL A N 1
ATOM 2489 C CA . VAL A 1 316 ? 46.907 23.763 -86.340 1.00 93.00 316 VAL A CA 1
ATOM 2490 C C . VAL A 1 316 ? 47.113 23.046 -85.001 1.00 93.00 316 VAL A C 1
ATOM 2492 O O . VAL A 1 316 ? 46.195 22.989 -84.179 1.00 93.00 316 VAL A O 1
ATOM 2495 N N . LEU A 1 317 ? 48.327 22.560 -84.732 1.00 93.19 317 LEU A N 1
ATOM 2496 C CA . LEU A 1 317 ? 48.667 21.925 -83.455 1.00 93.19 317 LEU A CA 1
ATOM 2497 C C . LEU A 1 317 ? 48.587 22.908 -82.275 1.00 93.19 317 LEU A C 1
ATOM 2499 O O . LEU A 1 317 ? 48.063 22.551 -81.221 1.00 93.19 317 LEU A O 1
ATOM 2503 N N . GLU A 1 318 ? 49.038 24.153 -82.445 1.00 94.44 318 GLU A N 1
ATOM 2504 C CA . GLU A 1 318 ? 48.915 25.216 -81.437 1.00 94.44 318 GLU A CA 1
ATOM 2505 C C . GLU A 1 318 ? 47.447 25.560 -81.146 1.00 94.44 318 GLU A C 1
ATOM 2507 O O . GLU A 1 318 ? 47.072 25.714 -79.982 1.00 94.44 318 GLU A O 1
ATOM 2512 N N . LYS A 1 319 ? 46.585 25.600 -82.171 1.00 93.69 319 LYS A N 1
ATOM 2513 C CA . LYS A 1 319 ? 45.136 25.802 -82.013 1.00 93.69 319 LYS A CA 1
ATOM 2514 C C . LYS A 1 319 ? 44.474 24.651 -81.252 1.00 93.69 319 LYS A C 1
ATOM 2516 O O . LYS A 1 319 ? 43.667 24.903 -80.352 1.00 93.69 319 LYS A O 1
ATOM 2521 N N . ASN A 1 320 ? 44.824 23.403 -81.572 1.00 91.50 320 ASN A N 1
ATOM 2522 C CA . ASN A 1 320 ? 44.330 22.224 -80.854 1.00 91.50 320 ASN A CA 1
ATOM 2523 C C . ASN A 1 320 ? 44.804 22.232 -79.390 1.00 91.50 320 ASN A C 1
ATOM 2525 O O . ASN A 1 320 ? 43.996 22.049 -78.480 1.00 91.50 320 ASN A O 1
ATOM 2529 N N . SER A 1 321 ? 46.082 22.546 -79.155 1.00 93.06 321 SER A N 1
ATOM 2530 C CA . SER A 1 321 ? 46.661 22.706 -77.814 1.00 93.06 321 SER A CA 1
ATOM 2531 C C . SER A 1 321 ? 45.953 23.803 -77.012 1.00 93.06 321 SER A C 1
ATOM 2533 O O . SER A 1 321 ? 45.543 23.584 -75.872 1.00 93.06 321 SER A O 1
ATOM 2535 N N . SER A 1 322 ? 45.712 24.970 -77.619 1.00 93.50 322 SER A N 1
ATOM 2536 C CA . SER A 1 322 ? 44.978 26.059 -76.971 1.00 93.50 322 SER A CA 1
ATOM 2537 C C . SER A 1 322 ? 43.534 25.672 -76.646 1.00 93.50 322 SER A C 1
ATOM 2539 O O . SER A 1 322 ? 43.062 25.993 -75.559 1.00 93.50 322 SER A O 1
ATOM 2541 N N . SER A 1 323 ? 42.844 24.968 -77.549 1.00 92.38 323 SER A N 1
ATOM 2542 C CA . SER A 1 323 ? 41.469 24.497 -77.322 1.00 92.38 323 SER A CA 1
ATOM 2543 C C . SER A 1 323 ? 41.400 23.514 -76.150 1.00 92.38 323 SER A C 1
ATOM 2545 O O . SER A 1 323 ? 40.514 23.620 -75.302 1.00 92.38 323 SER A O 1
ATOM 2547 N N . TYR A 1 324 ? 42.378 22.609 -76.048 1.00 91.81 324 TYR A N 1
ATOM 2548 C CA . TYR A 1 324 ? 42.501 21.684 -74.922 1.00 91.81 324 TYR A CA 1
ATOM 2549 C C . TYR A 1 324 ? 42.815 22.409 -73.603 1.00 91.81 324 TYR A C 1
ATOM 2551 O O . TYR A 1 324 ? 42.226 22.108 -72.565 1.00 91.81 324 TYR A O 1
ATOM 2559 N N . ASN A 1 325 ? 43.683 23.425 -73.632 1.00 92.56 325 ASN A N 1
ATOM 2560 C CA . ASN A 1 325 ? 43.960 24.256 -72.458 1.00 92.56 325 ASN A CA 1
ATOM 2561 C C . ASN A 1 325 ? 42.707 25.001 -71.973 1.00 92.56 325 ASN A C 1
ATOM 2563 O O . ASN A 1 325 ? 42.445 25.026 -70.770 1.00 92.56 325 ASN A O 1
ATOM 2567 N N . THR A 1 326 ? 41.898 25.552 -72.884 1.00 92.31 326 THR A N 1
ATOM 2568 C CA . THR A 1 326 ? 40.611 26.181 -72.544 1.00 92.31 326 THR A CA 1
ATOM 2569 C C . THR A 1 326 ? 39.628 25.171 -71.953 1.00 92.31 326 THR A C 1
ATOM 2571 O O . THR A 1 326 ? 39.026 25.448 -70.917 1.00 92.31 326 THR A O 1
ATOM 2574 N N . TYR A 1 327 ? 39.505 23.981 -72.548 1.00 92.31 327 TYR A N 1
ATOM 2575 C CA . TYR A 1 327 ? 38.674 22.898 -72.014 1.00 92.31 327 TYR A CA 1
ATOM 2576 C C . TYR A 1 327 ? 39.076 22.514 -70.580 1.00 92.31 327 TYR A C 1
ATOM 2578 O O . TYR A 1 327 ? 38.230 22.489 -69.685 1.00 92.31 327 TYR A O 1
ATOM 2586 N N . ASN A 1 328 ? 40.375 22.334 -70.320 1.00 90.19 328 ASN A N 1
ATOM 2587 C CA . ASN A 1 328 ? 40.886 22.041 -68.977 1.00 90.19 328 ASN A CA 1
ATOM 2588 C C . ASN A 1 328 ? 40.615 23.174 -67.980 1.00 90.19 328 ASN A C 1
ATOM 2590 O O . ASN A 1 328 ? 40.262 22.915 -66.831 1.00 90.19 328 ASN A O 1
ATOM 2594 N N . GLN A 1 329 ? 40.747 24.437 -68.396 1.00 92.44 329 GLN A N 1
ATOM 2595 C CA . GLN A 1 329 ? 40.388 25.581 -67.551 1.00 92.44 329 GLN A CA 1
ATOM 2596 C C . GLN A 1 329 ? 38.891 25.591 -67.212 1.00 92.44 329 GLN A C 1
ATOM 2598 O O . GLN A 1 329 ? 38.527 25.859 -66.064 1.00 92.44 329 GLN A O 1
ATOM 2603 N N . MET A 1 330 ? 38.022 25.260 -68.174 1.00 89.81 330 MET A N 1
ATOM 2604 C CA . MET A 1 330 ? 36.579 25.150 -67.944 1.00 89.81 330 MET A CA 1
ATOM 2605 C C . MET A 1 330 ? 36.245 24.004 -66.984 1.00 89.81 330 MET A C 1
ATOM 2607 O O . MET A 1 330 ? 35.487 24.228 -66.041 1.00 89.81 330 MET A O 1
ATOM 2611 N N . ILE A 1 331 ? 36.850 22.821 -67.153 1.00 88.19 331 ILE A N 1
ATOM 2612 C CA . ILE A 1 331 ? 36.712 21.701 -66.206 1.00 88.19 331 ILE A CA 1
ATOM 2613 C C . ILE A 1 331 ? 37.144 22.123 -64.804 1.00 88.19 331 ILE A C 1
ATOM 2615 O O . ILE A 1 331 ? 36.378 21.961 -63.858 1.00 88.19 331 ILE A O 1
ATOM 2619 N N . ASN A 1 332 ? 38.334 22.710 -64.660 1.00 87.56 332 ASN A N 1
ATOM 2620 C CA . ASN A 1 332 ? 38.850 23.134 -63.357 1.00 87.56 332 ASN A CA 1
ATOM 2621 C C . ASN A 1 332 ? 37.949 24.191 -62.701 1.00 87.56 332 ASN A C 1
ATOM 2623 O O . ASN A 1 332 ? 37.754 24.173 -61.487 1.00 87.56 332 ASN A O 1
ATOM 2627 N N . THR A 1 333 ? 37.348 25.076 -63.500 1.00 89.88 333 THR A N 1
ATOM 2628 C CA . THR A 1 333 ? 36.373 26.064 -63.020 1.00 89.88 333 THR A CA 1
ATOM 2629 C C . THR A 1 333 ? 35.093 25.392 -62.520 1.00 89.88 333 THR A C 1
ATOM 2631 O O . THR A 1 333 ? 34.620 25.723 -61.433 1.00 89.88 333 THR A O 1
ATOM 2634 N N . GLN A 1 334 ? 34.530 24.444 -63.279 1.00 87.31 334 GLN A N 1
ATOM 2635 C CA . GLN A 1 334 ? 33.329 23.711 -62.858 1.00 87.31 334 GLN A CA 1
ATOM 2636 C C . GLN A 1 334 ? 33.600 22.849 -61.623 1.00 87.31 334 GLN A C 1
ATOM 2638 O O . GLN A 1 334 ? 32.800 22.843 -60.691 1.00 87.31 334 GLN A O 1
ATOM 2643 N N . TYR A 1 335 ? 34.760 22.194 -61.564 1.00 85.75 335 TYR A N 1
ATOM 2644 C CA . TYR A 1 335 ? 35.205 21.455 -60.387 1.00 85.75 335 TYR A CA 1
ATOM 2645 C C . TYR A 1 335 ? 35.350 22.368 -59.160 1.00 85.75 335 TYR A C 1
ATOM 2647 O O . TYR A 1 335 ? 34.891 22.022 -58.075 1.00 85.75 335 TYR A O 1
ATOM 2655 N N . GLY A 1 336 ? 35.915 23.569 -59.329 1.00 86.06 336 GLY A N 1
ATOM 2656 C CA . GLY A 1 336 ? 36.003 24.569 -58.264 1.00 86.06 336 GLY A CA 1
ATOM 2657 C C . GLY A 1 336 ? 34.633 25.011 -57.741 1.00 86.06 336 GLY A C 1
ATOM 2658 O O . GLY A 1 336 ? 34.442 25.089 -56.530 1.00 86.06 336 GLY A O 1
ATOM 2659 N N . LYS A 1 337 ? 33.658 25.238 -58.634 1.00 89.00 337 LYS A N 1
ATOM 2660 C CA . LYS A 1 337 ? 32.269 25.557 -58.252 1.00 89.00 337 LYS A CA 1
ATOM 2661 C C . LYS A 1 337 ? 31.601 24.408 -57.502 1.00 89.00 337 LYS A C 1
ATOM 2663 O O . LYS A 1 337 ? 31.003 24.644 -56.457 1.00 89.00 337 LYS A O 1
ATOM 2668 N N . LEU A 1 338 ? 31.737 23.177 -58.003 1.00 83.50 338 LEU A N 1
ATOM 2669 C CA . LEU A 1 338 ? 31.206 21.986 -57.341 1.00 83.50 338 LEU A CA 1
ATOM 2670 C C . LEU A 1 338 ? 31.789 21.842 -55.932 1.00 83.50 338 LEU A C 1
ATOM 2672 O O . LEU A 1 338 ? 31.038 21.656 -54.980 1.00 83.50 338 LEU A O 1
ATOM 2676 N N . LYS A 1 339 ? 33.109 22.002 -55.787 1.00 85.50 339 LYS A N 1
ATOM 2677 C CA . LYS A 1 339 ? 33.778 21.956 -54.486 1.00 85.50 339 LYS A CA 1
ATOM 2678 C C . LYS A 1 339 ? 33.236 23.020 -53.525 1.00 85.50 339 LYS A C 1
ATOM 2680 O O . LYS A 1 339 ? 32.898 22.684 -52.400 1.00 85.50 339 LYS A O 1
ATOM 2685 N N . LEU A 1 340 ? 33.093 24.271 -53.971 1.00 86.75 340 LEU A N 1
ATOM 2686 C CA . LEU A 1 340 ? 32.534 25.346 -53.141 1.00 86.75 340 LEU A CA 1
ATOM 2687 C C . LEU A 1 340 ? 31.086 25.070 -52.714 1.00 86.75 340 LEU A C 1
ATOM 2689 O O . LEU A 1 340 ? 30.727 25.350 -51.573 1.00 86.75 340 LEU A O 1
ATOM 2693 N N . ASN A 1 341 ? 30.263 24.507 -53.603 1.00 85.69 341 ASN A N 1
ATOM 2694 C CA . ASN A 1 341 ? 28.892 24.120 -53.270 1.00 85.69 341 ASN A CA 1
ATOM 2695 C C . ASN A 1 341 ? 28.861 22.977 -52.242 1.00 85.69 341 ASN A C 1
ATOM 2697 O O . ASN A 1 341 ? 28.064 23.030 -51.309 1.00 85.69 341 ASN A O 1
ATOM 2701 N N . ILE A 1 342 ? 29.748 21.983 -52.373 1.00 79.56 342 ILE A N 1
ATOM 2702 C CA . ILE A 1 342 ? 29.903 20.900 -51.389 1.00 79.56 342 ILE A CA 1
ATOM 2703 C C . ILE A 1 342 ? 30.356 21.457 -50.033 1.00 79.56 342 ILE A C 1
ATOM 2705 O O . ILE A 1 342 ? 29.745 21.140 -49.017 1.00 79.56 342 ILE A O 1
ATOM 2709 N N . ASP A 1 343 ? 31.377 22.318 -50.004 1.00 82.44 343 ASP A N 1
ATOM 2710 C CA . ASP A 1 343 ? 31.888 22.919 -48.764 1.00 82.44 343 ASP A CA 1
ATOM 2711 C C . ASP A 1 343 ? 30.806 23.768 -48.068 1.00 82.44 343 ASP A C 1
ATOM 2713 O O . ASP A 1 343 ? 30.645 23.715 -46.846 1.00 82.44 343 ASP A O 1
ATOM 2717 N N . LYS A 1 344 ? 30.008 24.509 -48.849 1.00 86.88 344 LYS A N 1
ATOM 2718 C CA . LYS A 1 344 ? 28.848 25.253 -48.343 1.00 86.88 344 LYS A CA 1
ATOM 2719 C C . LYS A 1 344 ? 27.801 24.315 -47.733 1.00 86.88 344 LYS A C 1
ATOM 2721 O O . LYS A 1 344 ? 27.337 24.583 -46.628 1.00 86.88 344 LYS A O 1
ATOM 2726 N N . TYR A 1 345 ? 27.469 23.219 -48.415 1.00 80.50 345 TYR A N 1
ATOM 2727 C CA . TYR A 1 345 ? 26.503 22.234 -47.925 1.00 80.50 345 TYR A CA 1
ATOM 2728 C C . TYR A 1 345 ? 26.949 21.595 -46.605 1.00 80.50 345 TYR A C 1
ATOM 2730 O O . TYR A 1 345 ? 26.167 21.521 -45.659 1.00 80.50 345 TYR A O 1
ATOM 2738 N N . ILE A 1 346 ? 28.225 21.209 -46.505 1.00 76.88 346 ILE A N 1
ATOM 2739 C CA . ILE A 1 346 ? 28.805 20.676 -45.264 1.00 76.88 346 ILE A CA 1
ATOM 2740 C C . ILE A 1 346 ? 28.659 21.697 -44.127 1.00 76.88 346 ILE A C 1
ATOM 2742 O O . ILE A 1 346 ? 28.198 21.347 -43.043 1.00 76.88 346 ILE A O 1
ATOM 2746 N N . SER A 1 347 ? 28.965 22.974 -44.381 1.00 80.38 347 SER A N 1
ATOM 2747 C CA . SER A 1 347 ? 28.827 24.029 -43.371 1.00 80.38 347 SER A CA 1
ATOM 2748 C C . SER A 1 347 ? 27.377 24.265 -42.924 1.00 80.38 347 SER A C 1
ATOM 2750 O O . SER A 1 347 ? 27.151 24.599 -41.759 1.00 80.38 347 SER A O 1
ATOM 2752 N N . GLU A 1 348 ? 26.399 24.148 -43.826 1.00 85.25 348 GLU A N 1
ATOM 2753 C CA . GLU A 1 348 ? 24.974 24.316 -43.508 1.00 85.25 348 GLU A CA 1
ATOM 2754 C C . GLU A 1 348 ? 24.443 23.126 -42.690 1.00 85.25 348 GLU A C 1
ATOM 2756 O O . GLU A 1 348 ? 23.758 23.341 -41.682 1.00 85.25 348 GLU A O 1
ATOM 2761 N N . ILE A 1 349 ? 24.853 21.894 -43.026 1.00 74.50 349 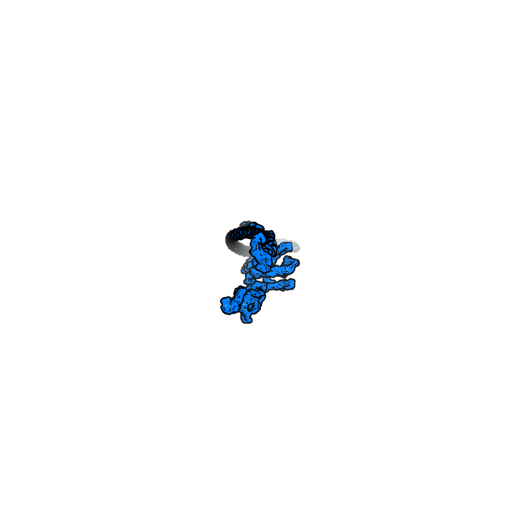ILE A N 1
ATOM 2762 C CA . ILE A 1 349 ? 24.586 20.700 -42.207 1.00 74.50 349 ILE A CA 1
ATOM 2763 C C . ILE A 1 349 ? 25.179 20.864 -40.806 1.00 74.50 349 ILE A C 1
ATOM 2765 O O . ILE A 1 349 ? 24.465 20.686 -39.818 1.00 74.50 349 ILE A O 1
ATOM 2769 N N . ASP A 1 350 ? 26.456 21.236 -40.690 1.00 76.88 350 ASP A N 1
ATOM 2770 C CA . ASP A 1 350 ? 27.129 21.383 -39.394 1.00 76.88 350 ASP A CA 1
ATOM 2771 C C . ASP A 1 350 ? 26.429 22.422 -38.504 1.00 76.88 350 ASP A C 1
ATOM 2773 O O . ASP A 1 350 ? 26.249 22.217 -37.297 1.00 76.88 350 ASP A O 1
ATOM 2777 N N . ALA A 1 351 ? 25.972 23.530 -39.097 1.00 82.50 351 ALA A N 1
ATOM 2778 C CA . ALA A 1 351 ? 25.202 24.547 -38.391 1.00 82.50 351 ALA A CA 1
ATOM 2779 C C . ALA A 1 351 ? 23.855 24.002 -37.883 1.00 82.50 351 ALA A C 1
ATOM 2781 O O . ALA A 1 351 ? 23.482 24.250 -36.729 1.00 82.50 351 ALA A O 1
ATOM 2782 N N . GLN A 1 352 ? 23.136 23.232 -38.705 1.00 80.31 352 GLN A N 1
ATOM 2783 C CA . GLN A 1 352 ? 21.854 22.637 -38.329 1.00 80.31 352 GLN A CA 1
ATOM 2784 C C . GLN A 1 352 ? 22.009 21.546 -37.261 1.00 80.31 352 GLN A C 1
ATOM 2786 O O . GLN A 1 352 ? 21.227 21.508 -36.305 1.00 80.31 352 GLN A O 1
ATOM 2791 N N . VAL A 1 353 ? 23.044 20.708 -37.366 1.00 70.88 353 VAL A N 1
ATOM 2792 C CA . VAL A 1 353 ? 23.396 19.696 -36.358 1.00 70.88 353 VAL A CA 1
ATOM 2793 C C . VAL A 1 353 ? 23.708 20.369 -35.024 1.00 70.88 353 VAL A C 1
ATOM 2795 O O . VAL A 1 353 ? 23.156 19.982 -33.992 1.00 70.88 353 VAL A O 1
ATOM 2798 N N . LYS A 1 354 ? 24.519 21.435 -35.027 1.00 79.81 354 LYS A N 1
ATOM 2799 C CA . LYS A 1 354 ? 24.846 22.193 -33.811 1.00 79.81 354 LYS A CA 1
ATOM 2800 C C . LYS A 1 354 ? 23.609 22.837 -33.181 1.00 79.81 354 LYS A C 1
ATOM 2802 O O . LYS A 1 354 ? 23.430 22.745 -31.967 1.00 79.81 354 LYS A O 1
ATOM 2807 N N . ASN A 1 355 ? 22.741 23.456 -33.982 1.00 82.56 355 ASN A N 1
ATOM 2808 C CA . ASN A 1 355 ? 21.494 24.052 -33.494 1.00 82.56 355 ASN A CA 1
ATOM 2809 C C . ASN A 1 355 ? 20.564 22.988 -32.880 1.00 82.56 355 ASN A C 1
ATOM 2811 O O . ASN A 1 355 ? 20.069 23.151 -31.765 1.00 82.56 355 ASN A O 1
ATOM 2815 N N . THR A 1 356 ? 20.395 21.855 -33.562 1.00 72.00 356 THR A N 1
ATOM 2816 C CA . THR A 1 356 ? 19.598 20.724 -33.067 1.00 72.00 356 THR A CA 1
ATOM 2817 C C . THR A 1 356 ? 20.165 20.171 -31.760 1.00 72.00 356 THR A C 1
ATOM 2819 O O . THR A 1 356 ? 19.420 19.974 -30.800 1.00 72.00 356 THR A O 1
ATOM 2822 N N . SER A 1 357 ? 21.488 20.015 -31.664 1.00 71.50 357 SER A N 1
ATOM 2823 C CA . SER A 1 357 ? 22.157 19.591 -30.431 1.00 71.50 357 SER A CA 1
ATOM 2824 C C . SER A 1 357 ? 21.901 20.555 -29.266 1.00 71.50 357 SER A C 1
ATOM 2826 O O . SER A 1 357 ? 21.679 20.102 -28.144 1.00 71.50 357 SER A O 1
ATOM 2828 N N . LEU A 1 358 ? 21.897 21.872 -29.503 1.00 77.69 358 LEU A N 1
ATOM 2829 C CA . LEU A 1 358 ? 21.594 22.873 -28.469 1.00 77.69 358 LEU A CA 1
ATOM 2830 C C . LEU A 1 358 ? 20.130 22.811 -28.011 1.00 77.69 358 LEU A C 1
ATOM 2832 O O . LEU A 1 358 ? 19.856 22.903 -26.810 1.00 77.69 358 LEU A O 1
ATOM 2836 N N . LYS A 1 359 ? 19.186 22.613 -28.943 1.00 76.94 359 LYS A N 1
ATOM 2837 C CA . LYS A 1 359 ? 17.767 22.399 -28.611 1.00 76.94 359 LYS A CA 1
ATOM 2838 C C . LYS A 1 359 ? 17.584 21.152 -27.740 1.00 76.94 359 LYS A C 1
ATOM 2840 O O . LYS A 1 359 ? 16.890 21.223 -26.726 1.00 76.94 359 LYS A O 1
ATOM 2845 N N . ILE A 1 360 ? 18.251 20.047 -28.088 1.00 68.31 360 ILE A N 1
ATOM 2846 C CA . ILE A 1 360 ? 18.224 18.796 -27.313 1.00 68.31 360 ILE A CA 1
ATOM 2847 C C . ILE A 1 360 ? 18.783 19.016 -25.903 1.00 68.31 360 ILE A C 1
ATOM 2849 O O . ILE A 1 360 ? 18.126 18.649 -24.931 1.00 68.31 360 ILE A O 1
ATOM 2853 N N . GLN A 1 361 ? 19.949 19.656 -25.768 1.00 72.19 361 GLN A N 1
ATOM 2854 C CA . GLN A 1 361 ? 20.549 19.945 -24.458 1.00 72.19 361 GLN A CA 1
ATOM 2855 C C . GLN A 1 361 ? 19.634 20.817 -23.591 1.00 72.19 361 GLN A C 1
ATOM 2857 O O . GLN A 1 361 ? 19.417 20.516 -22.420 1.00 72.19 361 GLN A O 1
ATOM 2862 N N . THR A 1 362 ? 19.030 21.853 -24.178 1.00 78.44 362 THR A N 1
ATOM 2863 C CA . THR A 1 362 ? 18.082 22.730 -23.472 1.00 78.44 362 THR A CA 1
ATOM 2864 C C . THR A 1 362 ? 16.868 21.948 -22.970 1.00 78.44 362 THR A C 1
ATOM 2866 O O . THR A 1 362 ? 16.456 22.115 -21.822 1.00 78.44 362 THR A O 1
ATOM 2869 N N . TYR A 1 363 ? 16.303 21.071 -23.806 1.00 73.44 363 TYR A N 1
ATOM 2870 C CA . TYR A 1 363 ? 15.180 20.221 -23.416 1.00 73.44 363 TYR A CA 1
ATOM 2871 C C . TYR A 1 363 ? 15.564 19.240 -22.300 1.00 73.44 363 TYR A C 1
ATOM 2873 O O . TYR A 1 363 ? 14.837 19.122 -21.317 1.00 73.44 363 TYR A O 1
ATOM 2881 N N . GLN A 1 364 ? 16.738 18.604 -22.387 1.00 66.06 364 GLN A N 1
ATOM 2882 C CA . GLN A 1 364 ? 17.254 17.721 -21.336 1.00 66.06 364 GLN A CA 1
ATOM 2883 C C . GLN A 1 364 ? 17.428 18.454 -19.997 1.00 66.06 364 GLN A C 1
ATOM 2885 O O . GLN A 1 364 ? 17.035 17.922 -18.961 1.00 66.06 364 GLN A O 1
ATOM 2890 N N . SER A 1 365 ? 17.949 19.687 -20.000 1.00 74.12 365 SER A N 1
ATOM 2891 C CA . SER A 1 365 ? 18.068 20.498 -18.780 1.00 74.12 365 SER A CA 1
ATOM 2892 C C . SER A 1 365 ? 16.707 20.882 -18.193 1.00 74.12 365 SER A C 1
ATOM 2894 O O . SER A 1 365 ? 16.530 20.817 -16.975 1.00 74.12 365 SER A O 1
ATOM 2896 N N . LYS A 1 366 ? 15.724 21.238 -19.034 1.00 75.81 366 LYS A N 1
ATOM 2897 C CA . LYS A 1 366 ? 14.345 21.498 -18.581 1.00 75.81 366 LYS A CA 1
ATOM 2898 C C . LYS A 1 366 ? 13.716 20.253 -17.958 1.00 75.81 366 LYS A C 1
ATOM 2900 O O . LYS A 1 366 ? 13.152 20.342 -16.871 1.00 75.81 366 LYS A O 1
ATOM 2905 N N . LEU A 1 367 ? 13.879 19.094 -18.597 1.00 67.94 367 LEU A N 1
ATOM 2906 C CA . LEU A 1 367 ? 13.383 17.817 -18.091 1.00 67.94 367 LEU A CA 1
ATOM 2907 C C . LEU A 1 367 ? 14.014 17.461 -16.738 1.00 67.94 367 LEU A C 1
ATOM 2909 O O . LEU A 1 367 ? 13.300 17.115 -15.802 1.00 67.94 367 LEU A O 1
ATOM 2913 N N . GLN A 1 368 ? 15.336 17.604 -16.597 1.00 69.75 368 GLN A N 1
ATOM 2914 C CA . GLN A 1 368 ? 16.022 17.381 -15.319 1.00 69.75 368 GLN A CA 1
ATOM 2915 C C . GLN A 1 368 ? 15.522 18.333 -14.227 1.00 69.75 368 GLN A C 1
ATOM 2917 O O . GLN A 1 368 ? 15.248 17.887 -13.115 1.00 69.75 368 GLN A O 1
ATOM 2922 N N . SER A 1 369 ? 15.338 19.620 -14.542 1.00 78.25 369 SER A N 1
ATOM 2923 C CA . SER A 1 369 ? 14.778 20.593 -13.596 1.00 78.25 369 SER A CA 1
ATOM 2924 C C . SER A 1 369 ? 13.369 20.204 -13.144 1.00 78.25 369 SER A C 1
ATOM 2926 O O . SER A 1 369 ? 13.070 20.269 -11.952 1.00 78.25 369 SER A O 1
ATOM 2928 N N . TYR A 1 370 ? 12.527 19.746 -14.072 1.00 70.56 370 TYR A N 1
ATOM 2929 C CA . TYR A 1 370 ? 11.181 19.275 -13.765 1.00 70.56 370 TYR A CA 1
ATOM 2930 C C . TYR A 1 370 ? 11.199 18.044 -12.852 1.00 70.56 370 TYR A C 1
ATOM 2932 O O . TYR A 1 370 ? 10.518 18.029 -11.829 1.00 70.56 370 TYR A O 1
ATOM 2940 N N . VAL A 1 371 ? 12.042 17.051 -13.153 1.00 67.69 371 VAL A N 1
ATOM 2941 C CA . VAL A 1 371 ? 12.229 15.863 -12.303 1.00 67.69 371 VAL A CA 1
ATOM 2942 C C . VAL A 1 371 ? 12.703 16.258 -10.901 1.00 67.69 371 VAL A C 1
ATOM 2944 O O . VAL A 1 371 ? 12.171 15.761 -9.910 1.00 67.69 371 VAL A O 1
ATOM 2947 N N . SER A 1 372 ? 13.655 17.188 -10.782 1.00 74.38 372 SER A N 1
ATOM 2948 C CA . SER A 1 372 ? 14.118 17.684 -9.480 1.00 74.38 372 SER A CA 1
ATOM 2949 C C . SER A 1 372 ? 13.016 18.397 -8.692 1.00 74.38 372 SER A C 1
ATOM 2951 O O . SER A 1 372 ? 12.866 18.1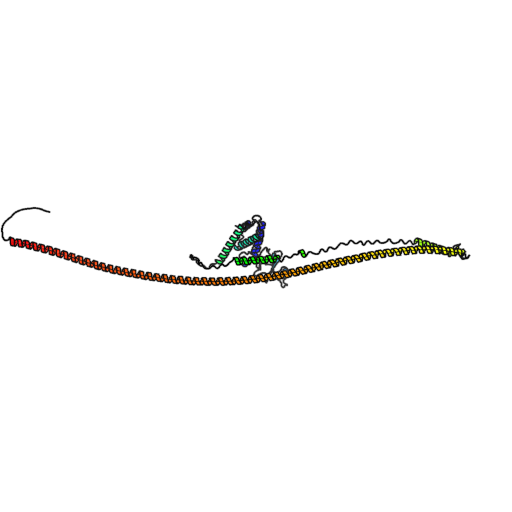30 -7.500 1.00 74.38 372 SER A O 1
ATOM 2953 N N . LYS A 1 373 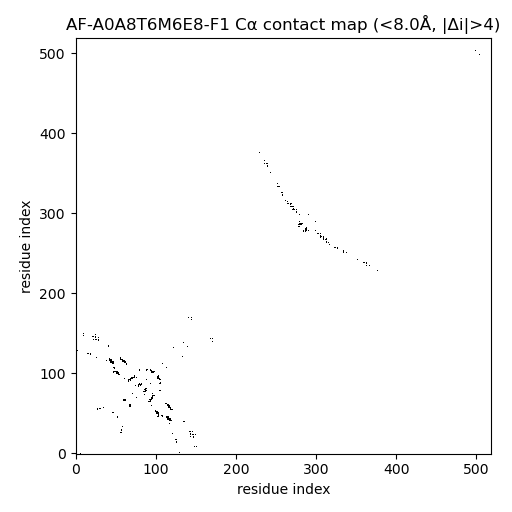? 12.216 19.259 -9.338 1.00 76.56 373 LYS A N 1
ATOM 2954 C CA . LYS A 1 373 ? 11.062 19.915 -8.697 1.00 76.56 373 LYS A CA 1
ATOM 2955 C C . LYS A 1 373 ? 10.018 18.894 -8.251 1.00 76.56 373 LYS A C 1
ATOM 2957 O O . LYS A 1 373 ? 9.572 18.948 -7.111 1.00 76.56 373 LYS A O 1
ATOM 2962 N N . SER A 1 374 ? 9.690 17.927 -9.109 1.00 68.38 374 SER A N 1
ATOM 2963 C CA . SER A 1 374 ? 8.763 16.840 -8.787 1.00 68.38 374 SER A CA 1
ATOM 2964 C C . SER A 1 374 ? 9.231 16.041 -7.571 1.00 68.38 374 SER A C 1
ATOM 2966 O O . SER A 1 374 ? 8.444 15.789 -6.665 1.00 68.38 374 SER A O 1
ATOM 2968 N N . ASN A 1 375 ? 10.518 15.690 -7.504 1.00 67.94 375 ASN A N 1
ATOM 2969 C CA . ASN A 1 375 ? 11.084 14.979 -6.357 1.00 67.94 375 ASN A CA 1
ATOM 2970 C C . ASN A 1 375 ? 11.061 15.828 -5.076 1.00 67.94 375 ASN A C 1
ATOM 2972 O O . ASN A 1 375 ? 10.761 15.303 -4.008 1.00 67.94 375 ASN A O 1
ATOM 2976 N N . SER A 1 376 ? 11.330 17.134 -5.172 1.00 76.94 376 SER A N 1
ATOM 2977 C CA . SER A 1 376 ? 11.230 18.056 -4.032 1.00 76.94 376 SER A CA 1
ATOM 2978 C C . SER A 1 376 ? 9.793 18.175 -3.520 1.00 76.94 376 SER A C 1
ATOM 2980 O O . SER A 1 376 ? 9.565 18.133 -2.312 1.00 76.94 376 SER A O 1
ATOM 2982 N N . ASN A 1 377 ? 8.816 18.288 -4.423 1.00 73.44 377 ASN A N 1
ATOM 2983 C CA . ASN A 1 377 ? 7.400 18.332 -4.063 1.00 73.44 377 ASN A CA 1
ATOM 2984 C C . ASN A 1 377 ? 6.959 17.014 -3.422 1.00 73.44 377 ASN A C 1
ATOM 2986 O O . ASN A 1 377 ? 6.304 17.040 -2.387 1.00 73.44 377 ASN A O 1
ATOM 2990 N N . LEU A 1 378 ? 7.383 15.869 -3.970 1.00 68.31 378 LEU A N 1
ATOM 2991 C CA . LEU A 1 378 ? 7.123 14.552 -3.385 1.00 68.31 378 LEU A CA 1
ATOM 2992 C C . LEU A 1 378 ? 7.676 14.448 -1.954 1.00 68.31 378 LEU A C 1
ATOM 2994 O O . LEU A 1 378 ? 6.974 13.984 -1.060 1.00 68.31 378 LEU A O 1
ATOM 2998 N N . GLN A 1 379 ? 8.907 14.910 -1.715 1.00 75.50 379 GLN A N 1
ATOM 2999 C CA . GLN A 1 379 ? 9.501 14.926 -0.373 1.00 75.50 379 GLN A CA 1
ATOM 3000 C C . GLN A 1 379 ? 8.734 15.843 0.589 1.00 75.50 379 GLN A C 1
ATOM 3002 O O . GLN A 1 379 ? 8.523 15.466 1.741 1.00 75.50 379 GLN A O 1
ATOM 3007 N N . ARG A 1 380 ? 8.274 17.013 0.122 1.00 76.81 380 ARG A N 1
ATOM 3008 C CA . ARG A 1 380 ? 7.428 17.924 0.912 1.00 76.81 380 ARG A CA 1
ATOM 3009 C C . ARG A 1 380 ? 6.110 17.252 1.306 1.00 76.81 380 ARG A C 1
ATOM 3011 O O . ARG A 1 380 ? 5.779 17.226 2.485 1.00 76.81 380 ARG A O 1
ATOM 3018 N N . VAL A 1 381 ? 5.422 16.632 0.345 1.00 70.06 381 VAL A N 1
ATOM 3019 C CA . VAL A 1 381 ? 4.176 15.877 0.572 1.00 70.06 381 VAL A CA 1
ATOM 3020 C C . VAL A 1 381 ? 4.394 14.759 1.594 1.00 70.06 381 VAL A C 1
ATOM 3022 O O . VAL A 1 381 ? 3.607 14.603 2.521 1.00 70.06 381 VAL A O 1
ATOM 3025 N N . GLN A 1 382 ? 5.479 13.990 1.461 1.00 68.62 382 GLN A N 1
ATOM 3026 C CA . GLN A 1 382 ? 5.810 12.920 2.407 1.00 68.62 382 GLN A CA 1
ATOM 3027 C C . GLN A 1 382 ? 6.055 13.453 3.826 1.00 68.62 382 GLN A C 1
ATOM 3029 O O . GLN A 1 382 ? 5.591 12.845 4.790 1.00 68.62 382 GLN A O 1
ATOM 3034 N N . ALA A 1 383 ? 6.745 14.589 3.964 1.00 73.94 383 ALA A N 1
ATOM 3035 C CA . ALA A 1 383 ? 6.975 15.224 5.258 1.00 73.94 383 ALA A CA 1
ATOM 3036 C C . ALA A 1 383 ? 5.670 15.731 5.897 1.00 73.94 383 ALA A C 1
ATOM 3038 O O . ALA A 1 383 ? 5.454 15.532 7.089 1.00 73.94 383 ALA A O 1
ATOM 3039 N N . GLU A 1 384 ? 4.777 16.336 5.115 1.00 73.19 384 GLU A N 1
ATOM 3040 C CA . GLU A 1 384 ? 3.482 16.820 5.607 1.00 73.19 384 GLU A CA 1
ATOM 3041 C C . GLU A 1 384 ? 2.544 15.676 6.011 1.00 73.19 384 GLU A C 1
ATOM 3043 O O . GLU A 1 384 ? 1.925 15.745 7.073 1.00 73.19 384 GLU A O 1
ATOM 3048 N N . ILE A 1 385 ? 2.508 14.581 5.239 1.00 70.62 385 ILE A N 1
ATOM 3049 C CA . ILE A 1 385 ? 1.791 13.353 5.623 1.00 70.62 385 ILE A CA 1
ATOM 3050 C C . ILE A 1 385 ? 2.316 12.823 6.963 1.00 70.62 385 ILE A C 1
ATOM 3052 O O . ILE A 1 385 ? 1.528 12.409 7.814 1.00 70.62 385 ILE A O 1
ATOM 3056 N N . GLN A 1 386 ? 3.634 12.852 7.186 1.00 78.81 386 GLN A N 1
ATOM 3057 C CA . GLN A 1 386 ? 4.214 12.429 8.460 1.00 78.81 386 GLN A CA 1
ATOM 3058 C C . GLN A 1 386 ? 3.779 13.343 9.617 1.00 78.81 386 GLN A C 1
ATOM 3060 O O . GLN A 1 386 ? 3.320 12.840 10.639 1.00 78.81 386 GLN A O 1
ATOM 3065 N N . ILE A 1 387 ? 3.850 14.669 9.444 1.00 81.69 387 ILE A N 1
ATOM 3066 C CA . ILE A 1 387 ? 3.413 15.650 10.458 1.00 81.69 387 ILE A CA 1
ATOM 3067 C C . ILE A 1 387 ? 1.927 15.468 10.798 1.00 81.69 387 ILE A C 1
ATOM 3069 O O . ILE A 1 387 ? 1.532 15.515 11.966 1.00 81.69 387 ILE A O 1
ATOM 3073 N N . SER A 1 388 ? 1.098 15.246 9.780 1.00 73.06 388 SER A N 1
ATOM 3074 C CA . SER A 1 388 ? -0.326 14.968 9.943 1.00 73.06 388 SER A CA 1
ATOM 3075 C C . SER A 1 388 ? -0.569 13.688 10.748 1.00 73.06 388 SER A C 1
ATOM 3077 O O . SER A 1 388 ? -1.340 13.714 11.709 1.00 73.06 388 SER A O 1
ATOM 3079 N N . ASN A 1 389 ? 0.116 12.591 10.413 1.00 73.38 389 ASN A N 1
ATOM 3080 C CA . ASN A 1 389 ? 0.004 11.333 11.150 1.00 73.38 389 ASN A CA 1
ATOM 3081 C C . ASN A 1 389 ? 0.441 11.485 12.614 1.00 73.38 389 ASN A C 1
ATOM 3083 O O . ASN A 1 389 ? -0.241 10.983 13.508 1.00 73.38 389 ASN A O 1
ATOM 3087 N N . ASP A 1 390 ? 1.531 12.209 12.872 1.00 81.62 390 ASP A N 1
ATOM 3088 C CA . ASP A 1 390 ? 2.018 12.474 14.229 1.00 81.62 390 ASP A CA 1
ATOM 3089 C C . ASP A 1 390 ? 0.998 13.302 15.039 1.00 81.62 390 ASP A C 1
ATOM 3091 O O . ASP A 1 390 ? 0.764 13.042 16.223 1.00 81.62 390 ASP A O 1
ATOM 3095 N N . THR A 1 391 ? 0.335 14.266 14.391 1.00 81.19 391 THR A N 1
ATOM 3096 C CA . THR A 1 391 ? -0.718 15.094 15.002 1.00 81.19 391 THR A CA 1
ATOM 3097 C C . THR A 1 391 ? -1.947 14.255 15.352 1.00 81.19 391 THR A C 1
ATOM 3099 O O . THR A 1 391 ? -2.397 14.281 16.500 1.00 81.19 391 THR A O 1
ATOM 3102 N N . LEU A 1 392 ? -2.424 13.429 14.416 1.00 75.06 392 LEU A N 1
ATOM 3103 C CA . LEU A 1 392 ? -3.546 12.513 14.641 1.00 75.06 392 LEU A CA 1
ATOM 3104 C C . LEU A 1 392 ? -3.257 11.517 15.772 1.00 75.06 392 LEU A C 1
ATOM 3106 O O . LEU A 1 392 ? -4.115 11.274 16.621 1.00 75.06 392 LEU A O 1
ATOM 3110 N N . GLN A 1 393 ? -2.042 10.965 15.844 1.00 79.25 393 GLN A N 1
ATOM 3111 C CA . GLN A 1 393 ? -1.654 10.069 16.940 1.00 79.25 393 GLN A CA 1
ATOM 3112 C C . GLN A 1 393 ? -1.654 10.775 18.303 1.00 79.25 393 GLN A C 1
ATOM 3114 O O . GLN A 1 393 ? -2.065 10.186 19.312 1.00 79.25 393 GLN A O 1
ATOM 3119 N N . LYS A 1 394 ? -1.222 12.040 18.351 1.00 86.69 394 LYS A N 1
ATOM 3120 C CA . LYS A 1 394 ? -1.234 12.851 19.574 1.00 86.69 394 LYS A CA 1
ATOM 3121 C C . LYS A 1 394 ? -2.659 13.162 20.039 1.00 86.69 394 LYS A C 1
ATOM 3123 O O . LYS A 1 394 ? -2.953 13.026 21.231 1.00 86.69 394 LYS A O 1
ATOM 3128 N N . GLU A 1 395 ? -3.546 13.549 19.126 1.00 80.38 395 GLU A N 1
ATOM 3129 C CA . GLU A 1 395 ? -4.959 13.800 19.434 1.00 80.38 395 GLU A CA 1
ATOM 3130 C C . GLU A 1 395 ? -5.665 12.525 19.894 1.00 80.38 395 GLU A C 1
ATOM 3132 O O . GLU A 1 395 ? -6.321 12.530 20.937 1.00 80.38 395 GLU A O 1
ATOM 3137 N N . LEU A 1 396 ? -5.437 11.403 19.205 1.00 77.94 396 LEU A N 1
ATOM 3138 C CA . LEU A 1 396 ? -5.962 10.098 19.603 1.00 77.94 396 LEU A CA 1
ATOM 3139 C C . LEU A 1 396 ? -5.520 9.722 21.024 1.00 77.94 396 LEU A C 1
ATOM 3141 O O . LEU A 1 396 ? -6.344 9.306 21.838 1.00 77.94 396 LEU A O 1
ATOM 3145 N N . SER A 1 397 ? -4.239 9.915 21.347 1.00 82.81 397 SER A N 1
ATOM 3146 C CA . SER A 1 397 ? -3.699 9.646 22.687 1.00 82.81 397 SER A CA 1
ATOM 3147 C C . SER A 1 397 ? -4.341 10.540 23.754 1.00 82.81 397 SER A C 1
ATOM 3149 O O . SER A 1 397 ? -4.673 10.074 24.845 1.00 82.81 397 SER A O 1
ATOM 3151 N N . THR A 1 398 ? -4.570 11.816 23.429 1.00 85.25 398 THR A N 1
ATOM 3152 C CA . THR A 1 398 ? -5.244 12.777 24.318 1.00 85.25 398 THR A CA 1
ATOM 3153 C C . THR A 1 398 ? -6.684 12.346 24.588 1.00 85.25 398 THR A C 1
ATOM 3155 O O . THR A 1 398 ? -7.103 12.270 25.743 1.00 85.25 398 THR A O 1
ATOM 3158 N N . LYS A 1 399 ? -7.424 11.959 23.546 1.00 79.25 399 LYS A N 1
ATOM 3159 C CA . LYS A 1 399 ? -8.811 11.498 23.677 1.00 79.25 399 LYS A CA 1
ATOM 3160 C C . LYS A 1 399 ? -8.929 10.166 24.416 1.00 79.25 399 LYS A C 1
ATOM 3162 O O . LYS A 1 399 ? -9.836 9.999 25.229 1.00 79.25 399 LYS A O 1
ATOM 3167 N N . GLN A 1 400 ? -7.990 9.239 24.228 1.00 78.94 400 GLN A N 1
ATOM 3168 C CA . GLN A 1 400 ? -7.924 8.005 25.023 1.00 78.94 400 GLN A CA 1
ATOM 3169 C C . GLN A 1 400 ? -7.677 8.286 26.513 1.00 78.94 400 GLN A C 1
ATOM 3171 O O . GLN A 1 400 ? -8.273 7.634 27.379 1.00 78.94 400 GLN A O 1
ATOM 3176 N N . PHE A 1 401 ? -6.831 9.272 26.826 1.00 86.88 401 PHE A N 1
ATOM 3177 C CA . PHE A 1 401 ? -6.611 9.717 28.200 1.00 86.88 401 PHE A CA 1
ATOM 3178 C C . PHE A 1 401 ? -7.879 10.341 28.803 1.00 86.88 401 PHE A C 1
ATOM 3180 O O . PHE A 1 401 ? -8.300 9.925 29.884 1.00 86.88 401 PHE A O 1
ATOM 3187 N N . GLU A 1 402 ? -8.534 11.266 28.093 1.00 82.25 402 GLU A N 1
ATOM 3188 C CA . GLU A 1 402 ? -9.805 11.878 28.516 1.00 82.25 402 GLU A CA 1
ATOM 3189 C C . GLU A 1 402 ? -10.885 10.819 28.785 1.00 82.25 402 GLU A C 1
ATOM 3191 O O . GLU A 1 402 ? -11.526 10.835 29.839 1.00 82.25 402 GLU A O 1
ATOM 3196 N N . LEU A 1 403 ? -11.029 9.837 27.890 1.00 77.81 403 LEU A N 1
ATOM 3197 C CA . LEU A 1 403 ? -11.968 8.726 28.051 1.00 77.81 403 LEU A CA 1
ATOM 3198 C C . LEU A 1 403 ? -11.662 7.886 29.301 1.00 77.81 403 LEU A C 1
ATOM 3200 O O . LEU A 1 403 ? -12.572 7.476 30.026 1.00 77.81 403 LEU A O 1
ATOM 3204 N N . THR A 1 404 ? -10.380 7.651 29.585 1.00 83.06 404 THR A N 1
ATOM 3205 C CA . THR A 1 404 ? -9.942 6.918 30.782 1.00 83.06 404 THR A CA 1
ATOM 3206 C C . THR A 1 404 ? -10.293 7.682 32.062 1.00 83.06 404 THR A C 1
ATOM 3208 O O . THR A 1 404 ? -10.808 7.091 33.015 1.00 83.06 404 THR A O 1
ATOM 3211 N N . VAL A 1 405 ? -10.075 9.002 32.081 1.00 83.81 405 VAL A N 1
ATOM 3212 C CA . VAL A 1 405 ? -10.461 9.872 33.205 1.00 83.81 405 VAL A CA 1
ATOM 3213 C C . VAL A 1 405 ? -11.978 9.864 33.400 1.00 83.81 405 VAL A C 1
ATOM 3215 O O . VAL A 1 405 ? -12.449 9.687 34.527 1.00 83.81 405 VAL A O 1
ATOM 3218 N N . PHE A 1 406 ? -12.747 9.991 32.316 1.00 82.50 406 PHE A N 1
ATOM 3219 C CA . PHE A 1 406 ? -14.207 9.931 32.359 1.00 82.50 406 PHE A CA 1
ATOM 3220 C C . PHE A 1 406 ? -14.703 8.601 32.943 1.00 82.50 406 PHE A C 1
ATOM 3222 O O . PHE A 1 406 ? -15.502 8.601 33.883 1.00 82.50 406 PHE A O 1
ATOM 3229 N N . LYS A 1 407 ? -14.166 7.466 32.471 1.00 76.56 407 LYS A N 1
ATOM 3230 C CA . LYS A 1 407 ? -14.491 6.133 32.999 1.00 76.56 407 LYS A CA 1
ATOM 3231 C C . LYS A 1 407 ? -14.197 6.023 34.500 1.00 76.56 407 LYS A C 1
ATOM 3233 O O . LYS A 1 407 ? -15.051 5.559 35.252 1.00 76.56 407 LYS A O 1
ATOM 3238 N N . SER A 1 408 ? -13.039 6.510 34.952 1.00 81.69 408 SER A N 1
ATOM 3239 C CA . SER A 1 408 ? -12.683 6.516 36.379 1.00 81.69 408 SER A CA 1
ATOM 3240 C C . SER A 1 408 ? -13.656 7.348 37.223 1.00 81.69 408 SER A C 1
ATOM 3242 O O . SER A 1 408 ? -14.045 6.942 38.320 1.00 81.69 408 SER A O 1
ATOM 3244 N N . ASN A 1 409 ? -14.089 8.507 36.723 1.00 81.44 409 ASN A N 1
ATOM 3245 C CA . ASN A 1 409 ? -15.069 9.344 37.416 1.00 81.44 409 ASN A CA 1
ATOM 3246 C C . ASN A 1 409 ? -16.447 8.672 37.493 1.00 81.44 409 ASN A C 1
ATOM 3248 O O . ASN A 1 409 ? -17.095 8.732 38.539 1.00 81.44 409 ASN A O 1
ATOM 3252 N N . LEU A 1 410 ? -16.865 7.979 36.432 1.00 77.06 410 LEU A N 1
ATOM 3253 C CA . LEU A 1 410 ? -18.104 7.203 36.412 1.00 77.06 410 LEU A CA 1
ATOM 3254 C C . LEU A 1 410 ? -18.056 6.037 37.414 1.00 77.06 410 LEU A C 1
ATOM 3256 O O . LEU A 1 410 ? -19.003 5.843 38.175 1.00 77.06 410 LEU A O 1
ATOM 3260 N N . GLU A 1 411 ? -16.936 5.315 37.495 1.00 83.75 411 GLU A N 1
ATOM 3261 C CA . GLU A 1 411 ? -16.718 4.259 38.495 1.00 83.75 411 GLU A CA 1
ATOM 3262 C C . GLU A 1 411 ? -16.786 4.804 39.934 1.00 83.75 411 GLU A C 1
ATOM 3264 O O . GLU A 1 411 ? -17.443 4.207 40.792 1.00 83.75 411 GLU A O 1
ATOM 3269 N N . LYS A 1 412 ? -16.185 5.974 40.203 1.00 85.19 412 LYS A N 1
ATOM 3270 C CA . LYS A 1 412 ? -16.293 6.656 41.509 1.00 85.19 412 LYS A CA 1
ATOM 3271 C C . LYS A 1 412 ? -17.735 7.046 41.838 1.00 85.19 412 LYS A C 1
ATOM 3273 O O . LYS A 1 412 ? -18.168 6.869 42.979 1.00 85.19 412 LYS A O 1
ATOM 3278 N N . LEU A 1 413 ? -18.482 7.564 40.860 1.00 80.25 413 LEU A N 1
ATOM 3279 C CA . LEU A 1 413 ? -19.887 7.930 41.037 1.00 80.25 413 LEU A CA 1
ATOM 3280 C C . LEU A 1 413 ? -20.744 6.696 41.352 1.00 80.25 413 LEU A C 1
ATOM 3282 O O . LEU A 1 413 ? -21.518 6.724 42.310 1.00 80.25 413 LEU A O 1
ATOM 3286 N N . LEU A 1 414 ? -20.558 5.598 40.614 1.00 77.88 414 LEU A N 1
ATOM 3287 C CA . LEU A 1 414 ? -21.232 4.323 40.877 1.00 77.88 414 LEU A CA 1
ATOM 3288 C C . LEU A 1 414 ? -20.910 3.784 42.277 1.00 77.88 414 LEU A C 1
ATOM 3290 O O . LEU A 1 414 ? -21.819 3.383 43.003 1.00 77.88 414 LEU A O 1
ATOM 3294 N N . ALA A 1 415 ? -19.642 3.822 42.696 1.00 84.00 415 ALA A N 1
ATOM 3295 C CA . ALA A 1 415 ? -19.245 3.419 44.045 1.00 84.00 415 ALA A CA 1
ATOM 3296 C C . ALA A 1 415 ? -19.927 4.277 45.129 1.00 84.00 415 ALA A C 1
ATOM 3298 O O . ALA A 1 415 ? -20.430 3.743 46.119 1.00 84.00 415 ALA A O 1
ATOM 3299 N N . SER A 1 416 ? -20.010 5.598 44.925 1.00 85.94 416 SER A N 1
ATOM 3300 C CA . SER A 1 416 ? -20.714 6.511 45.835 1.00 85.94 416 SER A CA 1
ATOM 3301 C C . SER A 1 416 ? -22.216 6.219 45.913 1.00 85.94 416 SER A C 1
ATOM 3303 O O . SER A 1 416 ? -22.783 6.186 47.009 1.00 85.94 416 SER A O 1
ATOM 3305 N N . LEU A 1 417 ? -22.866 5.967 44.773 1.00 75.31 417 LEU A N 1
ATOM 3306 C CA . LEU A 1 417 ? -24.282 5.599 44.722 1.00 75.31 417 LEU A CA 1
ATOM 3307 C C . LEU A 1 417 ? -24.547 4.277 45.448 1.00 75.31 417 LEU A C 1
ATOM 3309 O O . LEU A 1 417 ? -25.485 4.207 46.239 1.00 75.31 417 LEU A O 1
ATOM 3313 N N . ASN A 1 418 ? -23.690 3.270 45.265 1.00 80.50 418 ASN A N 1
ATOM 3314 C CA . ASN A 1 418 ? -23.795 1.997 45.978 1.00 80.50 418 ASN A CA 1
ATOM 3315 C C . ASN A 1 418 ? -23.678 2.175 47.500 1.00 80.50 418 ASN A C 1
ATOM 3317 O O . ASN A 1 418 ? -24.471 1.595 48.240 1.00 80.50 418 ASN A O 1
ATOM 3321 N N . LEU A 1 419 ? -22.756 3.019 47.980 1.00 84.88 419 LEU A N 1
ATOM 3322 C CA . LEU A 1 419 ? -22.644 3.342 49.409 1.00 84.88 419 LEU A CA 1
ATOM 3323 C C . LEU A 1 419 ? -23.904 4.038 49.944 1.00 84.88 419 LEU A C 1
ATOM 3325 O O . LEU A 1 419 ? -24.401 3.683 51.014 1.00 84.88 419 LEU A O 1
ATOM 3329 N N . LYS A 1 420 ? -24.454 5.010 49.202 1.00 78.94 420 LYS A N 1
ATOM 3330 C CA . LYS A 1 420 ? -25.714 5.678 49.574 1.00 78.94 420 LYS A CA 1
ATOM 3331 C C . LYS A 1 420 ? -26.881 4.691 49.618 1.00 78.94 420 LYS A C 1
ATOM 3333 O O . LYS A 1 420 ? -27.689 4.753 50.540 1.00 78.94 420 LYS A O 1
ATOM 3338 N N . PHE A 1 421 ? -26.951 3.774 48.657 1.00 79.38 421 PHE A N 1
ATOM 3339 C CA . PHE A 1 421 ? -27.984 2.746 48.598 1.00 79.38 421 PHE A CA 1
ATOM 3340 C C . PHE A 1 421 ? -27.888 1.762 49.772 1.00 79.38 421 PHE A C 1
ATOM 3342 O O . PHE A 1 421 ? -28.893 1.504 50.429 1.00 79.38 421 PHE A O 1
ATOM 3349 N N . GLN A 1 422 ? -26.684 1.281 50.102 1.00 80.88 422 GLN A N 1
ATOM 3350 C CA . GLN A 1 422 ? -26.450 0.439 51.284 1.00 80.88 422 GLN A CA 1
ATOM 3351 C C . GLN A 1 422 ? -26.854 1.149 52.578 1.00 80.88 422 GLN A C 1
ATOM 3353 O O . GLN A 1 422 ? -27.522 0.557 53.426 1.00 80.88 422 GLN A O 1
ATOM 3358 N N . LYS A 1 423 ? -26.502 2.435 52.715 1.00 84.06 423 LYS A N 1
ATOM 3359 C CA . LYS A 1 423 ? -26.927 3.245 53.860 1.00 84.06 423 LYS A CA 1
ATOM 3360 C C . LYS A 1 423 ? -28.450 3.339 53.939 1.00 84.06 423 LYS A C 1
ATOM 3362 O O . LYS A 1 423 ? -29.010 3.080 54.995 1.00 84.06 423 LYS A O 1
ATOM 3367 N N . TYR A 1 424 ? -29.119 3.639 52.827 1.00 78.75 424 TYR A N 1
ATOM 3368 C CA . TYR A 1 424 ? -30.578 3.717 52.786 1.00 78.75 424 TYR A CA 1
ATOM 3369 C C . TYR A 1 424 ? -31.247 2.387 53.163 1.00 78.75 424 TYR A C 1
ATOM 3371 O O . TYR A 1 424 ? -32.198 2.383 53.938 1.00 78.75 424 TYR A O 1
ATOM 3379 N N . GLN A 1 425 ? -30.734 1.250 52.676 1.00 72.19 425 GLN A N 1
ATOM 3380 C CA . GLN A 1 425 ? -31.228 -0.072 53.080 1.00 72.19 425 GLN A CA 1
ATOM 3381 C C . GLN A 1 425 ? -31.043 -0.331 54.582 1.00 72.19 425 GLN A C 1
ATOM 3383 O O . GLN A 1 425 ? -31.948 -0.861 55.224 1.00 72.19 425 GLN A O 1
ATOM 3388 N N . SER A 1 426 ? -29.899 0.067 55.147 1.00 83.38 426 SER A N 1
ATOM 3389 C CA . SER A 1 426 ? -29.636 -0.031 56.587 1.00 83.38 426 SER A CA 1
ATOM 3390 C C . SER A 1 426 ? -30.597 0.841 57.399 1.00 83.38 426 SER A C 1
ATOM 3392 O O . SER A 1 426 ? -31.210 0.355 58.347 1.00 83.38 426 SER A O 1
ATOM 3394 N N . ASP A 1 427 ? -30.761 2.109 57.015 1.00 78.19 427 ASP A N 1
ATOM 3395 C CA . ASP A 1 427 ? -31.648 3.064 57.688 1.00 78.19 427 ASP A CA 1
ATOM 3396 C C . ASP A 1 427 ? -33.113 2.595 57.620 1.00 78.19 427 ASP A C 1
ATOM 3398 O O . ASP A 1 427 ? -33.834 2.639 58.617 1.00 78.19 427 ASP A O 1
ATOM 3402 N N . LEU A 1 428 ? -33.543 2.062 56.470 1.00 76.62 428 LEU A N 1
ATOM 3403 C CA . LEU A 1 428 ? -34.864 1.453 56.307 1.00 76.62 428 LEU A CA 1
ATOM 3404 C C . LEU A 1 428 ? -35.042 0.228 57.219 1.00 76.62 428 LEU A C 1
ATOM 3406 O O . LEU A 1 428 ? -36.095 0.076 57.837 1.00 76.62 428 LEU A O 1
ATOM 3410 N N . GLY A 1 429 ? -34.021 -0.626 57.334 1.00 76.44 429 GLY A N 1
ATOM 3411 C CA . GLY A 1 429 ? -34.028 -1.774 58.242 1.00 76.44 429 GLY A CA 1
ATOM 3412 C C . GLY A 1 429 ? -34.191 -1.365 59.709 1.00 76.44 429 GLY A C 1
ATOM 3413 O O . GLY A 1 429 ? -35.018 -1.943 60.416 1.00 76.44 429 GLY A O 1
ATOM 3414 N N . LEU A 1 430 ? -33.469 -0.326 60.144 1.00 84.75 430 LEU A N 1
ATOM 3415 C CA . LEU A 1 430 ? -33.598 0.242 61.491 1.00 84.75 430 LEU A CA 1
ATOM 3416 C C . LEU A 1 430 ? -35.001 0.810 61.736 1.00 84.75 430 LEU A C 1
ATOM 3418 O O . LEU A 1 430 ? -35.602 0.520 62.768 1.00 84.75 430 LEU A O 1
ATOM 3422 N N . TYR A 1 431 ? -35.551 1.556 60.777 1.00 78.31 431 TYR A N 1
ATOM 3423 C CA . TYR A 1 431 ? -36.903 2.108 60.879 1.00 78.31 431 TYR A CA 1
ATOM 3424 C C . TYR A 1 431 ? -37.976 1.013 61.001 1.00 78.31 431 TYR A C 1
ATOM 3426 O O . TYR A 1 431 ? -38.872 1.098 61.840 1.00 78.31 431 TYR A O 1
ATOM 3434 N N . VAL A 1 432 ? -37.882 -0.051 60.194 1.00 79.81 432 VAL A N 1
ATOM 3435 C CA . VAL A 1 432 ? -38.805 -1.197 60.279 1.00 79.81 432 VAL A CA 1
ATOM 3436 C C . VAL A 1 432 ? -38.704 -1.877 61.646 1.00 79.81 432 VAL A C 1
ATOM 3438 O O . VAL A 1 432 ? -39.733 -2.185 62.251 1.00 79.81 432 VAL A O 1
ATOM 3441 N N . GLN A 1 433 ? -37.486 -2.070 62.162 1.00 83.00 433 GLN A N 1
ATOM 3442 C CA . GLN A 1 433 ? -37.264 -2.647 63.488 1.00 83.00 433 GLN A CA 1
ATOM 3443 C C . GLN A 1 433 ? -37.870 -1.775 64.598 1.00 83.00 433 GLN A C 1
ATOM 3445 O O . GLN A 1 433 ? -38.554 -2.296 65.480 1.00 83.00 433 GLN A O 1
ATOM 3450 N N . GLU A 1 434 ? -37.672 -0.456 64.536 1.00 89.50 434 GLU A N 1
ATOM 3451 C CA . GLU A 1 434 ? -38.268 0.506 65.468 1.00 89.50 434 GLU A CA 1
ATOM 3452 C C . GLU A 1 434 ? -39.799 0.398 65.472 1.00 89.50 434 GLU A C 1
ATOM 3454 O O . GLU A 1 434 ? -40.411 0.236 66.530 1.00 89.50 434 GLU A O 1
ATOM 3459 N N . LYS A 1 435 ? -40.432 0.380 64.291 1.00 79.69 435 LYS A N 1
ATOM 3460 C CA . LYS A 1 435 ? -41.892 0.234 64.177 1.00 79.69 435 LYS A CA 1
ATOM 3461 C C . LYS A 1 435 ? -42.410 -1.118 64.642 1.00 79.69 435 LYS A C 1
ATOM 3463 O O . LYS A 1 435 ? -43.494 -1.184 65.224 1.00 79.69 435 LYS A O 1
ATOM 3468 N N . GLN A 1 436 ? -41.642 -2.187 64.467 1.00 81.56 436 GLN A N 1
ATOM 3469 C CA . GLN A 1 436 ? -41.998 -3.494 65.009 1.00 81.56 436 GLN A CA 1
ATOM 3470 C C . GLN A 1 436 ? -41.962 -3.508 66.545 1.00 81.56 436 GLN A C 1
ATOM 3472 O O . GLN A 1 436 ? -42.862 -4.077 67.166 1.00 81.56 436 GLN A O 1
ATOM 3477 N N . ILE A 1 437 ? -40.979 -2.839 67.160 1.00 86.50 437 ILE A N 1
ATOM 3478 C CA . ILE A 1 437 ? -40.896 -2.668 68.620 1.00 86.50 437 ILE A CA 1
ATOM 3479 C C . ILE A 1 437 ? -42.071 -1.826 69.134 1.00 86.50 437 ILE A C 1
ATOM 3481 O O . ILE A 1 437 ? -42.739 -2.231 70.088 1.00 86.50 437 ILE A O 1
ATOM 3485 N N . GLU A 1 438 ? -42.369 -0.688 68.499 1.00 86.44 438 GLU A N 1
ATOM 3486 C CA . GLU A 1 438 ? -43.524 0.150 68.858 1.00 86.44 438 GLU A CA 1
ATOM 3487 C C . GLU A 1 438 ? -44.837 -0.646 68.810 1.00 86.44 438 GLU A C 1
ATOM 3489 O O . GLU A 1 438 ? -45.649 -0.568 69.736 1.00 86.44 438 GLU A O 1
ATOM 3494 N N . LEU A 1 439 ? -45.031 -1.457 67.764 1.00 85.00 439 LEU A N 1
ATOM 3495 C CA . LEU A 1 439 ? -46.220 -2.291 67.605 1.00 85.00 439 LEU A CA 1
ATOM 3496 C C . LEU A 1 439 ? -46.322 -3.369 68.696 1.00 85.00 439 LEU A C 1
ATOM 3498 O O . LEU A 1 439 ? -47.405 -3.585 69.242 1.00 85.00 439 LEU A O 1
ATOM 3502 N N . GLN A 1 440 ? -45.208 -4.019 69.051 1.00 85.69 440 GLN A N 1
ATOM 3503 C CA . GLN A 1 440 ? -45.160 -4.984 70.156 1.00 85.69 440 GLN A CA 1
ATOM 3504 C C . GLN A 1 440 ? -45.517 -4.325 71.493 1.00 85.69 440 GLN A C 1
ATOM 3506 O O . GLN A 1 440 ? -46.341 -4.857 72.236 1.00 85.69 440 GLN A O 1
ATOM 3511 N N . LEU A 1 441 ? -44.960 -3.144 71.781 1.00 88.94 441 LEU A N 1
ATOM 3512 C CA . LEU A 1 441 ? -45.282 -2.380 72.990 1.00 88.94 441 LEU A CA 1
ATOM 3513 C C . LEU A 1 441 ? -46.762 -1.989 73.036 1.00 88.94 441 LEU A C 1
ATOM 3515 O O . LEU A 1 441 ? -47.407 -2.126 74.077 1.00 88.94 441 LEU A O 1
ATOM 3519 N N . TYR A 1 442 ? -47.314 -1.528 71.913 1.00 86.19 442 TYR A N 1
ATOM 3520 C CA . TYR A 1 442 ? -48.729 -1.189 71.806 1.00 86.19 442 TYR A CA 1
ATOM 3521 C C . TYR A 1 442 ? -49.631 -2.413 72.032 1.00 86.19 442 TYR A C 1
ATOM 3523 O O . TYR A 1 442 ? -50.579 -2.340 72.815 1.00 86.19 442 TYR A O 1
ATOM 3531 N N . SER A 1 443 ? -49.298 -3.560 71.430 1.00 80.56 443 SER A N 1
ATOM 3532 C CA . SER A 1 443 ? -50.006 -4.828 71.642 1.00 80.56 443 SER A CA 1
ATOM 3533 C C . SER A 1 443 ? -49.980 -5.266 73.112 1.00 80.56 443 SER A C 1
ATOM 3535 O O . SER A 1 443 ? -51.016 -5.655 73.652 1.00 80.56 443 SER A O 1
ATOM 3537 N N . SER A 1 444 ? -48.831 -5.157 73.786 1.00 88.38 444 SER A N 1
ATOM 3538 C CA . SER A 1 444 ? -48.707 -5.464 75.218 1.00 88.38 444 SER A CA 1
ATOM 3539 C C . SER A 1 444 ? -49.591 -4.559 76.081 1.00 88.38 444 SER A C 1
ATOM 3541 O O . SER A 1 444 ? -50.293 -5.052 76.961 1.00 88.38 444 SER A O 1
ATOM 3543 N N . ARG A 1 445 ? -49.642 -3.249 75.789 1.00 89.81 445 ARG A N 1
ATOM 3544 C CA . ARG A 1 445 ? -50.535 -2.304 76.491 1.00 89.81 445 ARG A CA 1
ATOM 3545 C C . ARG A 1 445 ? -52.013 -2.632 76.284 1.00 89.81 445 ARG A C 1
ATOM 3547 O O . ARG A 1 445 ? -52.807 -2.507 77.212 1.00 89.81 445 ARG A O 1
ATOM 3554 N N . ILE A 1 446 ? -52.404 -3.055 75.080 1.00 84.12 446 ILE A N 1
ATOM 3555 C CA . ILE A 1 446 ? -53.776 -3.520 74.826 1.00 84.12 446 ILE A CA 1
ATOM 3556 C C . ILE A 1 446 ? -54.092 -4.750 75.683 1.00 84.12 446 ILE A C 1
ATOM 3558 O O . ILE A 1 446 ? -55.149 -4.790 76.309 1.00 84.12 446 ILE A O 1
ATOM 3562 N N . GLN A 1 447 ? -53.192 -5.736 75.745 1.00 87.00 447 GLN A N 1
ATOM 3563 C CA . GLN A 1 447 ? -53.394 -6.936 76.562 1.00 87.00 447 GLN A CA 1
ATOM 3564 C C . GLN A 1 447 ? -53.510 -6.609 78.057 1.00 87.00 447 GLN A C 1
ATOM 3566 O O . GLN A 1 447 ? -54.400 -7.137 78.722 1.00 87.00 447 GLN A O 1
ATOM 3571 N N . GLU A 1 448 ? -52.672 -5.705 78.568 1.00 91.81 448 GLU A N 1
ATOM 3572 C CA . GLU A 1 448 ? -52.751 -5.199 79.944 1.00 91.81 448 GLU A CA 1
ATOM 3573 C C . GLU A 1 448 ? -54.111 -4.533 80.221 1.00 91.81 448 GLU A C 1
ATOM 3575 O O . GLU A 1 448 ? -54.795 -4.878 81.187 1.00 91.81 448 GLU A O 1
ATOM 3580 N N . ASN A 1 449 ? -54.568 -3.654 79.323 1.00 88.12 449 ASN A N 1
ATOM 3581 C CA . ASN A 1 449 ? -55.880 -3.013 79.440 1.00 88.12 449 ASN A CA 1
ATOM 3582 C C . ASN A 1 449 ? -57.036 -4.029 79.411 1.00 88.12 449 ASN A C 1
ATOM 3584 O O . ASN A 1 449 ? -57.993 -3.890 80.173 1.00 88.12 449 ASN A O 1
ATOM 3588 N N . ILE A 1 450 ? -56.955 -5.072 78.579 1.00 86.31 450 ILE A N 1
ATOM 3589 C CA . ILE A 1 450 ? -57.949 -6.159 78.552 1.00 86.31 450 ILE A CA 1
ATOM 3590 C C . ILE A 1 450 ? -57.975 -6.907 79.893 1.00 86.31 450 ILE A C 1
ATOM 3592 O O . ILE A 1 450 ? -59.055 -7.185 80.418 1.00 86.31 450 ILE A O 1
ATOM 3596 N N . GLN A 1 451 ? -56.812 -7.213 80.477 1.00 89.69 451 GLN A N 1
ATOM 3597 C CA . GLN A 1 451 ? -56.730 -7.858 81.793 1.00 89.69 451 GLN A CA 1
ATOM 3598 C C . GLN A 1 451 ? -57.363 -6.989 82.888 1.00 89.69 451 GLN A C 1
ATOM 3600 O O . GLN A 1 451 ? -58.128 -7.506 83.705 1.00 89.69 451 GLN A O 1
ATOM 3605 N N . LEU A 1 452 ? -57.124 -5.673 82.864 1.00 89.81 452 LEU A N 1
ATOM 3606 C CA . LEU A 1 452 ? -57.744 -4.722 83.791 1.00 89.81 452 LEU A CA 1
ATOM 3607 C C . LEU A 1 452 ? -59.274 -4.694 83.644 1.00 89.81 452 LEU A C 1
ATOM 3609 O O . LEU A 1 452 ? -59.997 -4.739 84.641 1.00 89.81 452 LEU A O 1
ATOM 3613 N N . VAL A 1 453 ? -59.784 -4.663 82.408 1.00 84.94 453 VAL A N 1
ATOM 3614 C CA . VAL A 1 453 ? -61.229 -4.729 82.132 1.00 84.94 453 VAL A CA 1
ATOM 3615 C C . VAL A 1 453 ? -61.832 -6.031 82.665 1.00 84.94 453 VAL A C 1
ATOM 3617 O O . VAL A 1 453 ? -62.871 -5.992 83.322 1.00 84.94 453 VAL A O 1
ATOM 3620 N N . ASN A 1 454 ? -61.171 -7.173 82.463 1.00 85.56 454 ASN A N 1
ATOM 3621 C CA . ASN A 1 454 ? -61.634 -8.468 82.969 1.00 85.56 454 ASN A CA 1
ATOM 3622 C C . ASN A 1 454 ? -61.637 -8.537 84.507 1.00 85.56 454 ASN A C 1
ATOM 3624 O O . ASN A 1 454 ? -62.578 -9.072 85.103 1.00 85.56 454 ASN A O 1
ATOM 3628 N N . ALA A 1 455 ? -60.624 -7.961 85.162 1.00 88.88 455 ALA A N 1
ATOM 3629 C CA . ALA A 1 455 ? -60.578 -7.843 86.619 1.00 88.88 455 ALA A CA 1
ATOM 3630 C C . ALA A 1 455 ? -61.740 -6.980 87.145 1.00 88.88 455 ALA A C 1
ATOM 3632 O O . ALA A 1 455 ? -62.455 -7.391 88.061 1.00 88.88 455 ALA A O 1
ATOM 3633 N N . ASN A 1 456 ? -61.995 -5.829 86.513 1.00 87.12 456 ASN A N 1
ATOM 3634 C CA . ASN A 1 456 ? -63.122 -4.957 86.852 1.00 87.12 456 ASN A CA 1
ATOM 3635 C C . ASN A 1 456 ? -64.476 -5.640 86.619 1.00 87.12 456 ASN A C 1
ATOM 3637 O O . ASN A 1 456 ? -65.372 -5.526 87.454 1.00 87.12 456 ASN A O 1
ATOM 3641 N N . MET A 1 457 ? -64.627 -6.392 85.528 1.00 84.44 457 MET A N 1
ATOM 3642 C CA . MET A 1 457 ? -65.838 -7.168 85.252 1.00 84.44 457 MET A CA 1
ATOM 3643 C C . MET A 1 457 ? -66.086 -8.223 86.337 1.00 84.44 457 MET A C 1
ATOM 3645 O O . MET A 1 457 ? -67.206 -8.357 86.828 1.00 84.44 457 MET A O 1
ATOM 3649 N N . SER A 1 458 ? -65.031 -8.919 86.769 1.00 90.06 458 SER A N 1
ATOM 3650 C CA . SER A 1 458 ? -65.104 -9.898 87.862 1.00 90.06 458 SER A CA 1
ATOM 3651 C C . SER A 1 458 ? -65.525 -9.234 89.178 1.00 90.06 458 SER A C 1
ATOM 3653 O O . SER A 1 458 ? -66.390 -9.746 89.890 1.00 90.06 458 SER A O 1
ATOM 3655 N N . LEU A 1 459 ? -64.984 -8.048 89.481 1.00 91.88 459 LEU A N 1
ATOM 3656 C CA . LEU A 1 459 ? -65.389 -7.259 90.647 1.00 91.88 459 LEU A CA 1
ATOM 3657 C C . LEU A 1 459 ? -66.868 -6.847 90.574 1.00 91.88 459 LEU A C 1
ATOM 3659 O O . LEU A 1 459 ? -67.582 -6.955 91.572 1.00 91.88 459 LEU A O 1
ATOM 3663 N N . ILE A 1 460 ? -67.345 -6.413 89.404 1.00 87.88 460 ILE A N 1
ATOM 3664 C CA . ILE A 1 460 ? -68.757 -6.073 89.176 1.00 87.88 460 ILE A CA 1
ATOM 3665 C C . ILE A 1 460 ? -69.652 -7.299 89.395 1.00 87.88 460 ILE A C 1
ATOM 3667 O O . ILE A 1 460 ? -70.674 -7.180 90.069 1.00 87.88 460 I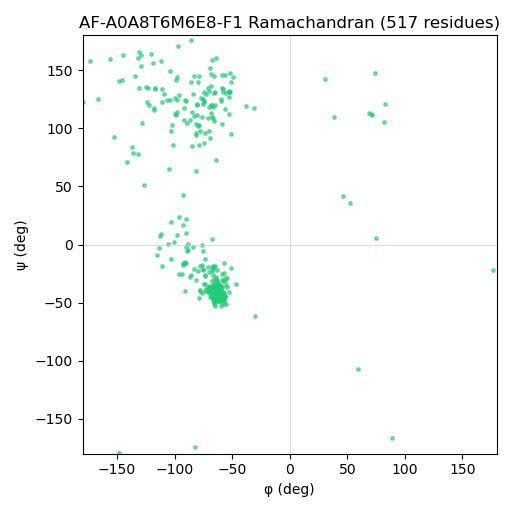LE A O 1
ATOM 3671 N N . GLN A 1 461 ? -69.270 -8.478 88.896 1.00 88.75 461 GLN A N 1
ATOM 3672 C CA . GLN A 1 461 ? -70.019 -9.722 89.119 1.00 88.75 461 GLN A CA 1
ATOM 3673 C C . GLN A 1 461 ? -70.117 -10.074 90.612 1.00 88.75 461 GLN A C 1
ATOM 3675 O O . GLN A 1 461 ? -71.204 -10.401 91.091 1.00 88.75 461 GLN A O 1
ATOM 3680 N N . ILE A 1 462 ? -69.023 -9.925 91.371 1.00 91.81 462 ILE A N 1
ATOM 3681 C CA . ILE A 1 462 ? -69.019 -10.108 92.835 1.00 91.81 462 ILE A CA 1
ATOM 3682 C C . ILE A 1 462 ? -69.944 -9.092 93.518 1.00 91.81 462 ILE A C 1
ATOM 3684 O O . ILE A 1 462 ? -70.725 -9.443 94.398 1.00 91.81 462 ILE A O 1
ATOM 3688 N N . LYS A 1 463 ? -69.885 -7.815 93.126 1.00 88.62 463 LYS A N 1
ATOM 3689 C CA . LYS A 1 463 ? -70.768 -6.783 93.690 1.00 88.62 463 LYS A CA 1
ATOM 3690 C C . LYS A 1 463 ? -72.236 -7.043 93.354 1.00 88.62 463 LYS A C 1
ATOM 3692 O O . LYS A 1 463 ? -73.097 -6.839 94.204 1.00 88.62 463 LYS A O 1
ATOM 3697 N N . SER A 1 464 ? -72.521 -7.541 92.155 1.00 87.12 464 SER A N 1
ATOM 3698 C CA . SER A 1 464 ? -73.869 -7.917 91.733 1.00 87.12 464 SER A CA 1
ATOM 3699 C C . SER A 1 464 ? -74.428 -9.078 92.565 1.00 87.12 464 SER A C 1
ATOM 3701 O O . SER A 1 464 ? -75.556 -8.981 93.049 1.00 87.12 464 SER A O 1
ATOM 3703 N N . SER A 1 465 ? -73.639 -10.127 92.830 1.00 90.12 465 SER A N 1
ATOM 3704 C CA . SER A 1 465 ? -74.074 -11.239 93.692 1.00 90.12 465 SER A CA 1
ATOM 3705 C C . SER A 1 465 ? -74.275 -10.807 95.151 1.00 90.12 465 SER A C 1
ATOM 3707 O O . SER A 1 465 ? -75.246 -11.219 95.787 1.00 90.12 465 SER A O 1
ATOM 3709 N N . GLN A 1 466 ? -73.433 -9.900 95.666 1.00 91.44 466 GLN A N 1
ATOM 3710 C CA . GLN A 1 466 ? -73.644 -9.263 96.973 1.00 91.44 466 GLN A CA 1
ATOM 3711 C C . GLN A 1 466 ? -74.981 -8.507 97.019 1.00 91.44 466 GLN A C 1
ATOM 3713 O O . GLN A 1 466 ? -75.751 -8.690 97.962 1.00 91.44 466 GLN A O 1
ATOM 3718 N N . ILE A 1 467 ? -75.302 -7.715 95.991 1.00 88.19 467 ILE A N 1
ATOM 3719 C CA . ILE A 1 467 ? -76.589 -7.007 95.888 1.00 88.19 467 ILE A CA 1
ATOM 3720 C C . ILE A 1 467 ? -77.765 -7.991 95.856 1.00 88.19 467 ILE A C 1
ATOM 3722 O O . ILE A 1 467 ? -78.749 -7.776 96.560 1.00 88.19 467 ILE A O 1
ATOM 3726 N N . GLN A 1 468 ? -77.668 -9.086 95.095 1.00 88.94 468 GLN A N 1
ATOM 3727 C CA . GLN A 1 468 ? -78.703 -10.126 95.068 1.00 88.94 468 GLN A CA 1
ATOM 3728 C C . GLN A 1 468 ? -78.918 -10.749 96.455 1.00 88.94 468 GLN A C 1
ATOM 3730 O O . GLN A 1 468 ? -80.059 -10.887 96.890 1.00 88.94 468 GLN A O 1
ATOM 3735 N N . SER A 1 469 ? -77.840 -11.057 97.186 1.00 90.88 469 SER A N 1
ATOM 3736 C CA . SER A 1 469 ? -77.934 -11.594 98.551 1.00 90.88 469 SER A CA 1
ATOM 3737 C C . SER A 1 469 ? -78.590 -10.613 99.532 1.00 90.88 469 SER A C 1
ATOM 3739 O O . SER A 1 469 ? -79.453 -11.008 100.314 1.00 90.88 469 SER A O 1
ATOM 3741 N N . LEU A 1 470 ? -78.257 -9.319 99.442 1.00 89.75 470 LEU A N 1
ATOM 3742 C CA . LEU A 1 470 ? -78.895 -8.263 100.232 1.00 89.75 470 LEU A CA 1
ATOM 3743 C C . LEU A 1 470 ? -80.372 -8.103 99.865 1.00 89.75 470 LEU A C 1
ATOM 3745 O O . LEU A 1 470 ? -81.203 -7.921 100.748 1.00 89.75 470 LEU A O 1
ATOM 3749 N N . SER A 1 471 ? -80.717 -8.200 98.579 1.00 90.12 471 SER A N 1
ATOM 3750 C CA . SER A 1 471 ? -82.105 -8.156 98.117 1.00 90.12 471 SER A CA 1
ATOM 3751 C C . SER A 1 471 ? -82.930 -9.311 98.694 1.00 90.12 471 SER A C 1
ATOM 3753 O O . SER A 1 471 ? -84.036 -9.073 99.177 1.00 90.12 471 SER A O 1
ATOM 3755 N N . LEU A 1 472 ? -82.377 -10.529 98.727 1.00 91.12 472 LEU A N 1
ATOM 3756 C CA . LEU A 1 472 ? -83.011 -11.688 99.366 1.00 91.12 472 LEU A CA 1
ATOM 3757 C C . LEU A 1 472 ? -83.184 -11.490 100.879 1.00 91.12 472 LEU A C 1
ATOM 3759 O O . LEU A 1 472 ? -84.247 -11.799 101.417 1.00 91.12 472 LEU A O 1
ATOM 3763 N N . LEU A 1 473 ? -82.179 -10.930 101.562 1.00 92.81 473 LEU A N 1
ATOM 3764 C CA . LEU A 1 473 ? -82.276 -10.585 102.984 1.00 92.81 473 LEU A CA 1
ATOM 3765 C C . LEU A 1 473 ? -83.401 -9.570 103.235 1.00 92.81 473 LEU A C 1
ATOM 3767 O O . LEU A 1 473 ? -84.231 -9.783 104.114 1.00 92.81 473 LEU A O 1
ATOM 3771 N N . PHE A 1 474 ? -83.478 -8.507 102.430 1.00 88.38 474 PHE A N 1
ATOM 3772 C CA . PHE A 1 474 ? -84.555 -7.516 102.508 1.00 88.38 474 PHE A CA 1
ATOM 3773 C C . PHE A 1 474 ? -85.939 -8.128 102.263 1.00 88.38 474 PHE A C 1
ATOM 3775 O O . PHE A 1 474 ? -86.882 -7.786 102.971 1.00 88.38 474 PHE A O 1
ATOM 3782 N N . GLN A 1 475 ? -86.078 -9.031 101.286 1.00 88.44 475 GLN A N 1
ATOM 3783 C CA . GLN A 1 475 ? -87.339 -9.740 101.036 1.00 88.44 475 GLN A CA 1
ATOM 3784 C C . GLN A 1 475 ? -87.748 -10.603 102.235 1.00 88.44 475 GLN A C 1
ATOM 3786 O O . GLN A 1 475 ? -88.910 -10.570 102.639 1.00 88.44 475 GLN A O 1
ATOM 3791 N N . SER A 1 476 ? -86.797 -11.328 102.833 1.00 92.12 476 SER A N 1
ATOM 3792 C CA . SER A 1 476 ? -87.027 -12.111 104.052 1.00 92.12 476 SER A CA 1
ATOM 3793 C C . SER A 1 476 ? -87.463 -11.223 105.218 1.00 92.12 476 SER A C 1
ATOM 3795 O O . SER A 1 476 ? -88.429 -11.539 105.906 1.00 92.12 476 SER A O 1
ATOM 3797 N N . GLU A 1 477 ? -86.784 -10.098 105.433 1.00 88.94 477 GLU A N 1
ATOM 3798 C CA . GLU A 1 477 ? -87.093 -9.199 106.545 1.00 88.94 477 GLU A CA 1
ATOM 3799 C C . GLU A 1 477 ? -88.429 -8.474 106.348 1.00 88.94 477 GLU A C 1
ATOM 3801 O O . GLU A 1 477 ? -89.206 -8.319 107.288 1.00 88.94 477 GLU A O 1
ATOM 3806 N N . SER A 1 478 ? -88.762 -8.113 105.107 1.00 86.38 478 SER A N 1
ATOM 3807 C CA . SER A 1 478 ? -90.086 -7.601 1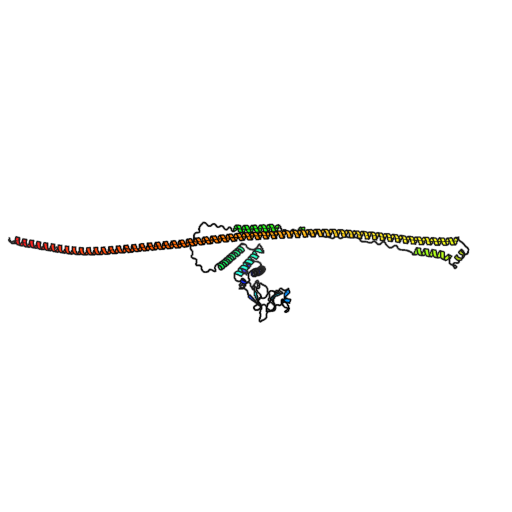04.754 1.00 86.38 478 SER A CA 1
ATOM 3808 C C . SER A 1 478 ? -91.184 -8.636 105.025 1.00 86.38 478 SER A C 1
ATOM 3810 O O . SER A 1 478 ? -92.224 -8.285 105.584 1.00 86.38 478 SER A O 1
ATOM 3812 N N . ALA A 1 479 ? -90.951 -9.914 104.705 1.00 87.38 479 ALA A N 1
ATOM 3813 C CA . ALA A 1 479 ? -91.883 -10.991 105.030 1.00 87.38 479 ALA A CA 1
ATOM 3814 C C . ALA A 1 479 ? -92.049 -11.164 106.552 1.00 87.38 479 ALA A C 1
ATOM 3816 O O . ALA A 1 479 ? -93.179 -11.263 107.032 1.00 87.38 479 ALA A O 1
ATOM 3817 N N . ASN A 1 480 ? -90.953 -11.125 107.321 1.00 88.62 480 ASN A N 1
ATOM 3818 C CA . ASN A 1 480 ? -90.990 -11.143 108.788 1.00 88.62 480 ASN A CA 1
ATOM 3819 C C . ASN A 1 480 ? -91.808 -9.972 109.346 1.00 88.62 480 ASN A C 1
ATOM 3821 O O . ASN A 1 480 ? -92.657 -10.167 110.216 1.00 88.62 480 ASN A O 1
ATOM 3825 N N . TYR A 1 481 ? -91.598 -8.768 108.812 1.00 89.00 481 TYR A N 1
ATOM 3826 C CA . TYR A 1 481 ? -92.347 -7.580 109.203 1.00 89.00 481 TYR A CA 1
ATOM 3827 C C . TYR A 1 481 ? -93.847 -7.732 108.916 1.00 89.00 481 TYR A C 1
ATOM 3829 O O . TYR A 1 481 ? -94.658 -7.487 109.804 1.00 89.00 481 TYR A O 1
ATOM 3837 N N . GLN A 1 482 ? -94.233 -8.224 107.732 1.00 87.31 482 GLN A N 1
ATOM 3838 C CA . GLN A 1 482 ? -95.639 -8.504 107.401 1.00 87.31 482 GLN A CA 1
ATOM 3839 C C . GLN A 1 482 ? -96.268 -9.554 108.331 1.00 87.31 482 GLN A C 1
ATOM 3841 O O . GLN A 1 482 ? -97.447 -9.457 108.677 1.00 87.31 482 GLN A O 1
ATOM 3846 N N . ILE A 1 483 ? -95.506 -10.573 108.747 1.00 88.06 483 ILE A N 1
ATOM 3847 C CA . ILE A 1 483 ? -95.962 -11.567 109.731 1.00 88.06 483 ILE A CA 1
ATOM 3848 C C . ILE A 1 483 ? -96.174 -10.905 111.097 1.00 88.06 483 ILE A C 1
ATOM 3850 O O . ILE A 1 483 ? -97.215 -11.121 111.722 1.00 88.06 483 ILE A O 1
ATOM 3854 N N . ALA A 1 484 ? -95.222 -10.093 111.560 1.00 84.56 484 ALA A N 1
ATOM 3855 C CA . ALA A 1 484 ? -95.316 -9.377 112.830 1.00 84.56 484 ALA A CA 1
ATOM 3856 C C . ALA A 1 484 ? -96.487 -8.380 112.841 1.00 84.56 484 ALA A C 1
ATOM 3858 O O . ALA A 1 484 ? -97.232 -8.315 113.821 1.00 84.56 484 ALA A O 1
ATOM 3859 N N . GLU A 1 485 ? -96.701 -7.664 111.737 1.00 86.94 485 GLU A N 1
ATOM 3860 C CA . GLU A 1 485 ? -97.845 -6.779 111.521 1.00 86.94 485 GLU A CA 1
ATOM 3861 C C . GLU A 1 485 ? -99.165 -7.559 111.617 1.00 86.94 485 GLU A C 1
ATOM 3863 O O . GLU A 1 485 ? -100.017 -7.226 112.444 1.00 86.94 485 GLU A O 1
ATOM 3868 N N . LYS A 1 486 ? -99.314 -8.662 110.866 1.00 86.31 486 LYS A N 1
ATOM 3869 C CA . LYS A 1 486 ? -100.499 -9.539 110.943 1.00 86.31 486 LYS A CA 1
ATOM 3870 C C . LYS A 1 486 ? -100.735 -10.082 112.349 1.00 86.31 486 LYS A C 1
ATOM 3872 O O . LYS A 1 486 ? -101.871 -10.089 112.816 1.00 86.31 486 LYS A O 1
ATOM 3877 N N . THR A 1 487 ? -99.677 -10.515 113.030 1.00 86.50 487 THR A N 1
ATOM 3878 C CA . THR A 1 487 ? -99.752 -11.037 114.403 1.00 86.50 487 THR A CA 1
ATOM 3879 C C . THR A 1 487 ? -100.209 -9.952 115.376 1.00 86.50 487 THR A C 1
ATOM 3881 O O . THR A 1 487 ? -101.073 -10.192 116.216 1.00 86.50 487 THR A O 1
ATOM 3884 N N . SER A 1 488 ? -99.684 -8.735 115.234 1.00 81.94 488 SER A N 1
ATOM 3885 C CA . SER A 1 488 ? -100.082 -7.583 116.047 1.00 81.94 488 SER A CA 1
ATOM 3886 C C . SER A 1 488 ? -101.543 -7.211 115.806 1.00 81.94 488 SER A C 1
ATOM 3888 O O . SER A 1 488 ? -102.276 -6.996 116.768 1.00 81.94 488 SER A O 1
ATOM 3890 N N . MET A 1 489 ? -102.006 -7.215 114.549 1.00 82.19 489 MET A N 1
ATOM 3891 C CA . MET A 1 489 ? -103.425 -7.020 114.238 1.00 82.19 489 MET A CA 1
ATOM 3892 C C . MET A 1 489 ? -104.306 -8.101 114.867 1.00 82.19 489 MET A C 1
ATOM 3894 O O . MET A 1 489 ? -105.353 -7.778 115.416 1.00 82.19 489 MET A O 1
ATOM 3898 N N . GLN A 1 490 ? -103.894 -9.370 114.820 1.00 85.62 490 GLN A N 1
ATOM 3899 C CA . GLN A 1 490 ? -104.637 -10.471 115.441 1.00 85.62 490 GLN A CA 1
ATOM 3900 C C . GLN A 1 490 ? -104.697 -10.337 116.964 1.00 85.62 490 GLN A C 1
ATOM 3902 O O . GLN A 1 490 ? -105.750 -10.555 117.558 1.00 85.62 490 GLN A O 1
ATOM 3907 N N . LEU A 1 491 ? -103.589 -9.965 117.611 1.00 83.50 491 LEU A N 1
ATOM 3908 C CA . LEU A 1 491 ? -103.556 -9.692 119.049 1.00 83.50 491 LEU A CA 1
ATOM 3909 C C . LEU A 1 491 ? -104.431 -8.495 119.411 1.00 83.50 491 LEU A C 1
ATOM 3911 O O . LEU A 1 491 ? -105.140 -8.551 120.408 1.00 83.50 491 LEU A O 1
ATOM 3915 N N . TYR A 1 492 ? -104.416 -7.442 118.597 1.00 83.62 492 TYR A N 1
ATOM 3916 C CA . TYR A 1 492 ? -105.280 -6.283 118.774 1.00 83.62 492 TYR A CA 1
ATOM 3917 C C . TYR A 1 492 ? -106.760 -6.640 118.591 1.00 83.62 492 TYR A C 1
ATOM 3919 O O . TYR A 1 492 ? -107.577 -6.259 119.423 1.00 83.62 492 TYR A O 1
ATOM 3927 N N . GLN A 1 493 ? -107.110 -7.430 117.571 1.00 82.00 493 GLN A N 1
ATOM 3928 C CA . GLN A 1 493 ? -108.460 -7.977 117.398 1.00 82.00 493 GLN A CA 1
ATOM 3929 C C . GLN A 1 493 ? -108.872 -8.813 118.607 1.00 82.00 493 GLN A C 1
ATOM 3931 O O . GLN A 1 493 ? -109.934 -8.570 119.163 1.00 82.00 493 GLN A O 1
ATOM 3936 N N . ARG A 1 494 ? -108.005 -9.712 119.087 1.00 82.00 494 ARG A N 1
ATOM 3937 C CA . ARG A 1 494 ? -108.232 -10.472 120.325 1.00 82.00 494 ARG A CA 1
ATOM 3938 C C . ARG A 1 494 ? -108.409 -9.577 121.541 1.00 82.00 494 ARG A C 1
ATOM 3940 O O . ARG A 1 494 ? -109.263 -9.857 122.368 1.00 82.00 494 ARG A O 1
ATOM 3947 N N . TYR A 1 495 ? -107.599 -8.532 121.679 1.00 83.94 495 TYR A N 1
ATOM 3948 C CA . TYR A 1 495 ? -107.724 -7.573 122.768 1.00 83.94 495 TYR A CA 1
ATOM 3949 C C . TYR A 1 495 ? -109.061 -6.843 122.684 1.00 83.94 495 TYR A C 1
ATOM 3951 O O . TYR A 1 495 ? -109.737 -6.749 123.696 1.00 83.94 495 TYR A O 1
ATOM 3959 N N . ILE A 1 496 ? -109.481 -6.391 121.499 1.00 80.00 496 ILE A N 1
ATOM 3960 C CA . ILE A 1 496 ? -110.810 -5.810 121.283 1.00 80.00 496 ILE A CA 1
ATOM 3961 C C . ILE A 1 496 ? -111.904 -6.827 121.611 1.00 80.00 496 ILE A C 1
ATOM 3963 O O . ILE A 1 496 ? -112.848 -6.476 122.302 1.00 80.00 496 ILE A O 1
ATOM 3967 N N . GLU A 1 497 ? -111.799 -8.075 121.158 1.00 79.69 497 GLU A N 1
ATOM 3968 C CA . GLU A 1 497 ? -112.767 -9.138 121.453 1.00 79.69 497 GLU A CA 1
ATOM 3969 C C . GLU A 1 497 ? -112.858 -9.417 122.956 1.00 79.69 497 GLU A C 1
ATOM 3971 O O . GLU A 1 497 ? -113.953 -9.496 123.501 1.00 79.69 497 GLU A O 1
ATOM 3976 N N . GLN A 1 498 ? -111.720 -9.521 123.645 1.00 78.12 498 GLN A N 1
ATOM 3977 C CA . GLN A 1 498 ? -111.654 -9.719 125.092 1.00 78.12 498 GLN A CA 1
ATOM 3978 C C . GLN A 1 498 ? -112.128 -8.489 125.860 1.00 78.12 498 GLN A C 1
ATOM 3980 O O . GLN A 1 498 ? -112.838 -8.628 126.845 1.00 78.12 498 GLN A O 1
ATOM 3985 N N . PHE A 1 499 ? -111.775 -7.287 125.417 1.00 75.44 499 PHE A N 1
ATOM 3986 C CA . PHE A 1 499 ? -112.258 -6.036 125.985 1.00 75.44 499 PHE A CA 1
ATOM 3987 C C . PHE A 1 499 ? -113.771 -5.919 125.802 1.00 75.44 499 PHE A C 1
ATOM 3989 O O . PHE A 1 499 ? -114.471 -5.627 126.761 1.00 75.44 499 PHE A O 1
ATOM 3996 N N . ASN A 1 500 ? -114.295 -6.254 124.623 1.00 69.69 500 ASN A N 1
ATOM 3997 C CA . ASN A 1 500 ? -115.728 -6.360 124.368 1.00 69.69 500 ASN A CA 1
ATOM 3998 C C . ASN A 1 500 ? -116.372 -7.471 125.208 1.00 69.69 500 ASN A C 1
ATOM 4000 O O . ASN A 1 500 ? -117.508 -7.305 125.627 1.00 69.69 500 ASN A O 1
ATOM 4004 N N . ALA A 1 501 ? -115.673 -8.565 125.517 1.00 65.12 501 ALA A N 1
ATOM 4005 C CA . ALA A 1 501 ? -116.160 -9.596 126.434 1.00 65.12 501 ALA A CA 1
ATOM 4006 C C . ALA A 1 501 ? -116.133 -9.145 127.910 1.00 65.12 501 ALA A C 1
ATOM 4008 O O . ALA A 1 501 ? -117.008 -9.521 128.676 1.00 65.12 501 ALA A O 1
ATOM 4009 N N . ILE A 1 502 ? -115.161 -8.327 128.324 1.00 60.59 502 ILE A N 1
ATOM 4010 C CA . ILE A 1 502 ? -115.022 -7.824 129.702 1.00 60.59 502 ILE A CA 1
ATOM 4011 C C . ILE A 1 502 ? -115.989 -6.665 129.957 1.00 60.59 502 ILE A C 1
ATOM 4013 O O . ILE A 1 502 ? -116.688 -6.644 130.967 1.00 60.59 502 ILE A O 1
ATOM 4017 N N . VAL A 1 503 ? -116.058 -5.709 129.033 1.00 54.00 503 VAL A N 1
ATOM 4018 C CA . VAL A 1 503 ? -117.002 -4.587 129.083 1.00 54.00 503 VAL A CA 1
ATOM 4019 C C . VAL A 1 503 ? -118.422 -5.063 128.743 1.00 54.00 503 VAL A C 1
ATOM 4021 O O . VAL A 1 503 ? -119.387 -4.497 129.242 1.00 54.00 503 VAL A O 1
ATOM 4024 N N . GLY A 1 504 ? -118.562 -6.147 127.974 1.00 47.78 504 GLY A N 1
ATOM 4025 C CA . GLY A 1 504 ? -119.842 -6.741 127.571 1.00 47.78 504 GLY A CA 1
ATOM 4026 C C . GLY A 1 504 ? -120.420 -7.817 128.497 1.00 47.78 504 GLY A C 1
ATOM 4027 O O . GLY A 1 504 ? -121.397 -8.453 128.115 1.00 47.78 504 GLY A O 1
ATOM 4028 N N . VAL A 1 505 ? -119.875 -8.033 129.704 1.00 44.41 505 VAL A N 1
ATOM 4029 C CA . VAL A 1 505 ? -120.508 -8.876 130.752 1.00 44.41 505 VAL A CA 1
ATOM 4030 C C . VAL A 1 505 ? -121.158 -8.024 131.858 1.00 44.41 505 VAL A C 1
ATOM 4032 O O . VAL A 1 505 ? -121.506 -8.506 132.933 1.00 44.41 505 VAL A O 1
ATOM 4035 N N . VAL A 1 506 ? -121.438 -6.751 131.569 1.00 43.84 506 VAL A N 1
ATOM 4036 C CA . VAL A 1 506 ? -122.467 -5.991 132.287 1.00 43.84 506 VAL A CA 1
ATOM 4037 C C . VAL A 1 506 ? -123.485 -5.486 131.267 1.00 43.84 506 VAL A C 1
ATOM 4039 O O . VAL A 1 506 ? -123.136 -4.718 130.377 1.00 43.84 506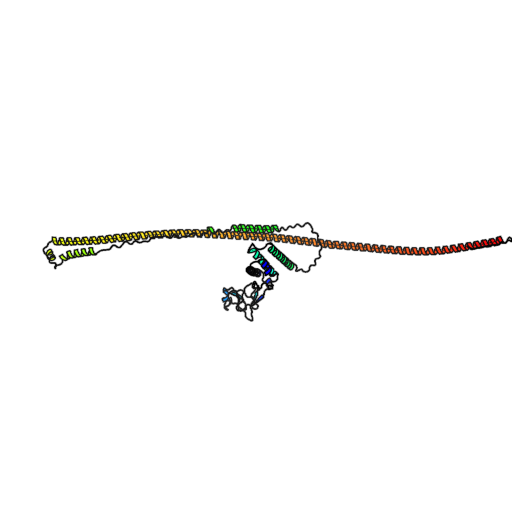 VAL A O 1
ATOM 4042 N N . ASN A 1 507 ? -124.739 -5.902 131.461 1.00 39.00 507 ASN A N 1
ATOM 4043 C CA . ASN A 1 507 ? -125.967 -5.536 130.741 1.00 39.00 507 ASN A CA 1
ATOM 4044 C C . ASN A 1 507 ? -126.223 -6.273 129.418 1.00 39.00 507 ASN A C 1
ATOM 4046 O O . ASN A 1 507 ? -125.519 -6.131 128.430 1.00 39.00 507 ASN A O 1
ATOM 4050 N N . GLU A 1 508 ? -127.162 -7.221 129.426 1.00 36.41 508 GLU A N 1
ATOM 4051 C CA . GLU A 1 508 ? -128.608 -6.981 129.251 1.00 36.41 508 GLU A CA 1
ATOM 4052 C C . GLU A 1 508 ? -128.972 -6.587 127.812 1.00 36.41 508 GLU A C 1
ATOM 4054 O O . GLU A 1 508 ? -128.673 -5.499 127.339 1.00 36.41 508 GLU A O 1
ATOM 4059 N N . GLY A 1 509 ? -129.676 -7.514 127.156 1.00 42.31 509 GLY A N 1
ATOM 4060 C CA . GLY A 1 509 ? -130.737 -7.286 126.177 1.00 42.31 509 GLY A CA 1
ATOM 4061 C C . GLY A 1 509 ? -130.609 -6.131 125.182 1.00 42.31 509 GLY A C 1
ATOM 4062 O O . GLY A 1 509 ? -130.939 -4.994 125.503 1.00 42.31 509 GLY A O 1
ATOM 4063 N N . ARG A 1 510 ? -130.396 -6.484 123.907 1.00 40.59 510 ARG A N 1
ATOM 4064 C CA . ARG A 1 510 ? -131.341 -6.178 122.811 1.00 40.59 510 ARG A CA 1
ATOM 4065 C C . ARG A 1 510 ? -130.836 -6.712 121.468 1.00 40.59 510 ARG A C 1
ATOM 4067 O O . ARG A 1 510 ? -129.778 -6.323 120.990 1.00 40.59 510 ARG A O 1
ATOM 4074 N N . GLU A 1 511 ? -131.657 -7.550 120.837 1.00 42.34 511 GLU A N 1
ATOM 4075 C CA . GLU A 1 511 ? -131.747 -7.653 119.374 1.00 42.34 511 GLU A CA 1
ATOM 4076 C C . GLU A 1 511 ? -131.977 -6.252 118.763 1.00 42.34 511 GLU A C 1
ATOM 4078 O O . GLU A 1 511 ? -132.644 -5.427 119.402 1.00 42.34 511 GLU A O 1
ATOM 4083 N N . PRO A 1 512 ? -131.463 -5.951 117.549 1.00 45.53 512 PRO A N 1
ATOM 4084 C CA . PRO A 1 512 ? -132.202 -6.328 116.336 1.00 45.53 512 PRO A CA 1
ATOM 4085 C C . PRO A 1 512 ? -131.349 -6.667 115.085 1.00 45.53 512 PRO A C 1
ATOM 4087 O O . PRO A 1 512 ? -130.371 -6.010 114.759 1.00 45.53 512 PRO A O 1
ATOM 4090 N N . THR A 1 513 ? -131.806 -7.700 114.369 1.00 41.00 513 THR A N 1
ATOM 4091 C CA . THR A 1 513 ? -131.968 -7.851 112.901 1.00 41.00 513 THR A CA 1
ATOM 4092 C C . THR A 1 513 ? -131.053 -7.148 111.875 1.00 41.00 513 THR A C 1
ATOM 4094 O O . THR A 1 513 ? -130.931 -5.928 111.888 1.00 41.00 513 THR A O 1
ATOM 4097 N N . ARG A 1 514 ? -130.782 -7.921 110.795 1.00 39.50 514 ARG A N 1
ATOM 4098 C CA . ARG A 1 514 ? -130.693 -7.527 109.358 1.00 39.50 514 ARG A CA 1
ATOM 4099 C C . ARG A 1 514 ? -129.440 -6.748 108.919 1.00 39.50 514 ARG A C 1
ATOM 4101 O O . ARG A 1 514 ? -128.950 -5.910 109.644 1.00 39.50 514 ARG A O 1
ATOM 4108 N N . ASP A 1 515 ? -128.900 -6.858 107.706 1.00 40.16 515 ASP A N 1
ATOM 4109 C CA . ASP A 1 515 ? -129.088 -7.688 106.508 1.00 40.16 515 ASP A CA 1
ATOM 4110 C C . ASP A 1 515 ? -127.938 -7.304 105.544 1.00 40.16 515 ASP A C 1
ATOM 4112 O O . ASP A 1 515 ? -127.475 -6.165 105.541 1.00 40.16 515 ASP A O 1
ATOM 4116 N N . SER A 1 516 ? -127.627 -8.212 104.623 1.00 42.25 516 SER A N 1
ATOM 4117 C CA . SER A 1 516 ? -127.207 -7.942 103.239 1.00 42.25 516 SER A CA 1
ATOM 4118 C C . SER A 1 516 ? -125.750 -7.591 102.845 1.00 42.25 516 SER A C 1
ATOM 4120 O O . SER A 1 516 ? -125.210 -6.536 103.142 1.00 42.25 516 SER A O 1
ATOM 4122 N N . ARG A 1 517 ? -125.250 -8.476 101.958 1.00 44.38 517 ARG A N 1
ATOM 4123 C CA . ARG A 1 517 ? -124.611 -8.228 100.638 1.00 44.38 517 ARG A CA 1
ATOM 4124 C C . ARG A 1 517 ? -123.216 -7.589 100.606 1.00 44.38 517 ARG A C 1
ATOM 4126 O O . ARG A 1 517 ? -123.024 -6.445 100.970 1.00 44.38 517 ARG A O 1
ATOM 4133 N N . LYS A 1 518 ? -122.206 -8.359 100.181 1.00 45.03 518 LYS A N 1
ATOM 4134 C CA . LYS A 1 518 ? -121.786 -8.603 98.775 1.00 45.03 518 LYS A CA 1
ATOM 4135 C C . LYS A 1 518 ? -121.184 -7.364 98.100 1.00 45.03 518 LYS A C 1
ATOM 4137 O O . LYS A 1 518 ? -121.911 -6.441 97.748 1.00 45.03 518 LYS A O 1
ATOM 4142 N N . GLY A 1 519 ? -119.890 -7.487 97.823 1.00 47.59 519 GLY A N 1
ATOM 4143 C CA . GLY A 1 519 ? -119.065 -6.720 96.898 1.00 47.59 519 GLY A CA 1
ATOM 4144 C C . GLY A 1 519 ? -117.716 -7.405 96.845 1.00 47.59 519 GLY A C 1
ATOM 4145 O O . GLY A 1 519 ? -116.919 -7.100 97.752 1.00 47.59 519 GLY A O 1
#

pLDDT: mean 74.63, std 17.09, range [28.16, 98.19]

Foldseek 3Di:
DFLLVLLCLLPVDDPVVSLVLLVVLLQVLVVPDPVVVVVVQWDKDWAALVAAQDPHDWDFKDKAHDTAAEDEPVCPVLCCDPPHPNDADSVHKHWYADPRGIAIPPGHDPVIIIIIIDRPDPNDDPPPSPPPPPPPVVSSLSSSVSSLVCSVPVDPDPDDVVVSVVSVVVSVVVVVVVVVVVVPPDPDDDDDDDDDDDDDDDPPCPPPVVVVVVVVVVVVVVVVLVVVPPLPCVVLPQPDLDDDDDDDDLDQDQPPDDDQDLVLLVVLQVVLCVLVVLLVDPPNPVNVVCVVVVPVVSVVVSNVSSVVSNVVSVVSVVVSVVSVVVSVVVVVVSVVVSVVSVVVVVVVVVVSVVVVVVSVVVSVVVVVVSVVVVVVSVVVVVVVVVVVVVVVVVVVVVVVVVVVVVVVVVVVVVVVVVVVVVVVVVVVVVVVVVVVVVVVVVVVVVVVVVVVVVVVVVVVVVVVVVVVVVVVVVVVVVVVVVVVVVVVVVVVVVVVVVVCVVVVVPDDDDDDDDDDDDD

Mean predicted aligned error: 21.06 Å